Protein AF-0000000076552493 (afdb_homodimer)

InterPro domains:
  IPR011051 RmlC-like cupin domain superfamily [SSF51182] (4-210)
  IPR014710 RmlC-like jelly roll fold [G3DSA:2.60.120.10] (5-211)
  IPR021120 KduI/IolB isomerase [PF04962] (14-220)
  IPR024203 5-deoxy-glucuronate isomerase, IolB [PTHR39193] (45-222)

Sequence (462 aa):
MREVSYGRIRLGGAQKEVSFANEGQETGLICVQGEGVVLAGGERFVMTPQDALYVPKGTLITVQTDGEVDLVECSAPVDGEYPLQFVSVEDVRADEKLHFVAGSAGAHREINILLGSNIQAGRLVAGVTRSLPGNWTSWPPHEHAAMLEEIYVYIDMPAPSFGLQLVYTGEISPAEVEVVREGDAVLLPEGYHPNVAIPGGTLNFVWIMAAHREVVDRKWGVVQVDRRYASMREVSYGRIRLGGAQKEVSFANEGQETGLICVQGEGVVLAGGERFVMTPQDALYVPKGTLITVQTDGEVDLVECSAPVDGEYPLQFVSVEDVRADEKLHFVAGSAGAHREINILLGSNIQAGRLVAGVTRSLPGNWTSWPPHEHAAMLEEIYVYIDMPAPSFGLQLVYTGEISPAEVEVVREGDAVLLPEGYHPNVAIPGGTLNFVWIMAAHREVVDRKWGVVQVDRRYAS

Organism: NCBI:txid570835

pLDDT: mean 95.67, std 5.18, range [62.19, 98.94]

Solvent-accessible surface area (backbone atoms only — not comparable to full-atom values): 23023 Å² total; per-residue (Å²): 116,93,50,43,52,72,47,76,49,73,37,28,86,92,45,36,64,52,72,53,68,34,71,55,18,34,34,39,41,34,25,70,36,56,38,31,36,39,37,42,86,89,39,81,42,83,36,38,58,59,17,32,36,39,39,32,52,62,33,58,37,34,41,35,34,95,49,36,25,32,28,44,33,38,36,28,71,47,86,77,90,47,62,75,44,80,36,48,43,65,60,31,66,70,30,71,90,26,28,45,75,44,58,56,81,47,21,36,26,40,39,36,44,59,40,46,89,88,53,69,61,45,26,65,34,32,31,39,38,38,31,43,59,23,13,26,34,58,51,60,37,32,27,42,49,93,32,27,35,38,34,38,37,28,38,87,22,64,82,87,34,39,28,41,39,37,36,26,52,96,50,63,78,70,56,49,50,43,82,41,39,54,72,38,70,49,83,36,69,58,38,30,48,28,32,35,14,36,64,85,19,38,40,26,29,38,40,42,31,21,17,72,44,66,50,78,33,53,64,81,87,69,61,50,60,45,71,91,51,60,123,115,93,49,42,50,73,48,76,49,75,38,28,88,91,44,36,65,52,73,51,68,33,71,55,19,33,34,38,40,34,24,72,37,55,39,32,35,38,36,42,84,91,40,81,43,82,36,39,57,59,18,33,36,39,40,31,51,63,33,56,38,33,41,35,33,95,51,36,25,31,29,45,33,36,36,30,72,48,86,77,88,47,62,75,44,81,35,48,43,65,62,31,67,72,30,70,90,26,27,45,75,44,57,55,80,48,20,36,27,40,38,36,43,59,40,45,88,89,52,70,62,43,25,65,33,31,29,40,39,37,32,44,58,24,13,26,34,58,50,59,36,30,28,41,49,92,32,27,34,37,35,40,38,27,37,87,23,64,82,87,35,39,28,42,41,38,39,26,54,97,48,63,79,70,55,48,48,42,82,40,37,54,72,39,70,48,82,36,69,60,39,30,47,30,32,33,15,36,64,86,20,39,41,25,29,38,40,40,31,21,18,73,43,65,49,77,32,51,62,80,85,69,61,49,60,45,70,90,51,62,124

Nearest PDB structures (foldseek):
  8hfb-assembly1_B  TM=6.288E-01  e=2.593E-08  Bacillus subtilis
  6o2d-assembly1_A  TM=8.682E-01  e=6.360E-04  Schizosaccharomyces pombe
  6o2d-assembly1_B  TM=8.790E-01  e=1.052E-03  Schizosaccharomyces pombe
  1o4t-assembly1_B  TM=8.590E-01  e=1.653E-03  Thermotoga maritima
  7x85-assembly2_C  TM=8.688E-01  e=1.739E-03  Gallus gallus

Radius of gyration: 27.22 Å; Cα contacts (8 Å, |Δi|>4): 1344; chains: 2; bounding box: 49×83×53 Å

Foldseek 3Di:
DVFKDKDKDKAFDPGFKDKDAQAQKKKKKAWQADWKWKDKPNDIDIHHHGKMKIHWHGIMIMIGDPHITMIMMMIGGDDDTFDIDIFDPVNQCVDCVQWDWDDDPQETKIWGWGPAPVGDDWWKTKTKIKDDAFGKYCPPFWKQLVWKWKKKFWADWDPPWWKKKWFDDDDSVVIDIDIGGHGDMDTPNDGGIMMTTHHPTMTMIMMMMTTPGIPPSRDPPDIGGDPVRPD/DVFKDKDKDKAFDPGFKDKDAQAQKKKKKAWQADWKWKDKPNDIDIHDHGKMKIHWHGIMIMIGDPHITMIMMMIGGDDDTFDIDIFDPVNQCVDCVQWDWDDDPQETKIWGWGPAPVGDDWWKTKTKIKDDAFGKYCPPFKKQLVWKWKKKFWADWDPPWWKKKWFDDDDSVVIDIDIGGHGDMDTPNDGTIMMTTHHPTMTMIMMMMTTPGIPPSRDPPDIGGDPVRPD

Secondary structure (DSSP, 8-state):
--S-EEEEEEEBTTB-EEEEE-TTEEEEEEEEEE-EEEEETTEEEEE-TT-EEEE-TT-EEEEE-SS-EEEEEEEEE-SS----EEE-HHHHHH-TTTEEEE-STT--EEEEEEESTTS--SSEEEEEEEEPTT-EESTTTEE-TTTEEEEEEEES--TT--EEEEEESSSSSSEEEEEE-TT-EEEESSSB--EEEPTT---EEEEEEEESSTTTT--SS--EE-GGG--/--S-EEEEEEEBTTB-EEEEE-TTEEEEEEEEEE-EEEEETTEEEEE-TT-EEEE-TT-EEEEE-SS-EEEEEEEEE-SS----EEE-HHHHHH-TTTEEEE-STT--EEEEEEESTTS--SSEEEEEEEEPTT-EESTTTEE-TTTEEEEEEEES--TT--EEEEEESSSSSSEEEEEE-TT-EEEESSSB--EEEPTT---EEEEEEEESSTTTT--SS--EE-GGG--

Structure (mmCIF, N/CA/C/O backbone):
data_AF-0000000076552493-model_v1
#
loop_
_entity.id
_entity.type
_entity.pdbx_description
1 polymer '5-deoxy-glucuronate isomerase'
#
loop_
_atom_site.group_PDB
_atom_site.id
_atom_site.type_symbol
_atom_site.label_atom_id
_atom_site.label_alt_id
_atom_site.label_comp_id
_atom_site.label_asym_id
_atom_site.label_entity_id
_atom_site.label_seq_id
_atom_site.pdbx_PDB_ins_code
_atom_site.Cartn_x
_atom_site.Cartn_y
_atom_site.Cartn_z
_atom_site.occupancy
_atom_site.B_iso_or_equiv
_atom_site.auth_seq_id
_atom_site.auth_comp_id
_atom_site.auth_asym_id
_atom_site.auth_atom_id
_atom_site.pdbx_PDB_model_num
ATOM 1 N N . MET A 1 1 ? 0.427 -24.859 6.262 1 84.75 1 MET A N 1
ATOM 2 C CA . MET A 1 1 ? -0.957 -24.922 5.801 1 84.75 1 MET A CA 1
ATOM 3 C C . MET A 1 1 ? -1.515 -26.344 5.953 1 84.75 1 MET A C 1
ATOM 5 O O . MET A 1 1 ? -0.756 -27.297 6.117 1 84.75 1 MET A O 1
ATOM 9 N N . ARG A 1 2 ? -2.869 -26.484 5.945 1 82.25 2 ARG A N 1
ATOM 10 C CA . ARG A 1 2 ? -3.494 -27.781 6.18 1 82.25 2 ARG A CA 1
ATOM 11 C C . ARG A 1 2 ? -3.461 -28.641 4.922 1 82.25 2 ARG A C 1
ATOM 13 O O . ARG A 1 2 ? -3.117 -29.828 4.98 1 82.25 2 ARG A O 1
ATOM 20 N N . GLU A 1 3 ? -3.764 -28.031 3.775 1 90.75 3 GLU A N 1
ATOM 21 C CA . GLU A 1 3 ? -4 -28.844 2.592 1 90.75 3 GLU A CA 1
ATOM 22 C C . GLU A 1 3 ? -2.973 -28.547 1.501 1 90.75 3 GLU A C 1
ATOM 24 O O . GLU A 1 3 ? -2.887 -29.281 0.508 1 90.75 3 GLU A O 1
ATOM 29 N N . VAL A 1 4 ? -2.193 -27.516 1.69 1 94.88 4 VAL A N 1
ATOM 30 C CA . VAL A 1 4 ? -1.349 -27.125 0.564 1 94.88 4 VAL A CA 1
ATOM 31 C C . VAL A 1 4 ? 0.072 -26.859 1.054 1 94.88 4 VAL A C 1
ATOM 33 O O . VAL A 1 4 ? 0.266 -26.312 2.146 1 94.88 4 VAL A O 1
ATOM 36 N N . SER A 1 5 ? 0.987 -27.266 0.35 1 96 5 SER A N 1
ATOM 37 C CA . SER A 1 5 ? 2.391 -26.922 0.542 1 96 5 SER A CA 1
ATOM 38 C C . SER A 1 5 ? 3.016 -26.406 -0.753 1 96 5 SER A C 1
ATOM 40 O O . SER A 1 5 ? 2.482 -26.641 -1.84 1 96 5 SER A O 1
ATOM 42 N N . TYR A 1 6 ? 4.035 -25.672 -0.651 1 96.56 6 TYR A N 1
ATOM 43 C CA . TYR A 1 6 ? 4.758 -25.234 -1.838 1 96.56 6 TYR A CA 1
ATOM 44 C C . TYR A 1 6 ? 6.262 -25.422 -1.658 1 96.56 6 TYR A C 1
ATOM 46 O O . TYR A 1 6 ? 6.742 -25.562 -0.534 1 96.56 6 TYR A O 1
ATOM 54 N N . GLY A 1 7 ? 6.914 -25.484 -2.709 1 96.69 7 GLY A N 1
ATOM 55 C CA . GLY A 1 7 ? 8.367 -25.5 -2.795 1 96.69 7 GLY A CA 1
ATOM 56 C C . GLY A 1 7 ? 8.898 -24.781 -4.02 1 96.69 7 GLY A C 1
ATOM 57 O O . GLY A 1 7 ? 8.133 -24.406 -4.906 1 96.69 7 GLY A O 1
ATOM 58 N N . ARG A 1 8 ? 10.172 -24.516 -3.992 1 97.94 8 ARG A N 1
ATOM 59 C CA . ARG A 1 8 ? 10.867 -23.922 -5.133 1 97.94 8 ARG A CA 1
ATOM 60 C C . ARG A 1 8 ? 11.969 -24.859 -5.637 1 97.94 8 ARG A C 1
ATOM 62 O O . ARG A 1 8 ? 12.789 -25.344 -4.855 1 97.94 8 ARG A O 1
ATOM 69 N N . ILE A 1 9 ? 11.914 -25.172 -6.871 1 98.12 9 ILE A N 1
ATOM 70 C CA . ILE A 1 9 ? 12.977 -25.938 -7.512 1 98.12 9 ILE A CA 1
ATOM 71 C C . ILE A 1 9 ? 13.805 -25.031 -8.406 1 98.12 9 ILE A C 1
ATOM 73 O O . ILE A 1 9 ? 13.375 -24.656 -9.5 1 98.12 9 ILE A O 1
ATOM 77 N N . ARG A 1 10 ? 14.93 -24.656 -7.945 1 97.62 10 ARG A N 1
ATOM 78 C CA . ARG A 1 10 ? 15.867 -23.812 -8.688 1 97.62 10 ARG A CA 1
ATOM 79 C C . ARG A 1 10 ? 17.125 -24.594 -9.055 1 97.62 10 ARG A C 1
ATOM 81 O O . ARG A 1 10 ? 17.906 -24.969 -8.18 1 97.62 10 ARG A O 1
ATOM 88 N N . LEU A 1 11 ? 17.266 -24.859 -10.289 1 97.88 11 LEU A N 1
ATOM 89 C CA . LEU A 1 11 ? 18.422 -25.594 -10.789 1 97.88 11 LEU A CA 1
ATOM 90 C C . LEU A 1 11 ? 19.266 -24.719 -11.695 1 97.88 11 LEU A C 1
ATOM 92 O O . LEU A 1 11 ? 18.766 -23.797 -12.328 1 97.88 11 LEU A O 1
ATOM 96 N N . GLY A 1 12 ? 20.484 -25.016 -11.766 1 94.31 12 GLY A N 1
ATOM 97 C CA . GLY A 1 12 ? 21.469 -24.328 -12.586 1 94.31 12 GLY A CA 1
ATOM 98 C C . GLY A 1 12 ? 22.891 -24.547 -12.109 1 94.31 12 GLY A C 1
ATOM 99 O O . GLY A 1 12 ? 23.109 -25.203 -11.086 1 94.31 12 GLY A O 1
ATOM 100 N N . GLY A 1 13 ? 23.828 -24.016 -12.805 1 91.69 13 GLY A N 1
ATOM 101 C CA . GLY A 1 13 ? 25.234 -24.203 -12.43 1 91.69 13 GLY A CA 1
ATOM 102 C C . GLY A 1 13 ? 25.625 -25.656 -12.289 1 91.69 13 GLY A C 1
ATOM 103 O O . GLY A 1 13 ? 25.438 -26.453 -13.211 1 91.69 13 GLY A O 1
ATOM 104 N N . ALA A 1 14 ? 25.953 -26 -11 1 92.56 14 ALA A N 1
ATOM 105 C CA . ALA A 1 14 ? 26.469 -27.344 -10.773 1 92.56 14 ALA A CA 1
ATOM 106 C C . ALA A 1 14 ? 25.328 -28.344 -10.555 1 92.56 14 ALA A C 1
ATOM 108 O O . ALA A 1 14 ? 25.516 -29.562 -10.727 1 92.56 14 ALA A O 1
ATOM 109 N N . GLN A 1 15 ? 24.203 -27.891 -10.164 1 95.31 15 GLN A N 1
ATOM 110 C CA . GLN A 1 15 ? 23.062 -28.766 -9.953 1 95.31 15 GLN A CA 1
ATOM 111 C C . GLN A 1 15 ? 22.047 -28.625 -11.094 1 95.31 15 GLN A C 1
ATOM 113 O O . GLN A 1 15 ? 21.297 -27.656 -11.148 1 95.31 15 GLN A O 1
ATOM 118 N N . LYS A 1 16 ? 21.969 -29.672 -11.875 1 96.75 16 LYS A N 1
ATOM 119 C CA . LYS A 1 16 ? 21.203 -29.562 -13.109 1 96.75 16 LYS A CA 1
ATOM 120 C C . LYS A 1 16 ? 20.016 -30.516 -13.094 1 96.75 16 LYS A C 1
ATOM 122 O O . LYS A 1 16 ? 19.234 -30.562 -14.055 1 96.75 16 LYS A O 1
ATOM 127 N N . GLU A 1 17 ? 19.969 -31.266 -12.008 1 97.94 17 GLU A N 1
ATOM 128 C CA . GLU A 1 17 ? 18.891 -32.25 -11.969 1 97.94 17 GLU A CA 1
ATOM 129 C C . GLU A 1 17 ? 18.453 -32.531 -10.539 1 97.94 17 GLU A C 1
ATOM 131 O O . GLU A 1 17 ? 19.25 -32.5 -9.609 1 97.94 17 GLU A O 1
ATOM 136 N N . VAL A 1 18 ? 17.188 -32.812 -10.367 1 98.38 18 VAL A N 1
ATOM 137 C CA . VAL A 1 18 ? 16.656 -33.312 -9.102 1 98.38 18 VAL A CA 1
ATOM 138 C C . VAL A 1 18 ? 15.508 -34.281 -9.367 1 98.38 18 VAL A C 1
ATOM 140 O O . VAL A 1 18 ? 14.773 -34.125 -10.344 1 98.38 18 VAL A O 1
ATOM 143 N N . SER A 1 19 ? 15.398 -35.312 -8.555 1 98.31 19 SER A N 1
ATOM 144 C CA . SER A 1 19 ? 14.297 -36.25 -8.641 1 98.31 19 SER A CA 1
ATOM 145 C C . SER A 1 19 ? 13.617 -36.438 -7.289 1 98.31 19 SER A C 1
ATOM 147 O O . SER A 1 19 ? 14.273 -36.438 -6.246 1 98.31 19 SER A O 1
ATOM 149 N N . PHE A 1 20 ? 12.32 -36.594 -7.312 1 98 20 PHE A N 1
ATOM 150 C CA . PHE A 1 20 ? 11.555 -36.844 -6.098 1 98 20 PHE A CA 1
ATOM 151 C C . PHE A 1 20 ? 10.219 -37.5 -6.43 1 98 20 PHE A C 1
ATOM 153 O O . PHE A 1 20 ? 9.734 -37.375 -7.559 1 98 20 PHE A O 1
ATOM 160 N N . ALA A 1 21 ? 9.602 -38.188 -5.523 1 97 21 ALA A N 1
ATOM 161 C CA . ALA A 1 21 ? 8.281 -38.812 -5.676 1 97 21 ALA A CA 1
ATOM 162 C C . ALA A 1 21 ? 7.227 -38.031 -4.895 1 97 21 ALA A C 1
ATOM 164 O O . ALA A 1 21 ? 7.547 -37.344 -3.92 1 97 21 ALA A O 1
ATOM 165 N N . ASN A 1 22 ? 6.012 -38.062 -5.344 1 96.81 22 ASN A N 1
ATOM 166 C CA . ASN A 1 22 ? 4.938 -37.312 -4.68 1 96.81 22 ASN A CA 1
ATOM 167 C C . ASN A 1 22 ? 3.881 -38.281 -4.117 1 96.81 22 ASN A C 1
ATOM 169 O O . ASN A 1 22 ? 2.689 -38.094 -4.383 1 96.81 22 ASN A O 1
ATOM 173 N N . GLU A 1 23 ? 4.352 -39.156 -3.309 1 95.12 23 GLU A N 1
ATOM 174 C CA . GLU A 1 23 ? 3.438 -40.156 -2.771 1 95.12 23 GLU A CA 1
ATOM 175 C C . GLU A 1 23 ? 2.283 -39.5 -2.016 1 95.12 23 GLU A C 1
ATOM 177 O O . GLU A 1 23 ? 2.504 -38.719 -1.085 1 95.12 23 GLU A O 1
ATOM 182 N N . GLY A 1 24 ? 1.115 -39.875 -2.439 1 97 24 GLY A N 1
ATOM 183 C CA . GLY A 1 24 ? -0.106 -39.406 -1.784 1 97 24 GLY A CA 1
ATOM 184 C C . GLY A 1 24 ? -0.439 -37.969 -2.064 1 97 24 GLY A C 1
ATOM 185 O O . GLY A 1 24 ? -1.394 -37.438 -1.505 1 97 24 GLY A O 1
ATOM 186 N N . GLN A 1 25 ? 0.372 -37.375 -2.938 1 97.81 25 GLN A N 1
ATOM 187 C CA . GLN A 1 25 ? 0.212 -35.938 -3.199 1 97.81 25 GLN A CA 1
ATOM 188 C C . GLN A 1 25 ? 0.001 -35.688 -4.688 1 97.81 25 GLN A C 1
ATOM 190 O O . GLN A 1 25 ? 0.708 -36.25 -5.527 1 97.81 25 GLN A O 1
ATOM 195 N N . GLU A 1 26 ? -1.058 -34.906 -4.98 1 98.69 26 GLU A N 1
ATOM 196 C CA . GLU A 1 26 ? -1.031 -34.281 -6.305 1 98.69 26 GLU A CA 1
ATOM 197 C C . GLU A 1 26 ? -0.058 -33.094 -6.355 1 98.69 26 GLU A C 1
ATOM 199 O O . GLU A 1 26 ? 0.117 -32.406 -5.363 1 98.69 26 GLU A O 1
ATOM 204 N N . THR A 1 27 ? 0.585 -32.938 -7.531 1 98.81 27 THR A N 1
ATOM 205 C CA . THR A 1 27 ? 1.642 -31.922 -7.617 1 98.81 27 THR A CA 1
ATOM 206 C C . THR A 1 27 ? 1.481 -31.078 -8.875 1 98.81 27 THR A C 1
ATOM 208 O O . THR A 1 27 ? 1.195 -31.594 -9.953 1 98.81 27 THR A O 1
ATOM 211 N N . GLY A 1 28 ? 1.509 -29.781 -8.688 1 98.75 28 GLY A N 1
ATOM 212 C CA . GLY A 1 28 ? 1.659 -28.844 -9.789 1 98.75 28 GLY A CA 1
ATOM 213 C C . GLY A 1 28 ? 3.055 -28.25 -9.891 1 98.75 28 GLY A C 1
ATOM 214 O O . GLY A 1 28 ? 3.67 -27.922 -8.875 1 98.75 28 GLY A O 1
ATOM 215 N N . LEU A 1 29 ? 3.623 -28.203 -11.078 1 98.94 29 LEU A N 1
ATOM 216 C CA . LEU A 1 29 ? 4.875 -27.5 -11.367 1 98.94 29 LEU A CA 1
ATOM 217 C C . LEU A 1 29 ? 4.645 -26.328 -12.305 1 98.94 29 LEU A C 1
ATOM 219 O O . LEU A 1 29 ? 4.094 -26.484 -13.391 1 98.94 29 LEU A O 1
ATOM 223 N N . ILE A 1 30 ? 5.027 -25.203 -11.867 1 98.88 30 ILE A N 1
ATOM 224 C CA . ILE A 1 30 ? 4.855 -23.984 -12.656 1 98.88 30 ILE A CA 1
ATOM 225 C C . ILE A 1 30 ? 6.219 -23.344 -12.93 1 98.88 30 ILE A C 1
ATOM 227 O O . ILE A 1 30 ? 6.945 -23 -11.992 1 98.88 30 ILE A O 1
ATOM 231 N N . CYS A 1 31 ? 6.562 -23.156 -14.172 1 98.88 31 CYS A N 1
ATOM 232 C CA . CYS A 1 31 ? 7.836 -22.531 -14.516 1 98.88 31 CYS A CA 1
ATOM 233 C C . CYS A 1 31 ? 7.742 -21.016 -14.422 1 98.88 31 CYS A C 1
ATOM 235 O O . CYS A 1 31 ? 6.898 -20.391 -15.078 1 98.88 31 CYS A O 1
ATOM 237 N N . VAL A 1 32 ? 8.617 -20.438 -13.625 1 98.31 32 VAL A N 1
ATOM 238 C CA . VAL A 1 32 ? 8.516 -18.984 -13.461 1 98.31 32 VAL A CA 1
ATOM 239 C C . VAL A 1 32 ? 9.703 -18.312 -14.141 1 98.31 32 VAL A C 1
ATOM 241 O O . VAL A 1 32 ? 9.648 -17.125 -14.453 1 98.31 32 VAL A O 1
ATOM 244 N N . GLN A 1 33 ? 10.75 -19.016 -14.289 1 97.81 33 GLN A N 1
ATOM 245 C CA . GLN A 1 33 ? 11.922 -18.484 -14.961 1 97.81 33 GLN A CA 1
ATOM 246 C C . GLN A 1 33 ? 12.742 -19.594 -15.625 1 97.81 33 GLN A C 1
ATOM 248 O O . GLN A 1 33 ? 12.766 -20.719 -15.141 1 97.81 33 GLN A O 1
ATOM 253 N N . GLY A 1 34 ? 13.406 -19.25 -16.703 1 98 34 GLY A N 1
ATOM 254 C CA . GLY A 1 34 ? 14.305 -20.188 -17.375 1 98 34 GLY A CA 1
ATOM 255 C C . GLY A 1 34 ? 13.578 -21.25 -18.156 1 98 34 GLY A C 1
ATOM 256 O O . GLY A 1 34 ? 12.461 -21.047 -18.625 1 98 34 GLY A O 1
ATOM 257 N N . GLU A 1 35 ? 14.32 -22.312 -18.422 1 98.19 35 GLU A N 1
ATOM 258 C CA . GLU A 1 35 ? 13.797 -23.438 -19.188 1 98.19 35 GLU A CA 1
ATOM 259 C C . GLU A 1 35 ? 14.273 -24.781 -18.609 1 98.19 35 GLU A C 1
ATOM 261 O O . GLU A 1 35 ? 15.438 -24.906 -18.25 1 98.19 35 GLU A O 1
ATOM 266 N N . GLY A 1 36 ? 13.352 -25.672 -18.484 1 98 36 GLY A N 1
ATOM 267 C CA . GLY A 1 36 ? 13.688 -27 -17.984 1 98 36 GLY A CA 1
ATOM 268 C C . GLY A 1 36 ? 12.844 -28.094 -18.594 1 98 36 GLY A C 1
ATOM 269 O O . GLY A 1 36 ? 11.922 -27.828 -19.359 1 98 36 GLY A O 1
ATOM 270 N N . VAL A 1 37 ? 13.297 -29.328 -18.234 1 98.56 37 VAL A N 1
ATOM 271 C CA . VAL A 1 37 ? 12.57 -30.516 -18.656 1 98.56 37 VAL A CA 1
ATOM 272 C C . VAL A 1 37 ? 12.062 -31.281 -17.438 1 98.56 37 VAL A C 1
ATOM 274 O O . VAL A 1 37 ? 12.805 -31.484 -16.469 1 98.56 37 VAL A O 1
ATOM 277 N N . VAL A 1 38 ? 10.828 -31.625 -17.5 1 98.88 38 VAL A N 1
ATOM 278 C CA . VAL A 1 38 ? 10.273 -32.469 -16.453 1 98.88 38 VAL A CA 1
ATOM 279 C C . VAL A 1 38 ? 9.969 -33.844 -17.016 1 98.88 38 VAL A C 1
ATOM 281 O O . VAL A 1 38 ? 9.312 -33.969 -18.062 1 98.88 38 VAL A O 1
ATOM 284 N N . LEU A 1 39 ? 10.484 -34.844 -16.406 1 98.75 39 LEU A N 1
ATOM 285 C CA . LEU A 1 39 ? 10.133 -36.25 -16.703 1 98.75 39 LEU A CA 1
ATOM 286 C C . LEU A 1 39 ? 9.148 -36.781 -15.672 1 98.75 39 LEU A C 1
ATOM 288 O O . LEU A 1 39 ? 9.43 -36.75 -14.469 1 98.75 39 LEU A O 1
ATOM 292 N N . ALA A 1 40 ? 8.055 -37.219 -16.094 1 98.62 40 ALA A N 1
ATOM 293 C CA . ALA A 1 40 ? 7.012 -37.781 -15.234 1 98.62 40 ALA A CA 1
ATOM 294 C C . ALA A 1 40 ? 6.105 -38.75 -16 1 98.62 40 ALA A C 1
ATOM 296 O O . ALA A 1 40 ? 5.73 -38.469 -17.141 1 98.62 40 ALA A O 1
ATOM 297 N N . GLY A 1 41 ? 5.762 -39.844 -15.352 1 96.75 41 GLY A N 1
ATOM 298 C CA . GLY A 1 41 ? 4.871 -40.812 -15.977 1 96.75 41 GLY A CA 1
ATOM 299 C C . GLY A 1 41 ? 5.395 -41.344 -17.297 1 96.75 41 GLY A C 1
ATOM 300 O O . GLY A 1 41 ? 4.621 -41.562 -18.234 1 96.75 41 GLY A O 1
ATOM 301 N N . GLY A 1 42 ? 6.645 -41.344 -17.406 1 96.56 42 GLY A N 1
ATOM 302 C CA . GLY A 1 42 ? 7.262 -41.844 -18.625 1 96.56 42 GLY A CA 1
ATOM 303 C C . GLY A 1 42 ? 7.254 -40.844 -19.75 1 96.56 42 GLY A C 1
ATOM 304 O O . GLY A 1 42 ? 7.625 -41.156 -20.891 1 96.56 42 GLY A O 1
ATOM 305 N N . GLU A 1 43 ? 6.832 -39.656 -19.516 1 98.12 43 GLU A N 1
ATOM 306 C CA . GLU A 1 43 ? 6.75 -38.594 -20.516 1 98.12 43 GLU A CA 1
ATOM 307 C C . GLU A 1 43 ? 7.723 -37.469 -20.219 1 98.12 43 GLU A C 1
ATOM 309 O O . GLU A 1 43 ? 8.219 -37.344 -19.094 1 98.12 43 GLU A O 1
ATOM 314 N N . ARG A 1 44 ? 7.965 -36.781 -21.297 1 98.44 44 ARG A N 1
ATOM 315 C CA . ARG A 1 44 ? 8.891 -35.656 -21.25 1 98.44 44 ARG A CA 1
ATOM 316 C C . ARG A 1 44 ? 8.18 -34.344 -21.562 1 98.44 44 ARG A C 1
ATOM 318 O O . ARG A 1 44 ? 7.5 -34.219 -22.594 1 98.44 44 ARG A O 1
ATOM 325 N N . PHE A 1 45 ? 8.352 -33.312 -20.734 1 98.75 45 PHE A N 1
ATOM 326 C CA . PHE A 1 45 ? 7.711 -32 -20.938 1 98.75 45 PHE A CA 1
ATOM 327 C C . PHE A 1 45 ? 8.734 -30.891 -20.875 1 98.75 45 PHE A C 1
ATOM 329 O O . PHE A 1 45 ? 9.406 -30.703 -19.859 1 98.75 45 PHE A O 1
ATOM 336 N N . VAL A 1 46 ? 8.898 -30.125 -21.938 1 98.69 46 VAL A N 1
ATOM 337 C CA . VAL A 1 46 ? 9.695 -28.906 -21.922 1 98.69 46 VAL A CA 1
ATOM 338 C C . VAL A 1 46 ? 8.891 -27.766 -21.281 1 98.69 46 VAL A C 1
ATOM 340 O O . VAL A 1 46 ? 7.781 -27.469 -21.734 1 98.69 46 VAL A O 1
ATOM 343 N N . MET A 1 47 ? 9.484 -27.203 -20.25 1 98.5 47 MET A N 1
ATOM 344 C CA . MET A 1 47 ? 8.797 -26.156 -19.5 1 98.5 47 MET A CA 1
ATOM 345 C C . MET A 1 47 ? 9.445 -24.797 -19.766 1 98.5 47 MET A C 1
ATOM 347 O O . MET A 1 47 ? 10.648 -24.625 -19.562 1 98.5 47 MET A O 1
ATOM 351 N N . THR A 1 48 ? 8.703 -23.875 -20.188 1 98.31 48 THR A N 1
ATOM 352 C CA . THR A 1 48 ? 9.109 -22.484 -20.281 1 98.31 48 THR A CA 1
ATOM 353 C C . THR A 1 48 ? 8.211 -21.609 -19.406 1 98.31 48 THR A C 1
ATOM 355 O O . THR A 1 48 ? 7.184 -22.062 -18.906 1 98.31 48 THR A O 1
ATOM 358 N N . PRO A 1 49 ? 8.594 -20.359 -19.172 1 98.06 49 PRO A N 1
ATOM 359 C CA . PRO A 1 49 ? 7.867 -19.547 -18.203 1 98.06 49 PRO A CA 1
ATOM 360 C C . PRO A 1 49 ? 6.363 -19.5 -18.484 1 98.06 49 PRO A C 1
ATOM 362 O O . PRO A 1 49 ? 5.949 -19.25 -19.609 1 98.06 49 PRO A O 1
ATOM 365 N N . GLN A 1 50 ? 5.621 -19.812 -17.438 1 97.12 50 GLN A N 1
ATOM 366 C CA . GLN A 1 50 ? 4.168 -19.797 -17.328 1 97.12 50 GLN A CA 1
ATOM 367 C C . GLN A 1 50 ? 3.568 -21.109 -17.844 1 97.12 50 GLN A C 1
ATOM 369 O O . GLN A 1 50 ? 2.348 -21.281 -17.859 1 97.12 50 GLN A O 1
ATOM 374 N N . ASP A 1 51 ? 4.414 -22.031 -18.297 1 98.81 51 ASP A N 1
ATOM 375 C CA . ASP A 1 51 ? 3.912 -23.391 -18.453 1 98.81 51 ASP A CA 1
ATOM 376 C C . ASP A 1 51 ? 3.633 -24.031 -17.094 1 98.81 51 ASP A C 1
ATOM 378 O O . ASP A 1 51 ? 4.285 -23.703 -16.094 1 98.81 51 ASP A O 1
ATOM 382 N N . ALA A 1 52 ? 2.693 -24.938 -17.094 1 98.94 52 ALA A N 1
ATOM 383 C CA . ALA A 1 52 ? 2.395 -25.703 -15.883 1 98.94 52 ALA A CA 1
ATOM 384 C C . ALA A 1 52 ? 2.217 -27.188 -16.188 1 98.94 52 ALA A C 1
ATOM 386 O O . ALA A 1 52 ? 1.84 -27.547 -17.312 1 98.94 52 ALA A O 1
ATOM 387 N N . LEU A 1 53 ? 2.572 -27.969 -15.25 1 98.94 53 LEU A N 1
ATOM 388 C CA . LEU A 1 53 ? 2.381 -29.422 -15.336 1 98.94 53 LEU A CA 1
ATO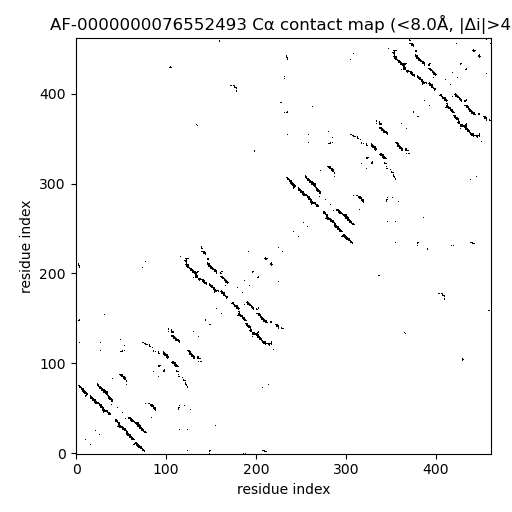M 389 C C . LEU A 1 53 ? 1.696 -29.953 -14.078 1 98.94 53 LEU A C 1
ATOM 391 O O . LEU A 1 53 ? 2.143 -29.672 -12.961 1 98.94 53 LEU A O 1
ATOM 395 N N . TYR A 1 54 ? 0.581 -30.609 -14.273 1 98.88 54 TYR A N 1
ATOM 396 C CA . TYR A 1 54 ? -0.062 -31.359 -13.195 1 98.88 54 TYR A CA 1
ATOM 397 C C . TYR A 1 54 ? 0.411 -32.812 -13.172 1 98.88 54 TYR A C 1
ATOM 399 O O . TYR A 1 54 ? 0.322 -33.5 -14.18 1 98.88 54 TYR A O 1
ATOM 407 N N . VAL A 1 55 ? 0.869 -33.25 -12.062 1 98.88 55 VAL A N 1
ATOM 408 C CA . VAL A 1 55 ? 1.401 -34.594 -11.914 1 98.88 55 VAL A CA 1
ATOM 409 C C . VAL A 1 55 ? 0.583 -35.375 -10.883 1 98.88 55 VAL A C 1
ATOM 411 O O . VAL A 1 55 ? 0.458 -34.938 -9.734 1 98.88 55 VAL A O 1
ATOM 414 N N . PRO A 1 56 ? 0.045 -36.5 -11.211 1 98.12 56 PRO A N 1
ATOM 415 C CA . PRO A 1 56 ? -0.761 -37.281 -10.273 1 98.12 56 PRO A CA 1
ATOM 416 C C . PRO A 1 56 ? 0.063 -37.844 -9.117 1 98.12 56 PRO A C 1
ATOM 418 O O . PRO A 1 56 ? 1.286 -37.969 -9.234 1 98.12 56 PRO A O 1
ATOM 421 N N . LYS A 1 57 ? -0.652 -38.25 -8.07 1 98.12 57 LYS A N 1
ATOM 422 C CA . LYS A 1 57 ? 0.03 -38.812 -6.906 1 98.12 57 LYS A CA 1
ATOM 423 C C . LYS A 1 57 ? 0.786 -40.062 -7.281 1 98.12 57 LYS A C 1
ATOM 425 O O . LYS A 1 57 ? 0.371 -40.812 -8.18 1 98.12 57 LYS A O 1
ATOM 430 N N . GLY A 1 58 ? 1.902 -40.281 -6.602 1 97.31 58 GLY A N 1
ATOM 431 C CA . GLY A 1 58 ? 2.643 -41.5 -6.742 1 97.31 58 GLY A CA 1
ATOM 432 C C . GLY A 1 58 ? 3.51 -41.562 -7.988 1 97.31 58 GLY A C 1
ATOM 433 O O . GLY A 1 58 ? 3.852 -42.625 -8.477 1 97.31 58 GLY A O 1
ATOM 434 N N . THR A 1 59 ? 3.793 -40.469 -8.539 1 98 59 THR A N 1
ATOM 435 C CA . THR A 1 59 ? 4.609 -40.375 -9.742 1 98 59 THR A CA 1
ATOM 436 C C . THR A 1 59 ? 6.023 -39.906 -9.406 1 98 59 THR A C 1
ATOM 438 O O . THR A 1 59 ? 6.215 -39 -8.594 1 98 59 THR A O 1
ATOM 441 N N . LEU A 1 60 ? 6.996 -40.594 -9.953 1 98.44 60 LEU A N 1
ATOM 442 C CA . LEU A 1 60 ? 8.359 -40.094 -9.891 1 98.44 60 LEU A CA 1
ATOM 443 C C . LEU A 1 60 ? 8.547 -38.906 -10.828 1 98.44 60 LEU A C 1
ATOM 445 O O . LEU A 1 60 ? 8.188 -38.969 -12.008 1 98.44 60 LEU A O 1
ATOM 449 N N . ILE A 1 61 ? 9.047 -37.781 -10.297 1 98.75 61 ILE A N 1
ATOM 450 C CA . ILE A 1 61 ? 9.25 -36.562 -11.047 1 98.75 61 ILE A CA 1
ATOM 451 C C . ILE A 1 61 ? 10.742 -36.25 -11.133 1 98.75 61 ILE A C 1
ATOM 453 O O . ILE A 1 61 ? 11.445 -36.219 -10.117 1 98.75 61 ILE A O 1
ATOM 457 N N . THR A 1 62 ? 11.219 -36.031 -12.281 1 98.81 62 THR A N 1
ATOM 458 C CA . THR A 1 62 ? 12.586 -35.594 -12.477 1 98.81 62 THR A CA 1
ATOM 459 C C . THR A 1 62 ? 12.609 -34.25 -13.234 1 98.81 62 THR A C 1
ATOM 461 O O . THR A 1 62 ? 11.984 -34.125 -14.289 1 98.81 62 THR A O 1
ATOM 464 N N . VAL A 1 63 ? 13.273 -33.281 -12.68 1 98.81 63 VAL A N 1
ATOM 465 C CA . VAL A 1 63 ? 13.461 -31.984 -13.336 1 98.81 63 VAL A CA 1
ATOM 466 C C . VAL A 1 63 ? 14.922 -31.844 -13.766 1 98.81 63 VAL A C 1
ATOM 468 O O . VAL A 1 63 ? 15.836 -32.125 -12.992 1 98.81 63 VAL A O 1
ATOM 471 N N . GLN A 1 64 ? 15.094 -31.422 -14.969 1 98.5 64 GLN A N 1
ATOM 472 C CA . GLN A 1 64 ? 16.422 -31.219 -15.531 1 98.5 64 GLN A CA 1
ATOM 473 C C . GLN A 1 64 ? 16.5 -29.891 -16.281 1 98.5 64 GLN A C 1
ATOM 475 O O . GLN A 1 64 ? 15.492 -29.359 -16.734 1 98.5 64 GLN A O 1
ATOM 480 N N . THR A 1 65 ? 17.688 -29.328 -16.312 1 98.31 65 THR A N 1
ATOM 481 C CA . THR A 1 65 ? 17.922 -28.172 -17.156 1 98.31 65 THR A CA 1
ATOM 482 C C . THR A 1 65 ? 19.359 -28.141 -17.672 1 98.31 65 THR A C 1
ATOM 484 O O . THR A 1 65 ? 20.266 -28.594 -17 1 98.31 65 THR A O 1
ATOM 487 N N . ASP A 1 66 ? 19.609 -27.656 -18.875 1 96.06 66 ASP A N 1
ATOM 488 C CA . ASP A 1 66 ? 20.953 -27.391 -19.406 1 96.06 66 ASP A CA 1
ATOM 489 C C . ASP A 1 66 ? 21.391 -25.969 -19.047 1 96.06 66 ASP A C 1
ATOM 491 O O . ASP A 1 66 ? 22.562 -25.625 -19.203 1 96.06 66 ASP A O 1
ATOM 495 N N . GLY A 1 67 ? 20.531 -25.172 -18.672 1 97.25 67 GLY A N 1
ATOM 496 C CA . GLY A 1 67 ? 20.75 -23.812 -18.234 1 97.25 67 GLY A CA 1
ATOM 497 C C . GLY A 1 67 ? 20.312 -23.562 -16.812 1 97.25 67 GLY A C 1
ATOM 498 O O . GLY A 1 67 ? 20.844 -24.141 -15.867 1 97.25 67 GLY A O 1
ATOM 499 N N . GLU A 1 68 ? 19.25 -22.719 -16.719 1 98.12 68 GLU A N 1
ATOM 500 C CA . GLU A 1 68 ? 18.641 -22.453 -15.43 1 98.12 68 GLU A CA 1
ATOM 501 C C . GLU A 1 68 ? 17.125 -22.609 -15.492 1 98.12 68 GLU A C 1
ATOM 503 O O . GLU A 1 68 ? 16.516 -22.375 -16.531 1 98.12 68 GLU A O 1
ATOM 508 N N . VAL A 1 69 ? 16.609 -23.062 -14.43 1 98.25 69 VAL A N 1
ATOM 509 C CA . VAL A 1 69 ? 15.148 -23.141 -14.352 1 98.25 69 VAL A CA 1
ATOM 510 C C . VAL A 1 69 ? 14.688 -22.875 -12.93 1 98.25 69 VAL A C 1
ATOM 512 O O . VAL A 1 69 ? 15.391 -23.188 -11.969 1 98.25 69 VAL A O 1
ATOM 515 N N . ASP A 1 70 ? 13.633 -22.203 -12.789 1 98.5 70 ASP A N 1
ATOM 516 C CA . ASP A 1 70 ? 12.953 -21.938 -11.523 1 98.5 70 ASP A CA 1
ATOM 517 C C . ASP A 1 70 ? 11.484 -22.375 -11.586 1 98.5 70 ASP A C 1
ATOM 519 O O . ASP A 1 70 ? 10.688 -21.781 -12.32 1 98.5 70 ASP A O 1
ATOM 523 N N . LEU A 1 71 ? 11.188 -23.406 -10.891 1 98.75 71 LEU A N 1
ATOM 524 C CA . LEU A 1 71 ? 9.82 -23.906 -10.844 1 98.75 71 LEU A CA 1
ATOM 525 C C . LEU A 1 71 ? 9.219 -23.719 -9.461 1 98.75 71 LEU A C 1
ATOM 527 O O . LEU A 1 71 ? 9.859 -24.016 -8.453 1 98.75 71 LEU A O 1
ATOM 531 N N . VAL A 1 72 ? 8.023 -23.203 -9.398 1 98.75 72 VAL A N 1
ATOM 532 C CA . VAL A 1 72 ? 7.211 -23.281 -8.188 1 98.75 72 VAL A CA 1
ATOM 533 C C . VAL A 1 72 ? 6.504 -24.641 -8.141 1 98.75 72 VAL A C 1
ATOM 535 O O . VAL A 1 72 ? 5.816 -25.031 -9.086 1 98.75 72 VAL A O 1
ATOM 538 N N . GLU A 1 73 ? 6.762 -25.312 -7.094 1 98.69 73 GLU A N 1
ATOM 539 C CA . GLU A 1 73 ? 6.086 -26.594 -6.848 1 98.69 73 GLU A CA 1
ATOM 540 C C . GLU A 1 73 ? 4.938 -26.422 -5.855 1 98.69 73 GLU A C 1
ATOM 542 O O . GLU A 1 73 ? 5.113 -25.828 -4.789 1 98.69 73 GLU A O 1
ATOM 547 N N . CYS A 1 74 ? 3.752 -26.891 -6.199 1 98.38 74 CYS A N 1
ATOM 548 C CA . CYS A 1 74 ? 2.625 -26.906 -5.273 1 98.38 74 CYS A CA 1
ATOM 549 C C . CYS A 1 74 ? 2.066 -28.312 -5.113 1 98.38 74 CYS A C 1
ATOM 551 O O . CYS A 1 74 ? 2.01 -29.078 -6.078 1 98.38 74 CYS A O 1
ATOM 553 N N . SER A 1 75 ? 1.733 -28.594 -3.904 1 98 75 SER A N 1
ATOM 554 C CA . SER A 1 75 ? 1.313 -29.969 -3.615 1 98 75 SER A CA 1
ATOM 555 C C . SER A 1 75 ? 0.15 -29.984 -2.629 1 98 75 SER A C 1
ATOM 557 O O . SER A 1 75 ? 0.05 -29.125 -1.757 1 98 75 SER A O 1
ATOM 559 N N . ALA A 1 76 ? -0.712 -30.984 -2.793 1 98.38 76 ALA A N 1
ATOM 560 C CA . ALA A 1 76 ? -1.844 -31.203 -1.9 1 98.38 76 ALA A CA 1
ATOM 561 C C . ALA A 1 76 ? -2.146 -32.688 -1.772 1 98.38 76 ALA A C 1
ATOM 563 O O . ALA A 1 76 ? -2.02 -33.438 -2.742 1 98.38 76 ALA A O 1
ATOM 564 N N . PRO A 1 77 ? -2.566 -33.125 -0.616 1 98 77 PRO A N 1
ATOM 565 C CA . PRO A 1 77 ? -2.963 -34.531 -0.481 1 98 77 PRO A CA 1
ATOM 566 C C . PRO A 1 77 ? -4.25 -34.875 -1.234 1 98 77 PRO A C 1
ATOM 568 O O . PRO A 1 77 ? -5.18 -34.062 -1.258 1 98 77 PRO A O 1
ATOM 571 N N . VAL A 1 78 ? -4.215 -36.031 -1.855 1 97.88 78 VAL A N 1
ATOM 572 C CA . VAL A 1 78 ? -5.426 -36.406 -2.578 1 97.88 78 VAL A CA 1
ATOM 573 C C . VAL A 1 78 ? -5.676 -37.906 -2.418 1 97.88 78 VAL A C 1
ATOM 575 O O . VAL A 1 78 ? -4.738 -38.688 -2.217 1 97.88 78 VAL A O 1
ATOM 578 N N . ASP A 1 79 ? -6.934 -38.281 -2.533 1 97.44 79 ASP A N 1
ATOM 579 C CA . ASP A 1 79 ? -7.34 -39.656 -2.553 1 97.44 79 ASP A CA 1
ATOM 580 C C . ASP A 1 79 ? -7.559 -40.156 -3.984 1 97.44 79 ASP A C 1
ATOM 582 O O . ASP A 1 79 ? -7.195 -41.281 -4.324 1 97.44 79 ASP A O 1
ATOM 586 N N . GLY A 1 80 ? -8.102 -39.312 -4.785 1 97.56 80 GLY A N 1
ATOM 587 C CA . GLY A 1 80 ? -8.5 -39.688 -6.137 1 97.56 80 GLY A CA 1
ATOM 588 C C . GLY A 1 80 ? -7.32 -39.844 -7.078 1 97.56 80 GLY A C 1
ATOM 589 O O . GLY A 1 80 ? -6.184 -39.531 -6.719 1 97.56 80 GLY A O 1
ATOM 590 N N . GLU A 1 81 ? -7.699 -40.5 -8.227 1 97.56 81 GLU A N 1
ATOM 591 C CA . GLU A 1 81 ? -6.742 -40.625 -9.32 1 97.56 81 GLU A CA 1
ATOM 592 C C . GLU A 1 81 ? -7.016 -39.594 -10.414 1 97.56 81 GLU A C 1
ATOM 594 O O . GLU A 1 81 ? -8.156 -39.438 -10.859 1 97.56 81 GLU A O 1
ATOM 599 N N . TYR A 1 82 ? -6.008 -38.906 -10.805 1 98.31 82 TYR A N 1
ATOM 600 C CA . TYR A 1 82 ? -6.094 -37.906 -11.844 1 98.31 82 TYR A CA 1
ATOM 601 C C . TYR A 1 82 ? -5.008 -38.094 -12.898 1 98.31 82 TYR A C 1
ATOM 603 O O . TYR A 1 82 ? -3.984 -38.719 -12.633 1 98.31 82 TYR A O 1
ATOM 611 N N . PRO A 1 83 ? -5.211 -37.625 -14.016 1 98.38 83 PRO A N 1
ATOM 612 C CA . PRO A 1 83 ? -4.227 -37.875 -15.07 1 98.38 83 PRO A CA 1
ATOM 613 C C . PRO A 1 83 ? -3.111 -36.812 -15.094 1 98.38 83 PRO A C 1
ATOM 615 O O . PRO A 1 83 ? -3.291 -35.719 -14.594 1 98.38 83 PRO A O 1
ATOM 618 N N . LEU A 1 84 ? -1.93 -37.219 -15.656 1 98.75 84 LEU A N 1
ATOM 619 C CA . LEU A 1 84 ? -0.854 -36.312 -15.992 1 98.75 84 LEU A CA 1
ATOM 620 C C . LEU A 1 84 ? -1.311 -35.312 -17.047 1 98.75 84 LEU A C 1
ATOM 622 O O . LEU A 1 84 ? -1.857 -35.688 -18.078 1 98.75 84 LEU A O 1
ATOM 626 N N . GLN A 1 85 ? -1.174 -33.969 -16.828 1 98.75 85 GLN A N 1
ATOM 627 C CA . GLN A 1 85 ? -1.717 -32.969 -17.734 1 98.75 85 GLN A CA 1
ATOM 628 C C . GLN A 1 85 ? -0.758 -31.781 -17.906 1 98.75 85 GLN A C 1
ATOM 630 O O . GLN A 1 85 ? -0.383 -31.141 -16.922 1 98.75 85 GLN A O 1
ATOM 635 N N . PHE A 1 86 ? -0.368 -31.5 -19.125 1 98.81 86 PHE A N 1
ATOM 636 C CA . PHE A 1 86 ? 0.469 -30.344 -19.453 1 98.81 86 PHE A CA 1
ATOM 637 C C . PHE A 1 86 ? -0.385 -29.156 -19.859 1 98.81 86 PHE A C 1
ATOM 639 O O . PHE A 1 86 ? -1.338 -29.312 -20.641 1 98.81 86 PHE A O 1
ATOM 646 N N . VAL A 1 87 ? -0.144 -28.031 -19.312 1 98.69 87 VAL A N 1
ATOM 647 C CA . VAL A 1 87 ? -0.814 -26.766 -19.641 1 98.69 87 VAL A CA 1
ATOM 648 C C . VAL A 1 87 ? 0.202 -25.766 -20.188 1 98.69 87 VAL A C 1
ATOM 650 O O . VAL A 1 87 ? 0.989 -25.203 -19.422 1 98.69 87 VAL A O 1
ATOM 653 N N . SER A 1 88 ? 0.128 -25.469 -21.453 1 98.56 88 SER A N 1
ATOM 654 C CA . SER A 1 88 ? 1.084 -24.531 -22.047 1 98.56 88 SER A CA 1
ATOM 655 C C . SER A 1 88 ? 0.626 -23.094 -21.875 1 98.56 88 SER A C 1
ATOM 657 O O . SER A 1 88 ? -0.574 -22.812 -21.891 1 98.56 88 SER A O 1
ATOM 659 N N . VAL A 1 89 ? 1.579 -22.234 -21.828 1 97.81 89 VAL A N 1
ATOM 660 C CA . VAL A 1 89 ? 1.285 -20.812 -21.719 1 97.81 89 VAL A CA 1
ATOM 661 C C . VAL A 1 89 ? 0.487 -20.359 -22.938 1 97.81 89 VAL A C 1
ATOM 663 O O . VAL A 1 89 ? -0.392 -19.5 -22.844 1 97.81 89 VAL A O 1
ATOM 666 N N . GLU A 1 90 ? 0.736 -20.922 -24.031 1 97.94 90 GLU A N 1
ATOM 667 C CA . GLU A 1 90 ? 0.032 -20.578 -25.266 1 97.94 90 GLU A CA 1
ATOM 668 C C . GLU A 1 90 ? -1.446 -20.953 -25.172 1 97.94 90 GLU A C 1
ATOM 670 O O . GLU A 1 90 ? -2.311 -20.172 -25.578 1 97.94 90 GLU A O 1
ATOM 675 N N . ASP A 1 91 ? -1.674 -22.141 -24.688 1 97.94 91 ASP A N 1
ATOM 676 C CA . ASP A 1 91 ? -3.057 -22.578 -24.547 1 97.94 91 ASP A CA 1
ATOM 677 C C . ASP A 1 91 ? -3.82 -21.688 -23.578 1 97.94 91 ASP A C 1
ATOM 679 O O . ASP A 1 91 ? -4.984 -21.359 -23.812 1 97.94 91 ASP A O 1
ATOM 683 N N . VAL A 1 92 ? -3.186 -21.312 -22.516 1 98.19 92 VAL A N 1
ATOM 684 C CA . VAL A 1 92 ? -3.816 -20.453 -21.516 1 98.19 92 VAL A CA 1
ATOM 685 C C . VAL A 1 92 ? -4.129 -19.094 -22.125 1 98.19 92 VAL A C 1
ATOM 687 O O . VAL A 1 92 ? -5.25 -18.594 -22.016 1 98.19 92 VAL A O 1
ATOM 690 N N . ARG A 1 93 ? -3.199 -18.5 -22.859 1 97.75 93 ARG A N 1
ATOM 691 C CA . ARG A 1 93 ? -3.357 -17.172 -23.438 1 97.75 93 ARG A CA 1
ATOM 692 C C . ARG A 1 93 ? -4.449 -17.156 -24.5 1 97.75 93 ARG A C 1
ATOM 694 O O . ARG A 1 93 ? -5.066 -16.125 -24.75 1 97.75 93 ARG A O 1
ATOM 701 N N . ALA A 1 94 ? -4.66 -18.328 -25.047 1 98.06 94 ALA A N 1
ATOM 702 C CA . ALA A 1 94 ? -5.625 -18.422 -26.141 1 98.06 94 ALA A CA 1
ATOM 703 C C . ALA A 1 94 ? -7.047 -18.562 -25.594 1 98.06 94 ALA A C 1
ATOM 705 O O . ALA A 1 94 ? -8.016 -18.469 -26.359 1 98.06 94 ALA A O 1
ATOM 706 N N . ASP A 1 95 ? -7.195 -18.828 -24.359 1 97.88 95 ASP A N 1
ATOM 707 C CA . ASP A 1 95 ? -8.5 -19.047 -23.75 1 97.88 95 ASP A CA 1
ATOM 708 C C . ASP A 1 95 ? -8.891 -17.875 -22.844 1 97.88 95 ASP A C 1
ATOM 710 O O . ASP A 1 95 ? -8.312 -17.703 -21.766 1 97.88 95 ASP A O 1
ATOM 714 N N . GLU A 1 96 ? -9.938 -17.172 -23.156 1 96.75 96 GLU A N 1
ATOM 715 C CA . GLU A 1 96 ? -10.352 -15.969 -22.438 1 96.75 96 GLU A CA 1
ATOM 716 C C . GLU A 1 96 ? -10.852 -16.312 -21.031 1 96.75 96 GLU A C 1
ATOM 718 O O . GLU A 1 96 ? -10.953 -15.43 -20.188 1 96.75 96 GLU A O 1
ATOM 723 N N . LYS A 1 97 ? -11.133 -17.562 -20.828 1 95.44 97 LYS A N 1
ATOM 724 C CA . LYS A 1 97 ? -11.562 -17.969 -19.5 1 95.44 97 LYS A CA 1
ATOM 725 C C . LYS A 1 97 ? -10.367 -18.188 -18.562 1 95.44 97 LYS A C 1
ATOM 727 O O . LYS A 1 97 ? -10.531 -18.25 -17.344 1 95.44 97 LYS A O 1
ATOM 732 N N . LEU A 1 98 ? -9.219 -18.344 -19.141 1 97.06 98 LEU A N 1
ATOM 733 C CA . LEU A 1 98 ? -8.023 -18.656 -18.375 1 97.06 98 LEU A CA 1
ATOM 734 C C . LEU A 1 98 ? -7.082 -17.453 -18.312 1 97.06 98 LEU A C 1
ATOM 736 O O . LEU A 1 98 ? -6.219 -17.391 -17.438 1 97.06 98 LEU A O 1
ATOM 740 N N . HIS A 1 99 ? -7.227 -16.609 -19.328 1 98 99 HIS A N 1
ATOM 741 C CA . HIS A 1 99 ? -6.41 -15.398 -19.406 1 98 99 HIS A CA 1
ATOM 742 C C . HIS A 1 99 ? -7.277 -14.164 -19.609 1 98 99 HIS A C 1
ATOM 744 O O . HIS A 1 99 ? -7.957 -14.031 -20.625 1 98 99 HIS A O 1
ATOM 750 N N . PHE A 1 100 ? -7.195 -13.242 -18.641 1 97.31 100 PHE A N 1
ATOM 751 C CA . PHE A 1 100 ? -7.984 -12.016 -18.75 1 97.31 100 PHE A CA 1
ATOM 752 C C . PHE A 1 100 ? -7.422 -10.93 -17.844 1 97.31 100 PHE A C 1
ATOM 754 O O . PHE A 1 100 ? -6.562 -11.195 -17.016 1 97.31 100 PHE A O 1
ATOM 761 N N . VAL A 1 101 ? -7.832 -9.719 -18.125 1 96.75 101 VAL A N 1
ATOM 762 C CA . VAL A 1 101 ? -7.516 -8.578 -17.281 1 96.75 101 VAL A CA 1
ATOM 763 C C . VAL A 1 101 ? -8.711 -8.242 -16.391 1 96.75 101 VAL A C 1
ATOM 765 O O . VAL A 1 101 ? -9.852 -8.219 -16.844 1 96.75 101 VAL A O 1
ATOM 768 N N . ALA A 1 102 ? -8.406 -8.102 -15.117 1 94.12 102 ALA A N 1
ATOM 769 C CA . ALA A 1 102 ? -9.453 -7.75 -14.172 1 94.12 102 ALA A CA 1
ATOM 770 C C . ALA A 1 102 ? -9.117 -6.461 -13.43 1 94.12 102 ALA A C 1
ATOM 772 O O . ALA A 1 102 ? -7.969 -6.012 -13.445 1 94.12 102 ALA A O 1
ATOM 773 N N . GLY A 1 103 ? -10.188 -5.832 -12.828 1 92.56 103 GLY A N 1
ATOM 774 C CA . GLY A 1 103 ? -9.984 -4.727 -11.898 1 92.56 103 GLY A CA 1
ATOM 775 C C . GLY A 1 103 ? -10.352 -3.379 -12.492 1 92.56 103 GLY A C 1
ATOM 776 O O . GLY A 1 103 ? -10.328 -3.205 -13.719 1 92.56 103 GLY A O 1
ATOM 777 N N . SER A 1 104 ? -10.641 -2.459 -11.656 1 89.38 104 SER A N 1
ATOM 778 C CA . SER A 1 104 ? -10.891 -1.065 -12.008 1 89.38 104 SER A CA 1
ATOM 779 C C . SER A 1 104 ? -9.602 -0.259 -12.031 1 89.38 104 SER A C 1
ATOM 781 O O . SER A 1 104 ? -8.516 -0.814 -11.859 1 89.38 104 SER A O 1
ATOM 783 N N . ALA A 1 105 ? -9.75 0.994 -12.289 1 87.94 105 ALA A N 1
ATOM 784 C CA . ALA A 1 105 ? -8.594 1.882 -12.312 1 87.94 105 ALA A CA 1
ATOM 785 C C . ALA A 1 105 ? -7.785 1.769 -11.023 1 87.94 105 ALA A C 1
ATOM 787 O O . ALA A 1 105 ? -8.344 1.799 -9.93 1 87.94 105 ALA A O 1
ATOM 788 N N . GLY A 1 106 ? -6.527 1.551 -11.133 1 92 106 GLY A N 1
ATOM 789 C CA . GLY A 1 106 ? -5.617 1.416 -10.008 1 92 106 GLY A CA 1
ATOM 790 C C . GLY A 1 106 ? -5.484 -0.013 -9.516 1 92 106 GLY A C 1
ATOM 791 O O . GLY A 1 106 ? -4.691 -0.293 -8.617 1 92 106 GLY A O 1
ATOM 792 N N . ALA A 1 107 ? -6.305 -0.864 -10.164 1 96 107 ALA A N 1
ATOM 793 C CA . ALA A 1 107 ? -6.258 -2.244 -9.695 1 96 107 ALA A CA 1
ATOM 794 C C . ALA A 1 107 ? -6.305 -3.227 -10.859 1 96 107 ALA A C 1
ATOM 796 O O . ALA A 1 107 ? -6.711 -4.379 -10.695 1 96 107 ALA A O 1
ATOM 797 N N . HIS A 1 108 ? -6.031 -2.701 -12.094 1 95.81 108 HIS A N 1
ATOM 798 C CA . HIS A 1 108 ? -5.953 -3.609 -13.234 1 95.81 108 HIS A CA 1
ATOM 799 C C . HIS A 1 108 ? -4.84 -4.633 -13.047 1 95.81 108 HIS A C 1
ATOM 801 O O . HIS A 1 108 ? -3.742 -4.289 -12.594 1 95.81 108 HIS A O 1
ATOM 807 N N . ARG A 1 109 ? -5.172 -5.824 -13.383 1 97.56 109 ARG A N 1
ATOM 808 C CA . ARG A 1 109 ? -4.203 -6.914 -13.281 1 97.56 109 ARG A CA 1
ATOM 809 C C . ARG A 1 109 ? -4.496 -8 -14.312 1 97.56 109 ARG A C 1
ATOM 811 O O . ARG A 1 109 ? -5.652 -8.25 -14.648 1 97.56 109 ARG A O 1
ATOM 818 N N . GLU A 1 110 ? -3.449 -8.562 -14.758 1 98 110 GLU A N 1
ATOM 819 C CA . GLU A 1 110 ? -3.533 -9.711 -15.648 1 98 110 GLU A CA 1
ATOM 820 C C . GLU A 1 110 ? -3.602 -11.023 -14.867 1 98 110 GLU A C 1
ATOM 822 O O . GLU A 1 110 ? -2.77 -11.273 -13.992 1 98 110 GLU A O 1
ATOM 827 N N . ILE A 1 111 ? -4.574 -11.836 -15.18 1 97.56 111 ILE A N 1
ATOM 828 C CA . ILE A 1 111 ? -4.758 -13.109 -14.492 1 97.56 111 ILE A CA 1
ATOM 829 C C . ILE A 1 111 ? -4.602 -14.258 -15.492 1 97.56 111 ILE A C 1
ATOM 831 O O . ILE A 1 111 ? -5.203 -14.242 -16.562 1 97.56 111 ILE A O 1
ATOM 835 N N . ASN A 1 112 ? -3.762 -15.164 -15.203 1 98.12 112 ASN A N 1
ATOM 836 C CA . ASN A 1 112 ? -3.57 -16.406 -15.93 1 98.12 112 ASN A CA 1
ATOM 837 C C . ASN A 1 112 ? -3.865 -17.625 -15.055 1 98.12 112 ASN A C 1
ATOM 839 O O . ASN A 1 112 ? -3.098 -17.938 -14.141 1 98.12 112 ASN A O 1
ATOM 843 N N . ILE A 1 113 ? -4.934 -18.297 -15.312 1 97.56 113 ILE A N 1
ATOM 844 C CA . ILE A 1 113 ? -5.266 -19.516 -14.586 1 97.56 113 ILE A CA 1
ATOM 845 C C . ILE A 1 113 ? -4.594 -20.703 -15.25 1 97.56 113 ILE A C 1
ATOM 847 O O . ILE A 1 113 ? -4.918 -21.062 -16.391 1 97.56 113 ILE A O 1
ATOM 851 N N . LEU A 1 114 ? -3.691 -21.312 -14.555 1 98.31 114 LEU A N 1
ATOM 852 C CA . LEU A 1 114 ? -2.891 -22.375 -15.133 1 98.31 114 LEU A CA 1
ATOM 853 C C . LEU A 1 114 ? -3.48 -23.75 -14.797 1 98.31 114 LEU A C 1
ATOM 855 O O . LEU A 1 114 ? -3.689 -24.578 -15.688 1 98.31 114 LEU A O 1
ATOM 859 N N . LEU A 1 115 ? -3.689 -24 -13.5 1 97.56 115 LEU A N 1
ATOM 860 C CA . LEU A 1 115 ? -4.352 -25.203 -13.031 1 97.56 115 LEU A CA 1
ATOM 861 C C . LEU A 1 115 ? -5.75 -24.891 -12.508 1 97.56 115 LEU A C 1
ATOM 863 O O . LEU A 1 115 ? -5.957 -24.781 -11.297 1 97.56 115 LEU A O 1
ATOM 867 N N . GLY A 1 116 ? -6.648 -24.734 -13.422 1 96.12 116 GLY A N 1
ATOM 868 C CA . GLY A 1 116 ? -8.023 -24.406 -13.094 1 96.12 116 GLY A CA 1
ATOM 869 C C . GLY A 1 116 ? -9.031 -25.406 -13.625 1 96.12 116 GLY A C 1
ATOM 870 O O . GLY A 1 116 ? -8.898 -26.609 -13.383 1 96.12 116 GLY A O 1
ATOM 871 N N . SER A 1 117 ? -10.031 -24.891 -14.281 1 94.31 117 SER A N 1
ATOM 872 C CA . SER A 1 117 ? -11.07 -25.75 -14.836 1 94.31 117 SER A CA 1
ATOM 873 C C . SER A 1 117 ? -10.562 -26.531 -16.047 1 94.31 117 SER A C 1
ATOM 875 O O . SER A 1 117 ? -11.203 -27.484 -16.5 1 94.31 117 SER A O 1
ATOM 877 N N . ASN A 1 118 ? -9.453 -26.156 -16.562 1 96.62 118 ASN A N 1
ATOM 878 C CA . ASN A 1 118 ? -8.891 -26.75 -17.766 1 96.62 118 ASN A CA 1
ATOM 879 C C . ASN A 1 118 ? -8.227 -28.094 -17.484 1 96.62 118 ASN A C 1
ATOM 881 O O . ASN A 1 118 ? -7.789 -28.781 -18.391 1 96.62 118 ASN A O 1
ATOM 885 N N . ILE A 1 119 ? -8.125 -28.5 -16.203 1 97.38 119 ILE A N 1
ATOM 886 C CA . ILE A 1 119 ? -7.531 -29.797 -15.867 1 97.38 119 ILE A CA 1
ATOM 887 C C . ILE A 1 119 ? -8.406 -30.531 -14.852 1 97.38 119 ILE A C 1
ATOM 889 O O . ILE A 1 119 ? -9.242 -29.906 -14.18 1 97.38 119 ILE A O 1
ATOM 893 N N . GLN A 1 120 ? -8.18 -31.797 -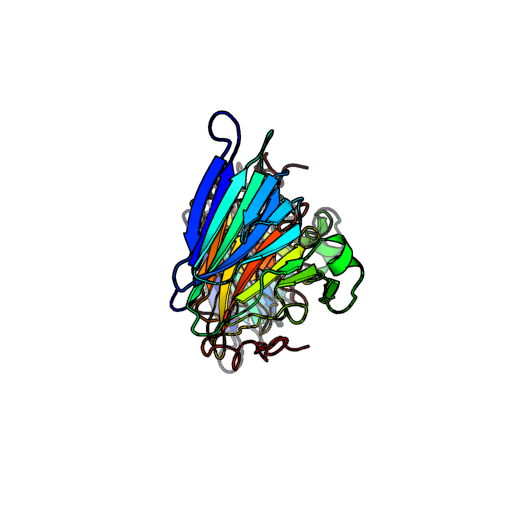14.789 1 97.81 120 GLN A N 1
ATOM 894 C CA . GLN A 1 120 ? -8.734 -32.625 -13.727 1 97.81 120 GLN A CA 1
ATOM 895 C C . GLN A 1 120 ? -7.77 -32.75 -12.555 1 97.81 120 GLN A C 1
ATOM 897 O O . GLN A 1 120 ? -6.652 -33.25 -12.711 1 97.81 120 GLN A O 1
ATOM 902 N N . ALA A 1 121 ? -8.211 -32.25 -11.375 1 97.88 121 ALA A N 1
ATOM 903 C CA . ALA A 1 121 ? -7.379 -32.281 -10.18 1 97.88 121 ALA A CA 1
ATOM 904 C C . ALA A 1 121 ? -8.227 -32.438 -8.922 1 97.88 121 ALA A C 1
ATOM 906 O O . ALA A 1 121 ? -9.453 -32.312 -8.969 1 97.88 121 ALA A O 1
ATOM 907 N N . GLY A 1 122 ? -7.605 -32.781 -7.895 1 97.88 122 GLY A N 1
ATOM 908 C CA . GLY A 1 122 ? -8.32 -33 -6.648 1 97.88 122 GLY A CA 1
ATOM 909 C C . GLY A 1 122 ? -8.539 -31.734 -5.859 1 97.88 122 GLY A C 1
ATOM 910 O O . GLY A 1 122 ? -9.68 -31.375 -5.539 1 97.88 122 GLY A O 1
ATOM 911 N N . ARG A 1 123 ? -7.457 -31.016 -5.543 1 97.88 123 ARG A N 1
ATOM 912 C CA . ARG A 1 123 ? -7.574 -29.859 -4.652 1 97.88 123 ARG A CA 1
ATOM 913 C C . ARG A 1 123 ? -6.922 -28.625 -5.266 1 97.88 123 ARG A C 1
ATOM 915 O O . ARG A 1 123 ? -7.379 -27.5 -5.047 1 97.88 123 ARG A O 1
ATOM 922 N N . LEU A 1 124 ? -5.965 -28.797 -6.098 1 97.81 124 LEU A N 1
ATOM 923 C CA . LEU A 1 124 ? -5.07 -27.719 -6.48 1 97.81 124 LEU A CA 1
ATOM 924 C C . LEU A 1 124 ? -5.738 -26.797 -7.496 1 97.81 124 LEU A C 1
ATOM 926 O O . LEU A 1 124 ? -6.383 -27.266 -8.438 1 97.81 124 LEU A O 1
ATOM 930 N N . VAL A 1 125 ? -5.645 -25.562 -7.277 1 97.06 125 VAL A N 1
ATOM 931 C CA . VAL A 1 125 ? -5.891 -24.469 -8.219 1 97.06 125 VAL A CA 1
ATOM 932 C C . VAL A 1 125 ? -4.734 -23.484 -8.18 1 97.06 125 VAL A C 1
ATOM 934 O O . VAL A 1 125 ? -4.305 -23.062 -7.102 1 97.06 125 VAL A O 1
ATOM 937 N N . ALA A 1 126 ? -4.215 -23.141 -9.375 1 97.56 126 ALA A N 1
ATOM 938 C CA . ALA A 1 126 ? -3.051 -22.25 -9.344 1 97.56 126 ALA A CA 1
ATOM 939 C C . ALA A 1 126 ? -2.979 -21.391 -10.609 1 97.56 126 ALA A C 1
ATOM 941 O O . ALA A 1 126 ? -3.514 -21.766 -11.656 1 97.56 126 ALA A O 1
ATOM 942 N N . GLY A 1 127 ? -2.357 -20.297 -10.453 1 97.75 127 GLY A N 1
ATOM 943 C CA . GLY A 1 127 ? -2.174 -19.375 -11.562 1 97.75 127 GLY A CA 1
ATOM 944 C C . GLY A 1 127 ? -1.19 -18.266 -11.25 1 97.75 127 GLY A C 1
ATOM 945 O O . GLY A 1 127 ? -0.432 -18.344 -10.289 1 97.75 127 GLY A O 1
ATOM 946 N N . VAL A 1 128 ? -1.127 -17.344 -12.18 1 98.56 128 VAL A N 1
ATOM 947 C CA . VAL A 1 128 ? -0.227 -16.203 -12.047 1 98.56 128 VAL A CA 1
ATOM 948 C C . VAL A 1 128 ? -1.009 -14.898 -12.227 1 98.56 128 VAL A C 1
ATOM 950 O O . VAL A 1 128 ? -1.812 -14.781 -13.156 1 98.56 128 VAL A O 1
ATOM 953 N N . THR A 1 129 ? -0.78 -14.008 -11.336 1 98.5 129 THR A N 1
ATOM 954 C CA . THR A 1 129 ? -1.303 -12.648 -11.453 1 98.5 129 THR A CA 1
ATOM 955 C C . THR A 1 129 ? -0.166 -11.648 -11.609 1 98.5 129 THR A C 1
ATOM 957 O O . THR A 1 129 ? 0.853 -11.742 -10.922 1 98.5 129 THR A O 1
ATOM 960 N N . ARG A 1 130 ? -0.35 -10.719 -12.508 1 98.25 130 ARG A N 1
ATOM 961 C CA . ARG A 1 130 ? 0.609 -9.641 -12.734 1 98.25 130 ARG A CA 1
ATOM 962 C C . ARG A 1 130 ? -0.076 -8.281 -12.695 1 98.25 130 ARG A C 1
ATOM 964 O O . ARG A 1 130 ? -1.084 -8.062 -13.375 1 98.25 130 ARG A O 1
ATOM 971 N N . SER A 1 131 ? 0.528 -7.395 -11.961 1 98 131 SER A N 1
ATOM 972 C CA . SER A 1 131 ? -0.052 -6.059 -11.891 1 98 131 SER A CA 1
ATOM 973 C C . SER A 1 131 ? 0.542 -5.141 -12.953 1 98 131 SER A C 1
ATOM 975 O O . SER A 1 131 ? 1.584 -5.445 -13.531 1 98 131 SER A O 1
ATOM 977 N N . LEU A 1 132 ? -0.182 -4.02 -13.281 1 96.31 132 LEU A N 1
ATOM 978 C CA . LEU A 1 132 ? 0.508 -2.865 -13.852 1 96.31 132 LEU A CA 1
ATOM 979 C C . LEU A 1 132 ? 1.36 -2.168 -12.797 1 96.31 132 LEU A C 1
ATOM 981 O O . LEU A 1 132 ? 1.184 -2.398 -11.594 1 96.31 132 LEU A O 1
ATOM 985 N N . PRO A 1 133 ? 2.289 -1.355 -13.234 1 95.88 133 PRO A N 1
ATOM 986 C CA . PRO A 1 133 ? 3.098 -0.63 -12.258 1 95.88 133 PRO A CA 1
ATOM 987 C C . PRO A 1 133 ? 2.252 0.208 -11.297 1 95.88 133 PRO A C 1
ATOM 989 O O . PRO A 1 133 ? 1.356 0.935 -11.734 1 95.88 133 PRO A O 1
ATOM 992 N N . GLY A 1 134 ? 2.512 0.068 -9.961 1 96.12 134 GLY A N 1
ATOM 993 C CA . GLY A 1 134 ? 1.864 0.892 -8.953 1 96.12 134 GLY A CA 1
ATOM 994 C C . GLY A 1 134 ? 0.469 0.414 -8.602 1 96.12 134 GLY A C 1
ATOM 995 O O . GLY A 1 134 ? -0.182 0.98 -7.719 1 96.12 134 GLY A O 1
ATOM 996 N N . ASN A 1 135 ? -0.023 -0.635 -9.219 1 97.12 135 ASN A N 1
ATOM 997 C CA . ASN A 1 135 ? -1.419 -1.034 -9.078 1 97.12 135 ASN A CA 1
ATOM 998 C C . ASN A 1 135 ? -1.619 -1.941 -7.863 1 97.12 135 ASN A C 1
ATOM 1000 O O . ASN A 1 135 ? -0.724 -2.707 -7.5 1 97.12 135 ASN A O 1
ATOM 1004 N N . TRP A 1 136 ? -2.771 -1.794 -7.324 1 98 136 TRP A N 1
ATOM 1005 C CA . TRP A 1 136 ? -3.273 -2.812 -6.406 1 98 136 TRP A CA 1
ATOM 1006 C C . TRP A 1 136 ? -3.637 -4.09 -7.156 1 98 136 TRP A C 1
ATOM 1008 O O . TRP A 1 136 ? -3.996 -4.043 -8.336 1 98 136 TRP A O 1
ATOM 1018 N N . THR A 1 137 ? -3.482 -5.207 -6.488 1 97.62 137 THR A N 1
ATOM 1019 C CA . THR A 1 137 ? -4.07 -6.461 -6.938 1 97.62 137 THR A CA 1
ATOM 1020 C C . THR A 1 137 ? -4.867 -7.121 -5.816 1 97.62 137 THR A C 1
ATOM 1022 O O . THR A 1 137 ? -4.863 -6.641 -4.68 1 97.62 137 THR A O 1
ATOM 1025 N N . SER A 1 138 ? -5.617 -8.195 -6.203 1 96.38 138 SER A N 1
ATOM 1026 C CA . SER A 1 138 ? -6.512 -8.859 -5.258 1 96.38 138 SER A CA 1
ATOM 1027 C C . SER A 1 138 ? -7.504 -7.875 -4.652 1 96.38 138 SER A C 1
ATOM 1029 O O . SER A 1 138 ? -7.789 -7.93 -3.453 1 96.38 138 SER A O 1
ATOM 1031 N N . TRP A 1 139 ? -7.879 -6.934 -5.477 1 96.31 139 TRP A N 1
ATOM 1032 C CA . TRP A 1 139 ? -8.859 -5.898 -5.168 1 96.31 139 TRP A CA 1
ATOM 1033 C C . TRP A 1 139 ? -10.094 -6.039 -6.055 1 96.31 139 TRP A C 1
ATOM 1035 O O . TRP A 1 139 ? -9.969 -6.234 -7.27 1 96.31 139 TRP A O 1
ATOM 1045 N N . PRO A 1 140 ? -11.391 -5.863 -5.621 1 95.62 140 PRO A N 1
ATOM 1046 C CA . PRO A 1 140 ? -11.672 -5.617 -4.207 1 95.62 140 PRO A CA 1
ATOM 1047 C C . PRO A 1 140 ? -11.156 -6.734 -3.299 1 95.62 140 PRO A C 1
ATOM 1049 O O . PRO A 1 140 ? -11.008 -7.875 -3.742 1 95.62 140 PRO A O 1
ATOM 1052 N N . PRO A 1 141 ? -10.938 -6.281 -1.991 1 95.88 141 PRO A N 1
ATOM 1053 C CA . PRO A 1 141 ? -10.445 -7.324 -1.088 1 95.88 141 PRO A CA 1
ATOM 1054 C C . PRO A 1 141 ? -11.367 -8.539 -1.036 1 95.88 141 PRO A C 1
ATOM 1056 O O . PRO A 1 141 ? -12.586 -8.391 -0.924 1 95.88 141 PRO A O 1
ATOM 1059 N N . HIS A 1 142 ? -10.773 -9.688 -1.13 1 94.94 142 HIS A N 1
ATOM 1060 C CA . HIS A 1 142 ? -11.555 -10.914 -1.104 1 94.94 142 HIS A CA 1
ATOM 1061 C C . HIS A 1 142 ? -10.797 -12.039 -0.406 1 94.94 142 HIS A C 1
ATOM 1063 O O . HIS A 1 142 ? -9.602 -11.914 -0.141 1 94.94 142 HIS A O 1
ATOM 1069 N N . GLU A 1 143 ? -11.57 -13.039 -0.021 1 92.44 143 GLU A N 1
ATOM 1070 C CA . GLU A 1 143 ? -11 -14.234 0.596 1 92.44 143 GLU A CA 1
ATOM 1071 C C . GLU A 1 143 ? -11.727 -15.5 0.135 1 92.44 143 GLU A C 1
ATOM 1073 O O . GLU A 1 143 ? -12.789 -15.414 -0.481 1 92.44 143 GLU A O 1
ATOM 1078 N N . HIS A 1 144 ? -11.07 -16.625 0.363 1 90.12 144 HIS A N 1
ATOM 1079 C CA . HIS A 1 144 ? -11.57 -17.922 -0.079 1 90.12 144 HIS A CA 1
ATOM 1080 C C . HIS A 1 144 ? -11.57 -18.922 1.062 1 90.12 144 HIS A C 1
ATOM 1082 O O . HIS A 1 144 ? -11.609 -20.141 0.824 1 90.12 144 HIS A O 1
ATOM 1088 N N . ALA A 1 145 ? -11.555 -18.562 2.27 1 88.12 145 ALA A N 1
ATOM 1089 C CA . ALA A 1 145 ? -11.195 -19.438 3.375 1 88.12 145 ALA A CA 1
ATOM 1090 C C . ALA A 1 145 ? -12.281 -20.484 3.623 1 88.12 145 ALA A C 1
ATOM 1092 O O . ALA A 1 145 ? -12.031 -21.516 4.238 1 88.12 145 ALA A O 1
ATOM 1093 N N . ALA A 1 146 ? -13.461 -20.234 3.146 1 88.62 146 ALA A N 1
ATOM 1094 C CA . ALA A 1 146 ? -14.555 -21.188 3.346 1 88.62 146 ALA A CA 1
ATOM 1095 C C . ALA A 1 146 ? -14.297 -22.484 2.584 1 88.62 146 ALA A C 1
ATOM 1097 O O . ALA A 1 146 ? -14.695 -23.562 3.031 1 88.62 146 ALA A O 1
ATOM 1098 N N . MET A 1 147 ? -13.539 -22.344 1.501 1 92.38 147 MET A N 1
ATOM 1099 C CA . MET A 1 147 ? -13.422 -23.516 0.637 1 92.38 147 MET A CA 1
ATOM 1100 C C . MET A 1 147 ? -11.961 -23.812 0.312 1 92.38 147 MET A C 1
ATOM 1102 O O . MET A 1 147 ? -11.625 -24.938 -0.06 1 92.38 147 MET A O 1
ATOM 1106 N N . LEU A 1 148 ? -11.18 -22.797 0.441 1 93.31 148 LEU A N 1
ATOM 1107 C CA . LEU A 1 148 ? -9.812 -22.922 -0.057 1 93.31 148 LEU A CA 1
ATOM 1108 C C . LEU A 1 148 ? -8.828 -22.266 0.905 1 93.31 148 LEU A C 1
ATOM 1110 O O . LEU A 1 148 ? -9.195 -21.375 1.667 1 93.31 148 LEU A O 1
ATOM 1114 N N . GLU A 1 149 ? -7.652 -22.781 0.887 1 93.94 149 GLU A N 1
ATOM 1115 C CA . GLU A 1 149 ? -6.496 -22.062 1.423 1 93.94 149 GLU A CA 1
ATOM 1116 C C . GLU A 1 149 ? -5.551 -21.625 0.308 1 93.94 149 GLU A C 1
ATOM 1118 O O . GLU A 1 149 ? -5.566 -22.203 -0.784 1 93.94 149 GLU A O 1
ATOM 1123 N N . GLU A 1 150 ? -4.738 -20.609 0.643 1 95.62 150 GLU A N 1
ATOM 1124 C CA . GLU A 1 150 ? -4.004 -20 -0.465 1 95.62 150 GLU A CA 1
ATOM 1125 C C . GLU A 1 150 ? -2.6 -19.594 -0.036 1 95.62 150 GLU A C 1
ATOM 1127 O O . GLU A 1 150 ? -2.373 -19.25 1.127 1 95.62 150 GLU A O 1
ATOM 1132 N N . ILE A 1 151 ? -1.677 -19.734 -0.924 1 97.5 151 ILE A N 1
ATOM 1133 C CA . ILE A 1 151 ? -0.319 -19.219 -0.783 1 97.5 151 ILE A CA 1
ATOM 1134 C C . ILE A 1 151 ? 0.014 -18.312 -1.964 1 97.5 151 ILE A C 1
ATOM 1136 O O . ILE A 1 151 ? -0.303 -18.641 -3.111 1 97.5 151 ILE A O 1
ATOM 1140 N N . TYR A 1 152 ? 0.554 -17.125 -1.671 1 98.38 152 TYR A N 1
ATOM 1141 C CA . TYR A 1 152 ? 1.176 -16.312 -2.703 1 98.38 152 TYR A CA 1
ATOM 1142 C C . TYR A 1 152 ? 2.686 -16.5 -2.725 1 98.38 152 TYR A C 1
ATOM 1144 O O . TYR A 1 152 ? 3.336 -16.484 -1.677 1 98.38 152 TYR A O 1
ATOM 1152 N N . VAL A 1 153 ? 3.246 -16.719 -3.873 1 98.62 153 VAL A N 1
ATOM 1153 C CA . VAL A 1 153 ? 4.688 -16.672 -4.09 1 98.62 153 VAL A CA 1
ATOM 1154 C C . VAL A 1 153 ? 5.027 -15.539 -5.059 1 98.62 153 VAL A C 1
ATOM 1156 O O . VAL A 1 153 ? 4.734 -15.633 -6.25 1 98.62 153 VAL A O 1
ATOM 1159 N N . TYR A 1 154 ? 5.73 -14.539 -4.586 1 98.69 154 TYR A N 1
ATOM 1160 C CA . TYR A 1 154 ? 5.992 -13.375 -5.422 1 98.69 154 TYR A CA 1
ATOM 1161 C C . TYR A 1 154 ? 7.156 -13.641 -6.371 1 98.69 154 TYR A C 1
ATOM 1163 O O . TYR A 1 154 ? 8.188 -14.188 -5.969 1 98.69 154 TYR A O 1
ATOM 1171 N N . ILE A 1 155 ? 6.934 -13.25 -7.605 1 98.44 155 ILE A N 1
ATOM 1172 C CA . ILE A 1 155 ? 7.891 -13.547 -8.672 1 98.44 155 ILE A CA 1
ATOM 1173 C C . ILE A 1 155 ? 8.031 -12.328 -9.586 1 98.44 155 ILE A C 1
ATOM 1175 O O . ILE A 1 155 ? 7.184 -11.438 -9.57 1 98.44 155 ILE A O 1
ATOM 1179 N N . ASP A 1 156 ? 9.109 -12.289 -10.305 1 97.56 156 ASP A N 1
ATOM 1180 C CA . ASP A 1 156 ? 9.32 -11.297 -11.352 1 97.56 156 ASP A CA 1
ATOM 1181 C C . ASP A 1 156 ? 9.18 -9.875 -10.812 1 97.56 156 ASP A C 1
ATOM 1183 O O . ASP A 1 156 ? 8.461 -9.055 -11.383 1 97.56 156 ASP A O 1
ATOM 1187 N N . MET A 1 157 ? 9.82 -9.617 -9.719 1 97.62 157 MET A N 1
ATOM 1188 C CA . MET A 1 157 ? 9.891 -8.312 -9.062 1 97.62 157 MET A CA 1
ATOM 1189 C C . MET A 1 157 ? 11.336 -7.922 -8.781 1 97.62 157 MET A C 1
ATOM 1191 O O . MET A 1 157 ? 11.758 -7.871 -7.625 1 97.62 157 MET A O 1
ATOM 1195 N N . PRO A 1 158 ? 12.039 -7.664 -9.781 1 95.38 158 PRO A N 1
ATOM 1196 C CA . PRO A 1 158 ? 13.461 -7.375 -9.57 1 95.38 158 PRO A CA 1
ATOM 1197 C C . PRO A 1 158 ? 13.688 -6.18 -8.648 1 95.38 158 PRO A C 1
ATOM 1199 O O . PRO A 1 158 ? 12.945 -5.199 -8.703 1 95.38 158 PRO A O 1
ATOM 1202 N N . ALA A 1 159 ? 14.758 -6.285 -7.867 1 93.81 159 ALA A N 1
ATOM 1203 C CA . ALA A 1 159 ? 15.156 -5.152 -7.031 1 93.81 159 ALA A CA 1
ATOM 1204 C C . ALA A 1 159 ? 15.367 -3.898 -7.879 1 93.81 159 ALA A C 1
ATOM 1206 O O . ALA A 1 159 ? 15.852 -3.979 -9.008 1 93.81 159 ALA A O 1
ATOM 1207 N N . PRO A 1 160 ? 15.023 -2.756 -7.32 1 94.62 160 PRO A N 1
ATOM 1208 C CA . PRO A 1 160 ? 14.633 -2.553 -5.926 1 94.62 160 PRO A CA 1
ATOM 1209 C C . PRO A 1 160 ? 13.117 -2.594 -5.723 1 94.62 160 PRO A C 1
ATOM 1211 O O . PRO A 1 160 ? 12.602 -2.035 -4.75 1 94.62 160 PRO A O 1
ATOM 1214 N N . SER A 1 161 ? 12.414 -3.252 -6.684 1 95.62 161 SER A N 1
ATOM 1215 C CA . SER A 1 161 ? 10.961 -3.297 -6.594 1 95.62 161 SER A CA 1
ATOM 1216 C C . SER A 1 161 ? 10.508 -4.059 -5.352 1 95.62 161 SER A C 1
ATOM 1218 O O . SER A 1 161 ? 11.188 -4.984 -4.902 1 95.62 161 SER A O 1
ATOM 1220 N N . PHE A 1 162 ? 9.398 -3.588 -4.781 1 97.19 162 PHE A N 1
ATOM 1221 C CA . PHE A 1 162 ? 8.711 -4.277 -3.693 1 97.19 162 PHE A CA 1
ATOM 1222 C C . PHE A 1 162 ? 7.215 -4 -3.736 1 97.19 162 PHE A C 1
ATOM 1224 O O . PHE A 1 162 ? 6.73 -3.328 -4.648 1 97.19 162 PHE A O 1
ATOM 1231 N N . GLY A 1 163 ? 6.488 -4.625 -2.879 1 97.81 163 GLY A N 1
ATOM 1232 C CA . GLY A 1 163 ? 5.07 -4.371 -2.668 1 97.81 163 GLY A CA 1
ATOM 1233 C C . GLY A 1 163 ? 4.668 -4.43 -1.206 1 97.81 163 GLY A C 1
ATOM 1234 O O . GLY A 1 163 ? 5.5 -4.688 -0.335 1 97.81 163 GLY A O 1
ATOM 1235 N N . LEU A 1 164 ? 3.457 -4.059 -0.99 1 98.44 164 LEU A N 1
ATOM 1236 C CA . LEU A 1 164 ? 2.871 -4.23 0.335 1 98.44 164 LEU A CA 1
ATOM 1237 C C . LEU A 1 164 ? 1.724 -5.234 0.298 1 98.44 164 LEU A C 1
ATOM 1239 O O . LEU A 1 164 ? 0.841 -5.145 -0.558 1 98.44 164 LEU A O 1
ATOM 1243 N N . GLN A 1 165 ? 1.746 -6.188 1.187 1 98.44 165 GLN A N 1
ATOM 1244 C CA . GLN A 1 165 ? 0.69 -7.188 1.329 1 98.44 165 GLN A CA 1
ATOM 1245 C C . GLN A 1 165 ? -0.114 -6.957 2.605 1 98.44 165 GLN A C 1
ATOM 1247 O O . GLN A 1 165 ? 0.442 -6.973 3.707 1 98.44 165 GLN A O 1
ATOM 1252 N N . LEU A 1 166 ? -1.388 -6.734 2.471 1 98.12 166 LEU A N 1
ATOM 1253 C CA . LEU A 1 166 ? -2.309 -6.574 3.592 1 98.12 166 LEU A CA 1
ATOM 1254 C C . LEU A 1 166 ? -3.162 -7.824 3.775 1 98.12 166 LEU A C 1
ATOM 1256 O O . LEU A 1 166 ? -3.672 -8.383 2.801 1 98.12 166 LEU A O 1
ATOM 1260 N N . VAL A 1 167 ? -3.266 -8.32 5.004 1 97.38 167 VAL A N 1
ATOM 1261 C CA . VAL A 1 167 ? -4.18 -9.406 5.355 1 97.38 167 VAL A CA 1
ATOM 1262 C C . VAL A 1 167 ? -4.996 -9.016 6.582 1 97.38 167 VAL A C 1
ATOM 1264 O O . VAL A 1 167 ? -4.438 -8.586 7.594 1 97.38 167 VAL A O 1
ATOM 1267 N N . TYR A 1 168 ? -6.281 -9.109 6.488 1 96.44 168 TYR A N 1
ATOM 1268 C CA . TYR A 1 168 ? -7.129 -8.82 7.637 1 96.44 168 TYR A CA 1
ATOM 1269 C C . TYR A 1 168 ? -8.391 -9.68 7.613 1 96.44 168 TYR A C 1
ATOM 1271 O O . TYR A 1 168 ? -8.773 -10.203 6.562 1 96.44 168 TYR A O 1
ATOM 1279 N N . THR A 1 169 ? -8.93 -9.859 8.789 1 91.44 169 THR A N 1
ATOM 1280 C CA . THR A 1 169 ? -10.188 -10.578 8.945 1 91.44 169 THR A CA 1
ATOM 1281 C C . THR A 1 169 ? -11.266 -9.672 9.523 1 91.44 169 THR A C 1
ATOM 1283 O O . THR A 1 169 ? -11.008 -8.922 10.469 1 91.44 169 THR A O 1
ATOM 1286 N N . GLY A 1 170 ? -12.414 -9.719 9 1 87.06 170 GLY A N 1
ATOM 1287 C CA . GLY A 1 170 ? -13.461 -8.852 9.516 1 87.06 170 GLY A CA 1
ATOM 1288 C C . GLY A 1 170 ? -13.117 -7.375 9.391 1 87.06 170 GLY A C 1
ATOM 1289 O O . GLY A 1 170 ? -13.047 -6.844 8.281 1 87.06 170 GLY A O 1
ATOM 1290 N N . GLU A 1 171 ? -12.719 -6.895 10.625 1 86.81 171 GLU A N 1
ATOM 1291 C CA . GLU A 1 171 ? -12.281 -5.504 10.625 1 86.81 171 GLU A CA 1
ATOM 1292 C C . GLU A 1 171 ? -10.82 -5.387 10.195 1 86.81 171 GLU A C 1
ATOM 1294 O O . GLU A 1 171 ? -10.023 -6.301 10.43 1 86.81 171 GLU A O 1
ATOM 1299 N N . ILE A 1 172 ? -10.438 -4.391 9.508 1 85.56 172 ILE A N 1
ATOM 1300 C CA . ILE A 1 172 ? -9.078 -4.195 9.008 1 85.56 172 ILE A CA 1
ATOM 1301 C C . ILE A 1 172 ? -8.117 -3.99 10.18 1 85.56 172 ILE A C 1
ATOM 1303 O O . ILE A 1 172 ? -6.93 -4.297 10.078 1 85.56 172 ILE A O 1
ATOM 1307 N N . SER A 1 173 ? -8.57 -3.525 11.312 1 70.75 173 SER A N 1
ATOM 1308 C CA . SER A 1 173 ? -7.762 -3.465 12.523 1 70.75 173 SER A CA 1
ATOM 1309 C C . SER A 1 173 ? -8.266 -4.449 13.578 1 70.75 173 SER A C 1
ATOM 1311 O O . SER A 1 173 ? -9.398 -4.332 14.055 1 70.75 173 SER A O 1
ATOM 1313 N N . PRO A 1 174 ? -7.516 -5.461 13.883 1 75.62 174 PRO A N 1
ATOM 1314 C CA . PRO A 1 174 ? -6.098 -5.625 13.547 1 75.62 174 PRO A CA 1
ATOM 1315 C C . PRO A 1 174 ? -5.879 -6.176 12.141 1 75.62 174 PRO A C 1
ATOM 1317 O O . PRO A 1 174 ? -6.77 -6.828 11.586 1 75.62 174 PRO A O 1
ATOM 1320 N N . ALA A 1 175 ? -4.801 -5.77 11.508 1 86.25 175 ALA A N 1
ATOM 1321 C CA . ALA A 1 175 ? -4.363 -6.277 10.211 1 86.25 175 ALA A CA 1
ATOM 1322 C C . ALA A 1 175 ? -2.867 -6.574 10.211 1 86.25 175 ALA A C 1
ATOM 1324 O O . ALA A 1 175 ? -2.141 -6.129 11.102 1 86.25 175 ALA A O 1
ATOM 1325 N N . GLU A 1 176 ? -2.531 -7.426 9.359 1 92.75 176 GLU A N 1
ATOM 1326 C CA . GLU A 1 176 ? -1.118 -7.633 9.062 1 92.75 176 GLU A CA 1
ATOM 1327 C C . GLU A 1 176 ? -0.739 -7.016 7.715 1 92.75 176 GLU A C 1
ATOM 1329 O O . GLU A 1 176 ? -1.394 -7.277 6.703 1 92.75 176 GLU A O 1
ATOM 1334 N N . VAL A 1 177 ? 0.171 -6.152 7.746 1 95.75 177 VAL A N 1
ATOM 1335 C CA . VAL A 1 177 ? 0.715 -5.57 6.523 1 95.75 177 VAL A CA 1
ATOM 1336 C C . VAL A 1 177 ? 2.23 -5.762 6.488 1 95.75 177 VAL A C 1
ATOM 1338 O O . VAL A 1 177 ? 2.922 -5.469 7.465 1 95.75 177 VAL A O 1
ATOM 1341 N N . GLU A 1 178 ? 2.73 -6.273 5.359 1 96 178 GLU A N 1
ATOM 1342 C CA . GLU A 1 178 ? 4.16 -6.555 5.25 1 96 178 GLU A CA 1
ATOM 1343 C C . GLU A 1 178 ? 4.703 -6.145 3.885 1 96 178 GLU A C 1
ATOM 1345 O O . GLU A 1 178 ? 3.967 -6.141 2.896 1 96 178 GLU A O 1
ATOM 1350 N N . VAL A 1 179 ? 5.992 -5.809 3.869 1 97.44 179 VAL A N 1
ATOM 1351 C CA . VAL A 1 179 ? 6.699 -5.629 2.605 1 97.44 179 VAL A CA 1
ATOM 1352 C C . VAL A 1 179 ? 6.965 -6.988 1.961 1 97.44 179 VAL A C 1
ATOM 1354 O O . VAL A 1 179 ? 7.379 -7.934 2.637 1 97.44 179 VAL A O 1
ATOM 1357 N N . VAL A 1 180 ? 6.68 -7.094 0.689 1 97.69 180 VAL A N 1
ATOM 1358 C CA . VAL A 1 180 ? 6.965 -8.336 -0.029 1 97.69 180 VAL A CA 1
ATOM 1359 C C . VAL A 1 180 ? 7.871 -8.039 -1.222 1 97.69 180 VAL A C 1
ATOM 1361 O O . VAL A 1 180 ? 7.734 -7.004 -1.875 1 97.69 180 VAL A O 1
ATOM 1364 N N . ARG A 1 181 ? 8.75 -8.961 -1.516 1 97 181 ARG A N 1
ATOM 1365 C CA . ARG A 1 181 ? 9.719 -8.859 -2.602 1 97 181 ARG A CA 1
ATOM 1366 C C . ARG A 1 181 ? 9.797 -10.164 -3.393 1 97 181 ARG A C 1
ATOM 1368 O O . ARG A 1 181 ? 9.148 -11.148 -3.037 1 97 181 ARG A O 1
ATOM 1375 N N . GLU A 1 182 ? 10.594 -10.07 -4.449 1 97.06 182 GLU A N 1
ATOM 1376 C CA . GLU A 1 182 ? 10.875 -11.266 -5.246 1 97.06 182 GLU A CA 1
ATOM 1377 C C . GLU A 1 182 ? 11.25 -12.445 -4.355 1 97.06 182 GLU A C 1
ATOM 1379 O O . GLU A 1 182 ? 12.164 -12.344 -3.533 1 97.06 182 GLU A O 1
ATOM 1384 N N . GLY A 1 183 ? 10.531 -13.508 -4.508 1 96.56 183 GLY A N 1
ATOM 1385 C CA . GLY A 1 183 ? 10.891 -14.734 -3.826 1 96.56 183 GLY A CA 1
ATOM 1386 C C . GLY A 1 183 ? 10.172 -14.922 -2.502 1 96.56 183 GLY A C 1
ATOM 1387 O O . GLY A 1 183 ? 10.164 -16.016 -1.942 1 96.56 183 GLY A O 1
ATOM 1388 N N . ASP A 1 184 ? 9.578 -13.852 -1.957 1 97.12 184 ASP A N 1
ATOM 1389 C CA . ASP A 1 184 ? 8.82 -13.977 -0.714 1 97.12 184 ASP A CA 1
ATOM 1390 C C . ASP A 1 184 ? 7.57 -14.828 -0.915 1 97.12 184 ASP A C 1
ATOM 1392 O O . ASP A 1 184 ? 7.059 -14.938 -2.033 1 97.12 184 ASP A O 1
ATOM 1396 N N . ALA A 1 185 ? 7.121 -15.477 0.114 1 97.88 185 ALA A N 1
ATOM 1397 C CA . ALA A 1 185 ? 5.859 -16.203 0.125 1 97.88 185 ALA A CA 1
ATOM 1398 C C . ALA A 1 185 ? 4.961 -15.734 1.264 1 97.88 185 ALA A C 1
ATOM 1400 O O . ALA A 1 185 ? 5.438 -15.469 2.369 1 97.88 185 ALA A O 1
ATOM 1401 N N . VAL A 1 186 ? 3.703 -15.547 1.017 1 97.38 186 VAL A N 1
ATOM 1402 C CA . VAL A 1 186 ? 2.703 -15.203 2.021 1 97.38 186 VAL A CA 1
ATOM 1403 C C . VAL A 1 186 ? 1.688 -16.328 2.154 1 97.38 186 VAL A C 1
ATOM 1405 O O . VAL A 1 186 ? 1.093 -16.766 1.161 1 97.38 186 VAL A O 1
ATOM 1408 N N . LEU A 1 187 ? 1.532 -16.844 3.348 1 96.25 187 LEU A N 1
ATOM 1409 C CA . LEU A 1 187 ? 0.553 -17.875 3.637 1 96.25 187 LEU A CA 1
ATOM 1410 C C . LEU A 1 187 ? -0.79 -17.266 4.027 1 96.25 187 LEU A C 1
ATOM 1412 O O . LEU A 1 187 ? -0.85 -16.391 4.895 1 96.25 187 LEU A O 1
ATOM 1416 N N . LEU A 1 188 ? -1.857 -17.703 3.391 1 94 188 LEU A N 1
ATOM 1417 C CA . LEU A 1 188 ? -3.188 -17.125 3.547 1 94 188 LEU A CA 1
ATOM 1418 C C . LEU A 1 188 ? -4.203 -18.188 3.932 1 94 188 LEU A C 1
ATOM 1420 O O . LEU A 1 188 ? -5.074 -18.547 3.133 1 94 188 LEU A O 1
ATOM 1424 N N . PRO A 1 189 ? -4.152 -18.609 5.176 1 91.19 189 PRO A N 1
ATOM 1425 C CA . PRO A 1 189 ? -5.176 -19.562 5.602 1 91.19 189 PRO A CA 1
ATOM 1426 C C . PRO A 1 189 ? -6.574 -18.953 5.648 1 91.19 189 PRO A C 1
ATOM 1428 O O . PRO A 1 189 ? -7.566 -19.672 5.496 1 91.19 189 PRO A O 1
ATOM 1431 N N . GLU A 1 190 ? -6.562 -17.656 5.996 1 91.38 190 GLU A N 1
ATOM 1432 C CA . GLU A 1 190 ? -7.812 -16.906 5.977 1 91.38 190 GLU A CA 1
ATOM 1433 C C . GLU A 1 190 ? -7.559 -15.406 5.832 1 91.38 190 GLU A C 1
ATOM 1435 O O . GLU A 1 190 ? -6.414 -14.953 5.926 1 91.38 190 GLU A O 1
ATOM 1440 N N . GLY A 1 191 ? -8.758 -14.688 5.473 1 94.62 191 GLY A N 1
ATOM 1441 C CA . GLY A 1 191 ? -8.711 -13.234 5.492 1 94.62 191 GLY A CA 1
ATOM 1442 C C . GLY A 1 191 ? -8.695 -12.625 4.102 1 94.62 191 GLY A C 1
ATOM 1443 O O . GLY A 1 191 ? -8.266 -13.266 3.141 1 94.62 191 GLY A O 1
ATOM 1444 N N . TYR A 1 192 ? -9.109 -11.375 4.086 1 96.88 192 TYR A N 1
ATOM 1445 C CA . TYR A 1 192 ? -8.969 -10.555 2.885 1 96.88 192 TYR A CA 1
ATOM 1446 C C . TYR A 1 192 ? -7.512 -10.195 2.639 1 96.88 192 TYR A C 1
ATOM 1448 O O . TYR A 1 192 ? -6.758 -9.938 3.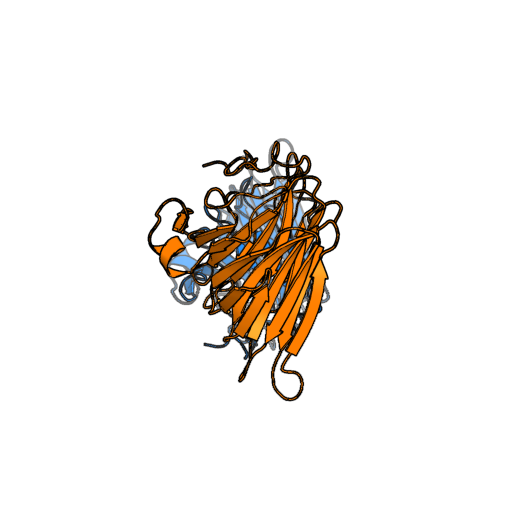582 1 96.88 192 TYR A O 1
ATOM 1456 N N . HIS A 1 193 ? -7.055 -10.188 1.396 1 97.06 193 HIS A N 1
ATOM 1457 C CA . HIS A 1 193 ? -5.609 -10.117 1.219 1 97.06 193 HIS A CA 1
ATOM 1458 C C . HIS A 1 193 ? -5.246 -9.289 -0.008 1 97.06 193 HIS A C 1
ATOM 1460 O O . HIS A 1 193 ? -4.574 -9.781 -0.917 1 97.06 193 HIS A O 1
ATOM 1466 N N . PRO A 1 194 ? -5.633 -8.047 -0.017 1 97.44 194 PRO A N 1
ATOM 1467 C CA . PRO A 1 194 ? -5.172 -7.168 -1.095 1 97.44 194 PRO A CA 1
ATOM 1468 C C . PRO A 1 194 ? -3.688 -6.828 -0.98 1 97.44 194 PRO A C 1
ATOM 1470 O O . PRO A 1 194 ? -3.096 -6.98 0.092 1 97.44 194 PRO A O 1
ATOM 1473 N N . ASN A 1 195 ? -3.088 -6.445 -2.123 1 98.5 195 ASN A N 1
ATOM 1474 C CA . ASN A 1 195 ? -1.689 -6.027 -2.131 1 98.5 195 ASN A CA 1
ATOM 1475 C C . ASN A 1 195 ? -1.435 -4.949 -3.18 1 98.5 195 ASN A C 1
ATOM 1477 O O . ASN A 1 195 ? -2.295 -4.676 -4.02 1 98.5 195 ASN A O 1
ATOM 1481 N N . VAL A 1 196 ? -0.289 -4.305 -3.123 1 98.62 196 VAL A N 1
ATOM 1482 C CA . VAL A 1 196 ? -0.084 -3.16 -4.004 1 98.62 196 VAL A CA 1
ATOM 1483 C C . VAL A 1 196 ? 1.388 -3.07 -4.402 1 98.62 196 VAL A C 1
ATOM 1485 O O . VAL A 1 196 ? 2.275 -3.293 -3.574 1 98.62 196 VAL A O 1
ATOM 1488 N N . ALA A 1 197 ? 1.595 -2.752 -5.672 1 98.31 197 ALA A N 1
ATOM 1489 C CA . ALA A 1 197 ? 2.928 -2.521 -6.223 1 98.31 197 ALA A CA 1
ATOM 1490 C C . ALA A 1 197 ? 3.363 -1.073 -6.02 1 98.31 197 ALA A C 1
ATOM 1492 O O . ALA A 1 197 ? 2.525 -0.175 -5.918 1 98.31 197 ALA A O 1
ATOM 1493 N N . ILE A 1 198 ? 4.648 -0.873 -5.996 1 97.38 198 ILE A N 1
ATOM 1494 C CA . ILE A 1 198 ? 5.168 0.489 -5.906 1 97.38 198 ILE A CA 1
ATOM 1495 C C . ILE A 1 198 ? 5.066 1.169 -7.27 1 97.38 198 ILE A C 1
ATOM 1497 O O . ILE A 1 198 ? 4.984 0.498 -8.297 1 97.38 198 ILE A O 1
ATOM 1501 N N . PRO A 1 199 ? 5.094 2.557 -7.258 1 96.44 199 PRO A N 1
ATOM 1502 C CA . PRO A 1 199 ? 5.168 3.244 -8.547 1 96.44 199 PRO A CA 1
ATOM 1503 C C . PRO A 1 199 ? 6.367 2.803 -9.383 1 96.44 199 PRO A C 1
ATOM 1505 O O . PRO A 1 199 ? 7.473 2.666 -8.859 1 96.44 199 PRO A O 1
ATOM 1508 N N . GLY A 1 200 ? 6.141 2.537 -10.648 1 94.81 200 GLY A N 1
ATOM 1509 C CA . GLY A 1 200 ? 7.219 2.152 -11.547 1 94.81 200 GLY A CA 1
ATOM 1510 C C . GLY A 1 200 ? 7.551 0.674 -11.484 1 94.81 200 GLY A C 1
ATOM 1511 O O . GLY A 1 200 ? 8.297 0.163 -12.32 1 94.81 200 GLY A O 1
ATOM 1512 N N . GLY A 1 201 ? 7.047 0.002 -10.438 1 96.06 201 GLY A N 1
ATOM 1513 C CA . GLY A 1 201 ? 7.27 -1.428 -10.297 1 96.06 201 GLY A CA 1
ATOM 1514 C C . GLY A 1 201 ? 5.996 -2.244 -10.391 1 96.06 201 GLY A C 1
ATOM 1515 O O . GLY A 1 201 ? 4.902 -1.729 -10.148 1 96.06 201 GLY A O 1
ATOM 1516 N N . THR A 1 202 ? 6.18 -3.523 -10.773 1 97.69 202 THR A N 1
ATOM 1517 C CA . THR A 1 202 ? 5.047 -4.441 -10.805 1 97.69 202 THR A CA 1
ATOM 1518 C C . THR A 1 202 ? 5.062 -5.363 -9.594 1 97.69 202 THR A C 1
ATOM 1520 O O . THR A 1 202 ? 6.086 -5.492 -8.914 1 97.69 202 THR A O 1
ATOM 1523 N N . LEU A 1 203 ? 3.918 -5.82 -9.266 1 98.62 203 LEU A N 1
ATOM 1524 C CA . LEU A 1 203 ? 3.74 -6.859 -8.258 1 98.62 203 LEU A CA 1
ATOM 1525 C C . LEU A 1 203 ? 3.111 -8.109 -8.867 1 98.62 203 LEU A C 1
ATOM 1527 O O . LEU A 1 203 ? 1.961 -8.078 -9.305 1 98.62 203 LEU A O 1
ATOM 1531 N N . ASN A 1 204 ? 3.869 -9.195 -8.891 1 98.75 204 ASN A N 1
ATOM 1532 C CA . ASN A 1 204 ? 3.504 -10.445 -9.562 1 98.75 204 ASN A CA 1
ATOM 1533 C C . ASN A 1 204 ? 3.639 -11.641 -8.625 1 98.75 204 ASN A C 1
ATOM 1535 O O . ASN A 1 204 ? 4.578 -11.711 -7.832 1 98.75 204 ASN A O 1
ATOM 1539 N N . PHE A 1 205 ? 2.67 -12.555 -8.773 1 98.81 205 PHE A N 1
ATOM 1540 C CA . PHE A 1 205 ? 2.77 -13.695 -7.875 1 98.81 205 PHE A CA 1
ATOM 1541 C C . PHE A 1 205 ? 2.1 -14.922 -8.484 1 98.81 205 PHE A C 1
ATOM 1543 O O . PHE A 1 205 ? 1.149 -14.797 -9.258 1 98.81 205 PHE A O 1
ATOM 1550 N N . VAL A 1 206 ? 2.666 -16.047 -8.125 1 98.69 206 VAL A N 1
ATOM 1551 C CA . VAL A 1 206 ? 1.948 -17.312 -8.266 1 98.69 206 VAL A CA 1
ATOM 1552 C C . VAL A 1 206 ? 0.998 -17.5 -7.082 1 98.69 206 VAL A C 1
ATOM 1554 O O . VAL A 1 206 ? 1.421 -17.469 -5.926 1 98.69 206 VAL A O 1
ATOM 1557 N N . TRP A 1 207 ? -0.261 -17.641 -7.355 1 97.5 207 TRP A N 1
ATOM 1558 C CA . TRP A 1 207 ? -1.2 -18.016 -6.301 1 97.5 207 TRP A CA 1
ATOM 1559 C C . TRP A 1 207 ? -1.547 -19.5 -6.383 1 97.5 207 TRP A C 1
ATOM 1561 O O . TRP A 1 207 ? -1.798 -20.016 -7.473 1 97.5 207 TRP A O 1
ATOM 1571 N N . ILE A 1 208 ? -1.405 -20.125 -5.25 1 97.56 208 ILE A N 1
ATOM 1572 C CA . ILE A 1 208 ? -1.645 -21.562 -5.09 1 97.56 208 ILE A CA 1
ATOM 1573 C C . ILE A 1 208 ? -2.783 -21.781 -4.102 1 97.56 208 ILE A C 1
ATOM 1575 O O . ILE A 1 208 ? -2.676 -21.422 -2.926 1 97.56 208 ILE A O 1
ATOM 1579 N N . MET A 1 209 ? -3.807 -22.406 -4.621 1 96.62 209 MET A N 1
ATOM 1580 C CA . MET A 1 209 ? -4.922 -22.719 -3.73 1 96.62 209 MET A CA 1
ATOM 1581 C C . MET A 1 209 ? -5.172 -24.219 -3.666 1 96.62 209 MET A C 1
ATOM 1583 O O . MET A 1 209 ? -4.859 -24.938 -4.613 1 96.62 209 MET A O 1
ATOM 1587 N N . ALA A 1 210 ? -5.641 -24.562 -2.568 1 96.69 210 ALA A N 1
ATOM 1588 C CA . ALA A 1 210 ? -6.074 -25.953 -2.393 1 96.69 210 ALA A CA 1
ATOM 1589 C C . ALA A 1 210 ? -7.453 -26.016 -1.742 1 96.69 210 ALA A C 1
ATOM 1591 O O . ALA A 1 210 ? -7.691 -25.375 -0.718 1 96.69 210 ALA A O 1
ATOM 1592 N N . ALA A 1 211 ? -8.266 -26.812 -2.34 1 96.56 211 ALA A N 1
ATOM 1593 C CA . ALA A 1 211 ? -9.609 -27.016 -1.813 1 96.56 211 ALA A CA 1
ATOM 1594 C C . ALA A 1 211 ? -9.57 -27.781 -0.491 1 96.56 211 ALA A C 1
ATOM 1596 O O . ALA A 1 211 ? -8.781 -28.719 -0.328 1 96.56 211 ALA A O 1
ATOM 1597 N N . HIS A 1 212 ? -10.477 -27.344 0.46 1 95.19 212 HIS A N 1
ATOM 1598 C CA . HIS A 1 212 ? -10.578 -28.094 1.71 1 95.19 212 HIS A CA 1
ATOM 1599 C C . HIS A 1 212 ? -11.086 -29.516 1.469 1 95.19 212 HIS A C 1
ATOM 1601 O O . HIS A 1 212 ? -10.523 -30.469 1.994 1 95.19 212 HIS A O 1
ATOM 1607 N N . ARG A 1 213 ? -12.242 -29.609 0.758 1 96 213 ARG A N 1
ATOM 1608 C CA . ARG A 1 213 ? -12.766 -30.922 0.359 1 96 213 ARG A CA 1
ATOM 1609 C C . ARG A 1 213 ? -12.438 -31.219 -1.1 1 96 213 ARG A C 1
ATOM 1611 O O . ARG A 1 213 ? -12.758 -30.438 -1.989 1 96 213 ARG A O 1
ATOM 1618 N N . GLU A 1 214 ? -11.773 -32.281 -1.301 1 96.94 214 GLU A N 1
ATOM 1619 C CA . GLU A 1 214 ? -11.336 -32.719 -2.627 1 96.94 214 GLU A CA 1
ATOM 1620 C C . GLU A 1 214 ? -12.484 -32.656 -3.629 1 96.94 214 GLU A C 1
ATOM 1622 O O . GLU A 1 214 ? -13.578 -33.156 -3.357 1 96.94 214 GLU A O 1
ATOM 1627 N N . VAL A 1 215 ? -12.25 -32.094 -4.734 1 95.31 215 VAL A N 1
ATOM 1628 C CA . VAL A 1 215 ? -13.133 -31.922 -5.883 1 95.31 215 VAL A CA 1
ATOM 1629 C C . VAL A 1 215 ? -14.312 -31.031 -5.496 1 95.31 215 VAL A C 1
ATOM 1631 O O . VAL A 1 215 ? -14.625 -30.078 -6.199 1 95.31 215 VAL A O 1
ATOM 1634 N N . VAL A 1 216 ? -14.93 -31.203 -4.34 1 94.56 216 VAL A N 1
ATOM 1635 C CA . VAL A 1 216 ? -16.156 -30.516 -3.922 1 94.56 216 VAL A CA 1
ATOM 1636 C C . VAL A 1 216 ? -15.898 -29.016 -3.785 1 94.56 216 VAL A C 1
ATOM 1638 O O . VAL A 1 216 ? -16.703 -28.203 -4.246 1 94.56 216 VAL A O 1
ATOM 1641 N N . ASP A 1 217 ? -14.812 -28.703 -3.158 1 94.88 217 ASP A N 1
ATOM 1642 C CA . ASP A 1 217 ? -14.531 -27.312 -2.867 1 94.88 217 ASP A CA 1
ATOM 1643 C C . ASP A 1 217 ? -13.609 -26.703 -3.926 1 94.88 217 ASP A C 1
ATOM 1645 O O . ASP A 1 217 ? -13.258 -25.531 -3.848 1 94.88 217 ASP A O 1
ATOM 1649 N N . ARG A 1 218 ? -13.188 -27.516 -4.883 1 94.62 218 ARG A N 1
ATOM 1650 C CA . ARG A 1 218 ? -12.352 -26.984 -5.949 1 94.62 218 ARG A CA 1
ATOM 1651 C C . ARG A 1 218 ? -13.188 -26.219 -6.973 1 94.62 218 ARG A C 1
ATOM 1653 O O . ARG A 1 218 ? -13.367 -26.688 -8.102 1 94.62 218 ARG A O 1
ATOM 1660 N N . LYS A 1 219 ? -13.711 -25.109 -6.52 1 83.44 219 LYS A N 1
ATOM 1661 C CA . LYS A 1 219 ? -14.578 -24.281 -7.344 1 83.44 219 LYS A CA 1
ATOM 1662 C C . LYS A 1 219 ? -13.914 -22.938 -7.66 1 83.44 219 LYS A C 1
ATOM 1664 O O . LYS A 1 219 ? -13.117 -22.438 -6.871 1 83.44 219 LYS A O 1
ATOM 1669 N N . TRP A 1 220 ? -14.281 -22.562 -8.836 1 73.19 220 TRP A N 1
ATOM 1670 C CA . TRP A 1 220 ? -13.711 -21.312 -9.344 1 73.19 220 TRP A CA 1
ATOM 1671 C C . TRP A 1 220 ? -14.688 -20.156 -9.18 1 73.19 220 TRP A C 1
ATOM 1673 O O . TRP A 1 220 ? -15.898 -20.328 -9.305 1 73.19 220 TRP A O 1
ATOM 1683 N N . GLY A 1 221 ? -14.195 -19.078 -8.883 1 68.81 221 GLY A N 1
ATOM 1684 C CA . GLY A 1 221 ? -14.984 -17.859 -8.867 1 68.81 221 GLY A CA 1
ATOM 1685 C C . GLY A 1 221 ? -15.758 -17.672 -7.57 1 68.81 221 GLY A C 1
ATOM 1686 O O . GLY A 1 221 ? -16.469 -16.672 -7.414 1 68.81 221 GLY A O 1
ATOM 1687 N N . VAL A 1 222 ? -15.578 -18.594 -6.691 1 73.88 222 VAL A N 1
ATOM 1688 C CA . VAL A 1 222 ? -16.312 -18.438 -5.441 1 73.88 222 VAL A CA 1
ATOM 1689 C C . VAL A 1 222 ? -15.461 -17.672 -4.43 1 73.88 222 VAL A C 1
ATOM 1691 O O . VAL A 1 222 ? -14.633 -18.266 -3.734 1 73.88 222 VAL A O 1
ATOM 1694 N N . VAL A 1 223 ? -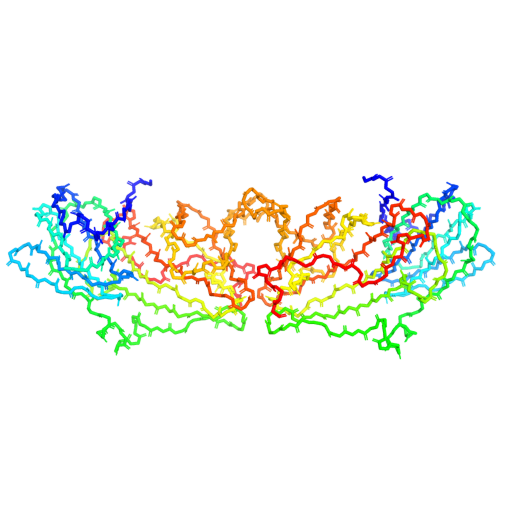15.531 -16.391 -4.586 1 83 223 VAL A N 1
ATOM 1695 C CA . VAL A 1 223 ? -14.805 -15.539 -3.646 1 83 223 VAL A CA 1
ATOM 1696 C C . VAL A 1 223 ? -15.797 -14.797 -2.754 1 83 223 VAL A C 1
ATOM 1698 O O . VAL A 1 223 ? -16.938 -14.539 -3.158 1 83 223 VAL A O 1
ATOM 1701 N N . GLN A 1 224 ? -15.383 -14.625 -1.548 1 90.12 224 GLN A N 1
ATOM 1702 C CA . GLN A 1 224 ? -16.078 -13.688 -0.668 1 90.12 224 GLN A CA 1
ATOM 1703 C C . GLN A 1 224 ? -15.406 -12.32 -0.69 1 90.12 224 GLN A C 1
ATOM 1705 O O . GLN A 1 224 ? -14.297 -12.156 -0.182 1 90.12 224 GLN A O 1
ATOM 1710 N N . VAL A 1 225 ? -16.125 -11.367 -1.255 1 94.12 225 VAL A N 1
ATOM 1711 C CA . VAL A 1 225 ? -15.602 -10.008 -1.378 1 94.12 225 VAL A CA 1
ATOM 1712 C C . VAL A 1 225 ? -15.984 -9.195 -0.141 1 94.12 225 VAL A C 1
ATOM 1714 O O . VAL A 1 225 ? -17.109 -9.297 0.354 1 94.12 225 VAL A O 1
ATOM 1717 N N . ASP A 1 226 ? -15.086 -8.438 0.451 1 95.12 226 ASP A N 1
ATOM 1718 C CA . ASP A 1 226 ? -15.438 -7.48 1.495 1 95.12 226 ASP A CA 1
ATOM 1719 C C . ASP A 1 226 ? -16.516 -6.504 1.007 1 95.12 226 ASP A C 1
ATOM 1721 O O . ASP A 1 226 ? -16.25 -5.676 0.132 1 95.12 226 ASP A O 1
ATOM 1725 N N . ARG A 1 227 ? -17.625 -6.57 1.578 1 93 227 ARG A N 1
ATOM 1726 C CA . ARG A 1 227 ? -18.797 -5.844 1.107 1 93 227 ARG A CA 1
ATOM 1727 C C . ARG A 1 227 ? -18.531 -4.34 1.101 1 93 227 ARG A C 1
ATOM 1729 O O . ARG A 1 227 ? -19.109 -3.609 0.294 1 93 227 ARG A O 1
ATOM 1736 N N . ARG A 1 228 ? -17.672 -3.846 1.961 1 94.38 228 ARG A N 1
ATOM 1737 C CA . ARG A 1 228 ? -17.375 -2.42 2.066 1 94.38 228 ARG A CA 1
ATOM 1738 C C . ARG A 1 228 ? -16.734 -1.895 0.787 1 94.38 228 ARG A C 1
ATOM 1740 O O . ARG A 1 228 ? -16.766 -0.691 0.521 1 94.38 228 ARG A O 1
ATOM 1747 N N . TYR A 1 229 ? -16.234 -2.834 -0.059 1 94.19 229 TYR A N 1
ATOM 1748 C CA . TYR A 1 229 ? -15.492 -2.412 -1.243 1 94.19 229 TYR A CA 1
ATOM 1749 C C . TYR A 1 229 ? -16.047 -3.08 -2.498 1 94.19 229 TYR A C 1
ATOM 1751 O O . TYR A 1 229 ? -15.383 -3.104 -3.539 1 94.19 229 TYR A O 1
ATOM 1759 N N . ALA A 1 230 ? -17.188 -3.807 -2.451 1 87.25 230 ALA A N 1
ATOM 1760 C CA . ALA A 1 230 ? -17.797 -4.562 -3.539 1 87.25 230 ALA A CA 1
ATOM 1761 C C . ALA A 1 230 ? -18.328 -3.629 -4.625 1 87.25 230 ALA A C 1
ATOM 1763 O O . ALA A 1 230 ? -19.141 -2.74 -4.348 1 87.25 230 ALA A O 1
ATOM 1764 N N . SER A 1 231 ? -17.641 -2.502 -5.172 1 62.19 231 SER A N 1
ATOM 1765 C CA . SER A 1 231 ? -18.328 -1.649 -6.133 1 62.19 231 SER A CA 1
ATOM 1766 C C . SER A 1 231 ? -18.859 -2.461 -7.309 1 62.19 231 SER A C 1
ATOM 1768 O O . SER A 1 231 ? -18.328 -3.52 -7.633 1 62.19 231 SER A O 1
ATOM 1770 N N . MET B 1 1 ? 7.508 13.539 20.266 1 85.44 1 MET B N 1
ATOM 1771 C CA . MET B 1 1 ? 8.609 14.031 19.453 1 85.44 1 MET B CA 1
ATOM 1772 C C . MET B 1 1 ? 9.453 15.031 20.219 1 85.44 1 MET B C 1
ATOM 1774 O O . MET B 1 1 ? 9.047 15.516 21.281 1 85.44 1 MET B O 1
ATOM 1778 N N . ARG B 1 2 ? 10.703 15.344 19.734 1 82.69 2 ARG B N 1
ATOM 1779 C CA . ARG B 1 2 ? 11.617 16.219 20.453 1 82.69 2 ARG B CA 1
ATOM 1780 C C . ARG B 1 2 ? 11.203 17.688 20.297 1 82.69 2 ARG B C 1
ATOM 1782 O O . ARG B 1 2 ? 11.164 18.438 21.266 1 82.69 2 ARG B O 1
ATOM 1789 N N . GLU B 1 3 ? 10.844 18.062 19.062 1 91 3 GLU B N 1
ATOM 1790 C CA . GLU B 1 3 ? 10.672 19.484 18.797 1 91 3 GLU B CA 1
ATOM 1791 C C . GLU B 1 3 ? 9.227 19.812 18.422 1 91 3 GLU B C 1
ATOM 1793 O O . GLU B 1 3 ? 8.844 20.984 18.359 1 91 3 GLU B O 1
ATOM 1798 N N . VAL B 1 4 ? 8.438 18.797 18.188 1 94.88 4 VAL B N 1
ATOM 1799 C CA . VAL B 1 4 ? 7.117 19.125 17.656 1 94.88 4 VAL B CA 1
ATOM 1800 C C . VAL B 1 4 ? 6.051 18.328 18.406 1 94.88 4 VAL B C 1
ATOM 1802 O O . VAL B 1 4 ? 6.273 17.172 18.766 1 94.88 4 VAL B O 1
ATOM 1805 N N . SER B 1 5 ? 5.012 18.922 18.688 1 96 5 SER B N 1
ATOM 1806 C CA . SER B 1 5 ? 3.809 18.281 19.188 1 96 5 SER B CA 1
ATOM 1807 C C . SER B 1 5 ? 2.586 18.656 18.359 1 96 5 SER B C 1
ATOM 1809 O O . SER B 1 5 ? 2.604 19.656 17.641 1 96 5 SER B O 1
ATOM 1811 N N . TYR B 1 6 ? 1.609 17.859 18.375 1 96.56 6 TYR B N 1
ATOM 1812 C CA . TYR B 1 6 ? 0.361 18.188 17.688 1 96.56 6 TYR B CA 1
ATOM 1813 C C . TYR B 1 6 ? -0.838 17.922 18.594 1 96.56 6 TYR B C 1
ATOM 1815 O O . TYR B 1 6 ? -0.728 17.188 19.578 1 96.56 6 TYR B O 1
ATOM 1823 N N . GLY B 1 7 ? -1.855 18.547 18.312 1 96.62 7 GLY B N 1
ATOM 1824 C CA . GLY B 1 7 ? -3.16 18.344 18.922 1 96.62 7 GLY B CA 1
ATOM 1825 C C . GLY B 1 7 ? -4.309 18.547 17.953 1 96.62 7 GLY B C 1
ATOM 1826 O O . GLY B 1 7 ? -4.102 19.016 16.828 1 96.62 7 GLY B O 1
ATOM 1827 N N . ARG B 1 8 ? -5.461 18.109 18.359 1 97.81 8 ARG B N 1
ATOM 1828 C CA . ARG B 1 8 ? -6.691 18.312 17.594 1 97.81 8 ARG B CA 1
ATOM 1829 C C . ARG B 1 8 ? -7.707 19.109 18.422 1 97.81 8 ARG B C 1
ATOM 1831 O O . ARG B 1 8 ? -7.98 18.781 19.562 1 97.81 8 ARG B O 1
ATOM 1838 N N . ILE B 1 9 ? -8.148 20.188 17.875 1 98.06 9 ILE B N 1
ATOM 1839 C CA . ILE B 1 9 ? -9.219 20.969 18.484 1 98.06 9 ILE B CA 1
ATOM 1840 C C . ILE B 1 9 ? -10.516 20.75 17.719 1 98.06 9 ILE B C 1
ATOM 1842 O O . ILE B 1 9 ? -10.703 21.297 16.625 1 98.06 9 ILE B O 1
ATOM 1846 N N . ARG B 1 10 ? -11.359 19.953 18.234 1 97.56 10 ARG B N 1
ATOM 1847 C CA . ARG B 1 10 ? -12.664 19.672 17.656 1 97.56 10 ARG B CA 1
ATOM 1848 C C . ARG B 1 10 ? -13.789 20.234 18.516 1 97.56 10 ARG B C 1
ATOM 1850 O O . ARG B 1 10 ? -14 19.766 19.641 1 97.56 10 ARG B O 1
ATOM 1857 N N . LEU B 1 11 ? -14.406 21.234 18.031 1 97.81 11 LEU B N 1
ATOM 1858 C CA . LEU B 1 11 ? -15.5 21.875 18.75 1 97.81 11 LEU B CA 1
ATOM 1859 C C . LEU B 1 11 ? -16.812 21.703 18.016 1 97.81 11 LEU B C 1
ATOM 1861 O O . LEU B 1 11 ? -16.828 21.547 16.797 1 97.81 11 LEU B O 1
ATOM 1865 N N . GLY B 1 12 ? -17.844 21.719 18.703 1 93.88 12 GLY B N 1
ATOM 1866 C CA . GLY B 1 12 ? -19.203 21.594 18.203 1 93.88 12 GLY B CA 1
ATOM 1867 C C . GLY B 1 12 ? -20.188 21.156 19.281 1 93.88 12 GLY B C 1
ATOM 1868 O O . GLY B 1 12 ? -19.797 20.906 20.422 1 93.88 12 GLY B O 1
ATOM 1869 N N . GLY B 1 13 ? -21.422 21.062 18.938 1 91.38 13 GLY B N 1
ATOM 1870 C CA . GLY B 1 13 ? -22.438 20.672 19.906 1 91.38 13 GLY B CA 1
ATOM 1871 C C . GLY B 1 13 ? -22.438 21.531 21.156 1 91.38 13 GLY B C 1
ATOM 1872 O O . GLY B 1 13 ? -22.531 22.766 21.062 1 91.38 13 GLY B O 1
ATOM 1873 N N . ALA B 1 14 ? -22.062 20.859 22.281 1 92.38 14 ALA B N 1
ATOM 1874 C CA . ALA B 1 14 ? -22.156 21.562 23.562 1 92.38 14 ALA B CA 1
ATOM 1875 C C . ALA B 1 14 ? -20.891 22.359 23.844 1 92.38 14 ALA B C 1
ATOM 1877 O O . ALA B 1 14 ? -20.906 23.297 24.641 1 92.38 14 ALA B O 1
ATOM 1878 N N . GLN B 1 15 ? -19.812 21.984 23.266 1 95.19 15 GLN B N 1
ATOM 1879 C CA . GLN B 1 15 ? -18.562 22.703 23.453 1 95.19 15 GLN B CA 1
ATOM 1880 C C . GLN B 1 15 ? -18.219 23.562 22.234 1 95.19 15 GLN B C 1
ATOM 1882 O O . GLN B 1 15 ? -17.766 23.031 21.219 1 95.19 15 GLN B O 1
ATOM 1887 N N . LYS B 1 16 ? -18.328 24.844 22.422 1 96.69 16 LYS B N 1
ATOM 1888 C CA . LYS B 1 16 ? -18.219 25.734 21.281 1 96.69 16 LYS B CA 1
ATOM 1889 C C . LYS B 1 16 ? -17 26.641 21.391 1 96.69 16 LYS B C 1
ATOM 1891 O O . LYS B 1 16 ? -16.734 27.453 20.5 1 96.69 16 LYS B O 1
ATOM 1896 N N . GLU B 1 17 ? -16.328 26.453 22.516 1 97.94 17 GLU B N 1
ATOM 1897 C CA . GLU B 1 17 ? -15.195 27.359 22.719 1 97.94 17 GLU B CA 1
ATOM 1898 C C . GLU B 1 17 ? -14.109 26.688 23.562 1 97.94 17 GLU B C 1
ATOM 1900 O O . GLU B 1 17 ? -14.406 25.875 24.438 1 97.94 17 GLU B O 1
ATOM 1905 N N . VAL B 1 18 ? -12.867 27 23.281 1 98.31 18 VAL B N 1
ATOM 1906 C CA . VAL B 1 18 ? -11.742 26.609 24.109 1 98.31 18 VAL B CA 1
ATOM 1907 C C . VAL B 1 18 ? -10.68 27.703 24.094 1 98.31 18 VAL B C 1
ATOM 1909 O O . VAL B 1 18 ? -10.5 28.391 23.094 1 98.31 18 VAL B O 1
ATOM 1912 N N . SER B 1 19 ? -10.031 27.906 25.219 1 98.31 19 SER B N 1
ATOM 1913 C CA . SER B 1 19 ? -8.93 28.875 25.312 1 98.31 19 SER B CA 1
ATOM 1914 C C . SER B 1 19 ? -7.695 28.219 25.922 1 98.31 19 SER B C 1
ATOM 1916 O O . SER B 1 19 ? -7.805 27.406 26.844 1 98.31 19 SER B O 1
ATOM 1918 N N . PHE B 1 20 ? -6.551 28.578 25.438 1 98 20 PHE B N 1
ATOM 1919 C CA . PHE B 1 20 ? -5.285 28.109 25.984 1 98 20 PHE B CA 1
ATOM 1920 C C . PHE B 1 20 ? -4.145 29.047 25.625 1 98 20 PHE B C 1
ATOM 1922 O O . PHE B 1 20 ? -4.246 29.812 24.656 1 98 20 PHE B O 1
ATOM 1929 N N . ALA B 1 21 ? -3.074 29.078 26.359 1 97.12 21 ALA B N 1
ATOM 1930 C CA . ALA B 1 21 ? -1.876 29.859 26.078 1 97.12 21 ALA B CA 1
ATOM 1931 C C . ALA B 1 21 ? -0.749 28.984 25.547 1 97.12 21 ALA B C 1
ATOM 1933 O O . ALA B 1 21 ? -0.713 27.781 25.828 1 97.12 21 ALA B O 1
ATOM 1934 N N . ASN B 1 22 ? 0.105 29.531 24.75 1 96.94 22 ASN B N 1
ATOM 1935 C CA . ASN B 1 22 ? 1.203 28.766 24.172 1 96.94 22 ASN B CA 1
ATOM 1936 C C . ASN B 1 22 ? 2.559 29.266 24.672 1 96.94 22 ASN B C 1
ATOM 1938 O O . ASN B 1 22 ? 3.449 29.547 23.859 1 96.94 22 ASN B O 1
ATOM 1942 N N . GLU B 1 23 ? 2.666 29.266 25.953 1 95.31 23 GLU B N 1
ATOM 1943 C CA . GLU B 1 23 ? 3.895 29.797 26.531 1 95.31 23 GLU B CA 1
ATOM 1944 C C . GLU B 1 23 ? 5.121 29.047 26.031 1 95.31 23 GLU B C 1
ATOM 1946 O O . GLU B 1 23 ? 5.199 27.828 26.156 1 95.31 23 GLU B O 1
ATOM 1951 N N . GLY B 1 24 ? 6.027 29.797 25.484 1 97.06 24 GLY B N 1
ATOM 1952 C CA . GLY B 1 24 ? 7.305 29.281 25.031 1 97.06 24 GLY B CA 1
ATOM 1953 C C . GLY B 1 24 ? 7.195 28.484 23.75 1 97.06 24 GLY B C 1
ATOM 1954 O O . GLY B 1 24 ? 8.18 27.891 23.281 1 97.06 24 GLY B O 1
ATOM 1955 N N . GLN B 1 25 ? 5.977 28.484 23.188 1 97.81 25 GLN B N 1
ATOM 1956 C CA . GLN B 1 25 ? 5.723 27.672 22.016 1 97.81 25 GLN B CA 1
ATOM 1957 C C . GLN B 1 25 ? 5.191 28.516 20.859 1 97.81 25 GLN B C 1
ATOM 1959 O O . GLN B 1 25 ? 4.301 29.344 21.047 1 97.81 25 GLN B O 1
ATOM 1964 N N . GLU B 1 26 ? 5.848 28.344 19.688 1 98.69 26 GLU B N 1
ATOM 1965 C CA . GLU B 1 26 ? 5.113 28.781 18.516 1 98.69 26 GLU B CA 1
ATOM 1966 C C . GLU B 1 26 ? 4.02 27.797 18.141 1 98.69 26 GLU B C 1
ATOM 1968 O O . GLU B 1 26 ? 4.176 26.578 18.328 1 98.69 26 GLU B O 1
ATOM 1973 N 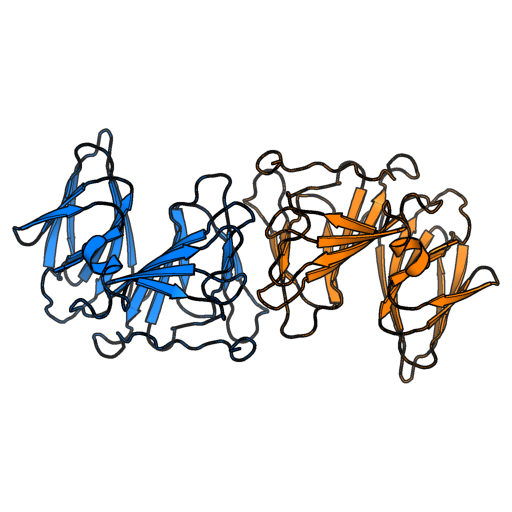N . THR B 1 27 ? 2.883 28.328 17.609 1 98.81 27 THR B N 1
ATOM 1974 C CA . THR B 1 27 ? 1.735 27.469 17.344 1 98.81 27 THR B CA 1
ATOM 1975 C C . THR B 1 27 ? 1.154 27.719 15.961 1 98.81 27 THR B C 1
ATOM 1977 O O . THR B 1 27 ? 1.019 28.875 15.547 1 98.81 27 THR B O 1
ATOM 1980 N N . GLY B 1 28 ? 0.981 26.656 15.219 1 98.81 28 GLY B N 1
ATOM 1981 C CA . GLY B 1 28 ? 0.181 26.703 14.008 1 98.81 28 GLY B CA 1
ATOM 1982 C C . GLY B 1 28 ? -1.192 26.078 14.18 1 98.81 28 GLY B C 1
ATOM 1983 O O . GLY B 1 28 ? -1.335 25.047 14.836 1 98.81 28 GLY B O 1
ATOM 1984 N N . LEU B 1 29 ? -2.234 26.734 13.695 1 98.94 29 LEU B N 1
ATOM 1985 C CA . LEU B 1 29 ? -3.588 26.188 13.625 1 98.94 29 LEU B CA 1
ATOM 1986 C C . LEU B 1 29 ? -4.027 26.016 12.18 1 98.94 29 LEU B C 1
ATOM 1988 O O . LEU B 1 29 ? -4 26.969 11.391 1 98.94 29 LEU B O 1
ATOM 1992 N N . ILE B 1 30 ? -4.375 24.828 11.852 1 98.88 30 ILE B N 1
ATOM 1993 C CA . ILE B 1 30 ? -4.809 24.516 10.492 1 98.88 30 ILE B CA 1
ATOM 1994 C C . ILE B 1 30 ? -6.238 23.984 10.516 1 98.88 30 ILE B C 1
ATOM 1996 O O . ILE B 1 30 ? -6.516 22.969 11.164 1 98.88 30 ILE B O 1
ATOM 2000 N N . CYS B 1 31 ? -7.137 24.625 9.805 1 98.88 31 CYS B N 1
ATOM 2001 C CA . CYS B 1 31 ? -8.516 24.172 9.758 1 98.88 31 CYS B CA 1
ATOM 2002 C C . CYS B 1 31 ? -8.68 23.031 8.758 1 98.88 31 CYS B C 1
ATOM 2004 O O . CYS B 1 31 ? -8.359 23.188 7.574 1 98.88 31 CYS B O 1
ATOM 2006 N N . VAL B 1 32 ? -9.188 21.906 9.227 1 98.31 32 VAL B N 1
ATOM 2007 C CA . VAL B 1 32 ? -9.305 20.781 8.305 1 98.31 32 VAL B CA 1
ATOM 2008 C C . VAL B 1 32 ? -10.773 20.531 7.988 1 98.31 32 VAL B C 1
ATOM 2010 O O . VAL B 1 32 ? -11.094 19.891 6.977 1 98.31 32 VAL B O 1
ATOM 2013 N N . GLN B 1 33 ? -11.625 20.938 8.844 1 97.75 33 GLN B N 1
ATOM 2014 C CA . GLN B 1 33 ? -13.055 20.781 8.602 1 97.75 33 GLN B CA 1
ATOM 2015 C C . GLN B 1 33 ? -13.852 21.859 9.32 1 97.75 33 GLN B C 1
ATOM 2017 O O . GLN B 1 33 ? -13.445 22.344 10.383 1 97.75 33 GLN B O 1
ATOM 2022 N N . GLY B 1 34 ? -14.969 22.219 8.758 1 98 34 GLY B N 1
ATOM 2023 C CA . GLY B 1 34 ? -15.883 23.156 9.398 1 98 34 GLY B CA 1
ATOM 2024 C C . GLY B 1 34 ? -15.398 24.594 9.328 1 98 34 GLY B C 1
ATOM 2025 O O . GLY B 1 34 ? -14.68 24.969 8.398 1 98 34 GLY B O 1
ATOM 2026 N N . GLU B 1 35 ? -15.969 25.391 10.211 1 98.19 35 GLU B N 1
ATOM 2027 C CA . GLU B 1 35 ? -15.648 26.812 10.281 1 98.19 35 GLU B CA 1
ATOM 2028 C C . GLU B 1 35 ? -15.547 27.281 11.734 1 98.19 35 GLU B C 1
ATOM 2030 O O . GLU B 1 35 ? -16.375 26.922 12.57 1 98.19 35 GLU B O 1
ATOM 2035 N N . GLY B 1 36 ? -14.523 28.047 11.992 1 98 36 GLY B N 1
ATOM 2036 C CA . GLY B 1 36 ? -14.336 28.594 13.328 1 98 36 GLY B CA 1
ATOM 2037 C C . GLY B 1 36 ? -13.664 29.953 13.328 1 98 36 GLY B C 1
ATOM 2038 O O . GLY B 1 36 ? -13.258 30.438 12.281 1 98 36 GLY B O 1
ATOM 2039 N N . VAL B 1 37 ? -13.68 30.5 14.562 1 98.56 37 VAL B N 1
ATOM 2040 C CA . VAL B 1 37 ? -13.008 31.781 14.773 1 98.56 37 VAL B CA 1
ATOM 2041 C C . VAL B 1 37 ? -11.875 31.609 15.781 1 98.56 37 VAL B C 1
ATOM 2043 O O . VAL B 1 37 ? -12.055 30.984 16.828 1 98.56 37 VAL B O 1
ATOM 2046 N N . VAL B 1 38 ? -10.758 32.125 15.422 1 98.88 38 VAL B N 1
ATOM 2047 C CA . VAL B 1 38 ? -9.641 32.125 16.359 1 98.88 38 VAL B CA 1
ATOM 2048 C C . VAL B 1 38 ? -9.375 33.562 16.812 1 98.88 38 VAL B C 1
ATOM 2050 O O . VAL B 1 38 ? -9.242 34.469 15.984 1 98.88 38 VAL B O 1
ATOM 2053 N N . LEU B 1 39 ? -9.367 33.781 18.062 1 98.75 39 LEU B N 1
ATOM 2054 C CA . LEU B 1 39 ? -8.93 35.031 18.672 1 98.75 39 LEU B CA 1
ATOM 2055 C C . LEU B 1 39 ? -7.504 34.906 19.203 1 98.75 39 LEU B C 1
ATOM 2057 O O . LEU B 1 39 ? -7.211 34.031 20.016 1 98.75 39 LEU B O 1
ATOM 2061 N N . ALA B 1 40 ? -6.652 35.719 18.75 1 98.62 40 ALA B N 1
ATOM 2062 C CA . ALA B 1 40 ? -5.25 35.75 19.156 1 98.62 40 ALA B CA 1
ATOM 2063 C C . ALA B 1 40 ? -4.625 37.125 18.938 1 98.62 40 ALA B C 1
ATOM 2065 O O . ALA B 1 40 ? -4.875 37.75 17.922 1 98.62 40 ALA B O 1
ATOM 2066 N N . GLY B 1 41 ? -3.816 37.531 19.922 1 96.75 41 GLY B N 1
ATOM 2067 C CA . GLY B 1 41 ? -3.137 38.812 19.797 1 96.75 41 GLY B CA 1
ATOM 2068 C C . GLY B 1 41 ? -4.09 40 19.609 1 96.75 41 GLY B C 1
ATOM 2069 O O . GLY B 1 41 ? -3.791 40.938 18.859 1 96.75 41 GLY B O 1
ATOM 2070 N N . GLY B 1 42 ? -5.227 39.844 20.125 1 96.56 42 GLY B N 1
ATOM 2071 C CA . GLY B 1 42 ? -6.219 40.906 20.016 1 96.56 42 GLY B CA 1
ATOM 2072 C C . GLY B 1 42 ? -6.914 40.938 18.656 1 96.56 42 GLY B C 1
ATOM 2073 O O . GLY B 1 42 ? -7.684 41.844 18.375 1 96.56 42 GLY B O 1
ATOM 2074 N N . GLU B 1 43 ? -6.668 40 17.812 1 98.12 43 GLU B N 1
ATOM 2075 C CA . GLU B 1 43 ? -7.25 39.938 16.469 1 98.12 43 GLU B CA 1
ATOM 2076 C C . GLU B 1 43 ? -8.172 38.719 16.328 1 98.12 43 GLU B C 1
ATOM 2078 O O . GLU B 1 43 ? -8.117 37.812 17.141 1 98.12 43 GLU B O 1
ATOM 2083 N N . ARG B 1 44 ? -9.008 38.906 15.336 1 98.44 44 ARG B N 1
ATOM 2084 C CA . ARG B 1 44 ? -10 37.875 15.031 1 98.44 44 ARG B CA 1
ATOM 2085 C C . ARG B 1 44 ? -9.766 37.281 13.648 1 98.44 44 ARG B C 1
ATOM 2087 O O . ARG B 1 44 ? -9.656 38.031 12.664 1 98.44 44 ARG B O 1
ATOM 2094 N N . PHE B 1 45 ? -9.734 35.969 13.531 1 98.75 45 PHE B N 1
ATOM 2095 C CA . PHE B 1 45 ? -9.516 35.281 12.25 1 98.75 45 PHE B CA 1
ATOM 2096 C C . PHE B 1 45 ? -10.594 34.25 11.992 1 98.75 45 PHE B C 1
ATOM 2098 O O . PHE B 1 45 ? -10.758 33.312 12.781 1 98.75 45 PHE B O 1
ATOM 2105 N N . VAL B 1 46 ? -11.359 34.375 10.93 1 98.69 46 VAL B N 1
ATOM 2106 C CA . VAL B 1 46 ? -12.273 33.344 10.492 1 98.69 46 VAL B CA 1
ATOM 2107 C C . VAL B 1 46 ? -11.5 32.25 9.75 1 98.69 46 VAL B C 1
ATOM 2109 O O . VAL B 1 46 ? -10.789 32.531 8.781 1 98.69 46 VAL B O 1
ATOM 2112 N N . MET B 1 47 ? -11.648 31.047 10.258 1 98.5 47 MET B N 1
ATOM 2113 C CA . MET B 1 47 ? -10.914 29.922 9.68 1 98.5 47 MET B CA 1
ATOM 2114 C C . MET B 1 47 ? -11.852 29 8.906 1 98.5 47 MET B C 1
ATOM 2116 O O . MET B 1 47 ? -12.844 28.516 9.453 1 98.5 47 MET B O 1
ATOM 2120 N N . THR B 1 48 ? -11.57 28.781 7.711 1 98.25 48 THR B N 1
ATOM 2121 C CA . THR B 1 48 ? -12.227 27.766 6.895 1 98.25 48 THR B CA 1
ATOM 2122 C C . THR B 1 48 ? -11.227 26.719 6.422 1 98.25 48 THR B C 1
ATOM 2124 O O . THR B 1 48 ? -10.016 26.891 6.57 1 98.25 48 THR B O 1
ATOM 2127 N N . PRO B 1 49 ? -11.688 25.594 5.91 1 98.06 49 PRO B N 1
ATOM 2128 C CA . PRO B 1 49 ? -10.773 24.484 5.602 1 98.06 49 PRO B CA 1
ATOM 2129 C C . PRO B 1 49 ? -9.594 24.922 4.738 1 98.06 49 PRO B C 1
ATOM 2131 O O . PRO B 1 49 ? -9.789 25.578 3.713 1 98.06 49 PRO B O 1
ATOM 2134 N N . GLN B 1 50 ? -8.422 24.594 5.227 1 97.06 50 GLN B N 1
ATOM 2135 C CA . GLN B 1 50 ? -7.109 24.797 4.617 1 97.06 50 GLN B CA 1
ATOM 2136 C C . GLN B 1 50 ? -6.566 26.188 4.922 1 97.06 50 GLN B C 1
ATOM 2138 O O . GLN B 1 50 ? -5.469 26.547 4.48 1 97.06 50 GLN B O 1
ATOM 2143 N N . ASP B 1 51 ? -7.324 26.984 5.656 1 98.81 51 ASP B N 1
ATOM 2144 C CA . ASP B 1 51 ? -6.699 28.156 6.25 1 98.81 51 ASP B CA 1
ATOM 2145 C C . ASP B 1 51 ? -5.727 27.766 7.355 1 98.81 51 ASP B C 1
ATOM 2147 O O . ASP B 1 51 ? -5.906 26.734 8.016 1 98.81 51 ASP B O 1
ATOM 2151 N N . ALA B 1 52 ? -4.738 28.609 7.539 1 98.94 52 ALA B N 1
ATOM 2152 C CA . ALA B 1 52 ? -3.791 28.391 8.625 1 98.94 52 ALA B CA 1
ATOM 2153 C C . ALA B 1 52 ? -3.496 29.703 9.359 1 98.94 52 ALA B C 1
ATOM 2155 O O . ALA B 1 52 ? -3.602 30.781 8.781 1 98.94 52 ALA B O 1
ATOM 2156 N N . LEU B 1 53 ? -3.242 29.562 10.609 1 98.94 53 LEU B N 1
ATOM 2157 C CA . LEU B 1 53 ? -2.842 30.688 11.445 1 98.94 53 LEU B CA 1
ATOM 2158 C C . LEU B 1 53 ? -1.581 30.359 12.234 1 98.94 53 LEU B C 1
ATOM 2160 O O . LEU B 1 53 ? -1.521 29.328 12.914 1 98.94 53 LEU B O 1
ATOM 2164 N N . TYR B 1 54 ? -0.567 31.172 12.055 1 98.88 54 TYR B N 1
ATOM 2165 C CA . TYR B 1 54 ? 0.619 31.109 12.906 1 98.88 54 TYR B CA 1
ATOM 2166 C C . TYR B 1 54 ? 0.489 32.031 14.102 1 98.88 54 TYR B C 1
ATOM 2168 O O . TYR B 1 54 ? 0.246 33.25 13.938 1 98.88 54 TYR B O 1
ATOM 2176 N N . VAL B 1 55 ? 0.67 31.531 15.273 1 98.88 55 VAL B N 1
ATOM 2177 C CA . VAL B 1 55 ? 0.525 32.312 16.5 1 98.88 55 VAL B CA 1
ATOM 2178 C C . VAL B 1 55 ? 1.85 32.312 17.266 1 98.88 55 VAL B C 1
ATOM 2180 O O . VAL B 1 55 ? 2.389 31.266 17.609 1 98.88 55 VAL B O 1
ATOM 2183 N N . PRO B 1 56 ? 2.379 33.438 17.562 1 98.19 56 PRO B N 1
ATOM 2184 C CA . PRO B 1 56 ? 3.652 33.531 18.281 1 98.19 56 PRO B CA 1
ATOM 2185 C C . PRO B 1 56 ? 3.559 33.031 19.719 1 98.19 56 PRO B C 1
ATOM 2187 O O . PRO B 1 56 ? 2.463 32.969 20.281 1 98.19 56 PRO B O 1
ATOM 2190 N N . LYS B 1 57 ? 4.73 32.719 20.266 1 98.12 57 LYS B N 1
ATOM 2191 C CA . LYS B 1 57 ? 4.766 32.219 21.641 1 98.12 57 LYS B CA 1
ATOM 2192 C C . LYS B 1 57 ? 4.176 33.25 22.609 1 98.12 57 LYS B C 1
ATOM 2194 O O . LYS B 1 57 ? 4.273 34.469 22.391 1 98.12 57 LYS B O 1
ATOM 2199 N N . GLY B 1 58 ? 3.547 32.719 23.656 1 97.31 58 GLY B N 1
ATOM 2200 C CA . GLY B 1 58 ? 3.068 33.562 24.734 1 97.31 58 GLY B CA 1
ATOM 2201 C C . GLY B 1 58 ? 1.758 34.25 24.406 1 97.31 58 GLY B C 1
ATOM 2202 O O . GLY B 1 58 ? 1.434 35.312 25 1 97.31 58 GLY B O 1
ATOM 2203 N N . THR B 1 59 ? 1.062 33.812 23.469 1 98.06 59 THR B N 1
ATOM 2204 C CA . THR B 1 59 ? -0.21 34.406 23.062 1 98.06 59 THR B CA 1
ATOM 2205 C C . THR B 1 59 ? -1.38 33.562 23.594 1 98.06 59 THR B C 1
ATOM 2207 O O . THR B 1 59 ? -1.348 32.344 23.547 1 98.06 59 THR B O 1
ATOM 2210 N N . LEU B 1 60 ? -2.344 34.25 24.172 1 98.44 60 LEU B N 1
ATOM 2211 C CA . LEU B 1 60 ? -3.602 33.562 24.484 1 98.44 60 LEU B CA 1
ATOM 2212 C C . LEU B 1 60 ? -4.402 33.312 23.203 1 98.44 60 LEU B C 1
ATOM 2214 O O . LEU B 1 60 ? -4.613 34.219 22.406 1 98.44 60 LEU B O 1
ATOM 2218 N N . ILE B 1 61 ? -4.816 32.062 22.984 1 98.75 61 ILE B N 1
ATOM 2219 C CA . ILE B 1 61 ? -5.562 31.641 21.812 1 98.75 61 ILE B CA 1
ATOM 2220 C C . ILE B 1 61 ? -6.961 31.188 22.219 1 98.75 61 ILE B C 1
ATOM 2222 O O . ILE B 1 61 ? -7.121 30.375 23.125 1 98.75 61 ILE B O 1
ATOM 2226 N N . THR B 1 62 ? -7.922 31.734 21.641 1 98.81 62 THR B N 1
ATOM 2227 C CA . THR B 1 62 ? -9.289 31.281 21.828 1 98.81 62 THR B CA 1
ATOM 2228 C C . THR B 1 62 ? -9.898 30.828 20.5 1 98.81 62 THR B C 1
ATOM 2230 O O . THR B 1 62 ? -9.852 31.547 19.516 1 98.81 62 THR B O 1
ATOM 2233 N N . VAL B 1 63 ? -10.414 29.609 20.469 1 98.81 63 VAL B N 1
ATOM 2234 C CA . VAL B 1 63 ? -11.117 29.094 19.297 1 98.81 63 VAL B CA 1
ATOM 2235 C C . VAL B 1 63 ? -12.609 28.984 19.594 1 98.81 63 VAL B C 1
ATOM 2237 O O . VAL B 1 63 ? -13.008 28.484 20.656 1 98.81 63 VAL B O 1
ATOM 2240 N N . GLN B 1 64 ? -13.383 29.484 18.688 1 98.5 64 GLN B N 1
ATOM 2241 C CA . GLN B 1 64 ? -14.836 29.453 18.812 1 98.5 64 GLN B CA 1
ATOM 2242 C C . GLN B 1 64 ? -15.5 28.984 17.516 1 98.5 64 GLN B C 1
ATOM 2244 O O . GLN B 1 64 ? -14.914 29.109 16.438 1 98.5 64 GLN B O 1
ATOM 2249 N N . THR B 1 65 ? -16.656 28.375 17.656 1 98.31 65 THR B N 1
ATOM 2250 C CA . THR B 1 65 ? -17.453 28.062 16.484 1 98.31 65 THR B CA 1
ATOM 2251 C C . THR B 1 65 ? -18.938 28.109 16.797 1 98.31 65 THR B C 1
ATOM 2253 O O . THR B 1 65 ? -19.344 27.812 17.922 1 98.31 65 THR B O 1
ATOM 2256 N N . ASP B 1 66 ? -19.781 28.531 15.891 1 96 66 ASP B N 1
ATOM 2257 C CA . ASP B 1 66 ? -21.234 28.422 16 1 96 66 ASP B CA 1
ATOM 2258 C C . ASP B 1 66 ? -21.734 27.094 15.453 1 96 66 ASP B C 1
ATOM 2260 O O . ASP B 1 66 ? -22.891 26.734 15.648 1 96 66 ASP B O 1
ATOM 2264 N N . GLY B 1 67 ? -20.969 26.438 14.766 1 97.25 67 GLY B N 1
ATOM 2265 C CA . GLY B 1 67 ? -21.219 25.125 14.203 1 97.25 67 GLY B CA 1
ATOM 2266 C C . GLY B 1 67 ? -20.234 24.062 14.672 1 97.25 67 GLY B C 1
ATOM 2267 O O . GLY B 1 67 ? -20.156 23.766 15.867 1 97.25 67 GLY B O 1
ATOM 2268 N N . GLU B 1 68 ? -19.422 23.625 13.703 1 98.06 68 GLU B N 1
ATOM 2269 C CA . GLU B 1 68 ? -18.359 22.672 14.008 1 98.06 68 GLU B CA 1
ATOM 2270 C C . GLU B 1 68 ? -17.031 23.125 13.398 1 98.06 68 GLU B C 1
ATOM 2272 O O . GLU B 1 68 ? -17.016 23.766 12.344 1 98.06 68 GLU B O 1
ATOM 2277 N N . VAL B 1 69 ? -16.031 22.828 14.102 1 98.19 69 VAL B N 1
ATOM 2278 C CA . VAL B 1 69 ? -14.711 23.125 13.547 1 98.19 69 VAL B CA 1
ATOM 2279 C C . VAL B 1 69 ? -13.719 22.047 14 1 98.19 69 VAL B C 1
ATOM 2281 O O . VAL B 1 69 ? -13.836 21.5 15.094 1 98.19 69 VAL B O 1
ATOM 2284 N N . ASP B 1 70 ? -12.867 21.688 13.164 1 98.44 70 ASP B N 1
ATOM 2285 C CA . ASP B 1 70 ? -11.75 20.766 13.422 1 98.44 70 ASP B CA 1
ATOM 2286 C C . ASP B 1 70 ? -10.422 21.406 13.023 1 98.44 70 ASP B C 1
ATOM 2288 O O . ASP B 1 70 ? -10.164 21.625 11.836 1 98.44 70 ASP B O 1
ATOM 2292 N N . LEU B 1 71 ? -9.656 21.734 13.984 1 98.75 71 LEU B N 1
ATOM 2293 C CA . LEU B 1 71 ? -8.344 22.344 13.742 1 98.75 71 LEU B CA 1
ATOM 2294 C C . LEU B 1 71 ? -7.23 21.391 14.164 1 98.75 71 LEU B C 1
ATOM 2296 O O . LEU B 1 71 ? -7.285 20.797 15.242 1 98.75 71 LEU B O 1
ATOM 2300 N N . VAL B 1 72 ? -6.262 21.188 13.312 1 98.75 72 VAL B N 1
ATOM 2301 C CA . VAL B 1 72 ? -4.996 20.594 13.727 1 98.75 72 VAL B CA 1
ATOM 2302 C C . VAL B 1 72 ? -4.098 21.672 14.344 1 98.75 72 VAL B C 1
ATOM 2304 O O . VAL B 1 72 ? -3.852 22.719 13.734 1 98.75 72 VAL B O 1
ATOM 2307 N N . GLU B 1 73 ? -3.727 21.406 15.539 1 98.69 73 GLU B N 1
ATOM 2308 C CA . GLU B 1 73 ? -2.789 22.281 16.234 1 98.69 73 GLU B CA 1
ATOM 2309 C C . GLU B 1 73 ? -1.372 21.719 16.203 1 98.69 73 GLU B C 1
ATOM 2311 O O . GLU B 1 73 ? -1.157 20.547 16.516 1 98.69 73 GLU B O 1
ATOM 2316 N N . CYS B 1 74 ? -0.403 22.5 15.766 1 98.44 74 CYS B N 1
ATOM 2317 C CA . CYS B 1 74 ? 1 22.109 15.82 1 98.44 74 CYS B CA 1
ATOM 2318 C C . CYS B 1 74 ? 1.821 23.125 16.609 1 98.44 74 CYS B C 1
ATOM 2320 O O . CYS B 1 74 ? 1.583 24.328 16.516 1 98.44 74 CYS B O 1
ATOM 2322 N N . SER B 1 75 ? 2.695 22.578 17.375 1 98.06 75 SER B N 1
ATOM 2323 C CA . SER B 1 75 ? 3.449 23.453 18.281 1 98.06 75 SER B CA 1
ATOM 2324 C C . SER B 1 75 ? 4.914 23.031 18.359 1 98.06 75 SER B C 1
ATOM 2326 O O . SER B 1 75 ? 5.23 21.844 18.25 1 98.06 75 SER B O 1
ATOM 2328 N N . ALA B 1 76 ? 5.777 24 18.516 1 98.44 76 ALA B N 1
ATOM 2329 C CA . ALA B 1 76 ? 7.211 23.781 18.688 1 98.44 76 ALA B CA 1
ATOM 2330 C C . ALA B 1 76 ? 7.812 24.828 19.625 1 98.44 76 ALA B C 1
ATOM 2332 O O . ALA B 1 76 ? 7.41 25.984 19.609 1 98.44 76 ALA B O 1
ATOM 2333 N N . PRO B 1 77 ? 8.781 24.453 20.422 1 98.06 77 PRO B N 1
ATOM 2334 C CA . PRO B 1 77 ? 9.453 25.438 21.25 1 98.06 77 PRO B CA 1
ATOM 2335 C C . PRO B 1 77 ? 10.305 26.422 20.453 1 98.06 77 PRO B C 1
ATOM 2337 O O . PRO B 1 77 ? 10.953 26.016 19.484 1 98.06 77 PRO B O 1
ATOM 2340 N N . VAL B 1 78 ? 10.211 27.672 20.875 1 97.94 78 VAL B N 1
ATOM 2341 C CA . VAL B 1 78 ? 11.016 28.656 20.156 1 97.94 78 VAL B CA 1
ATOM 2342 C C . VAL B 1 78 ? 11.594 29.672 21.141 1 97.94 78 VAL B C 1
ATOM 2344 O O . VAL B 1 78 ? 11.008 29.922 22.188 1 97.94 78 VAL B O 1
ATOM 2347 N N . ASP B 1 79 ? 12.703 30.25 20.75 1 97.44 79 ASP B N 1
ATOM 2348 C CA . ASP B 1 79 ? 13.312 31.344 21.484 1 97.44 79 ASP B CA 1
ATOM 2349 C C . ASP B 1 79 ? 12.953 32.688 20.875 1 97.44 79 ASP B C 1
ATOM 2351 O O . ASP B 1 79 ? 12.703 33.656 21.594 1 97.44 79 ASP B O 1
ATOM 2355 N N . GLY B 1 80 ? 12.906 32.719 19.578 1 97.62 80 GLY B N 1
ATOM 2356 C CA . GLY B 1 80 ? 12.719 33.969 18.859 1 97.62 80 GLY B CA 1
ATOM 2357 C C . GLY B 1 80 ? 11.297 34.5 18.938 1 97.62 80 GLY B C 1
ATOM 2358 O O . GLY B 1 80 ? 10.406 33.812 19.453 1 97.62 80 GLY B O 1
ATOM 2359 N N . GLU B 1 81 ? 11.234 35.812 18.547 1 97.56 81 GLU B N 1
ATOM 2360 C CA . GLU B 1 81 ? 9.938 36.469 18.406 1 97.56 81 GLU B CA 1
ATOM 2361 C C . GLU B 1 81 ? 9.484 36.531 16.953 1 97.56 81 GLU B C 1
ATOM 2363 O O . GLU B 1 81 ? 10.242 36.906 16.078 1 97.56 81 GLU B O 1
ATOM 2368 N N . TYR B 1 82 ? 8.305 36.094 16.719 1 98.31 82 TYR B N 1
ATOM 2369 C CA . TYR B 1 82 ? 7.719 36.062 15.375 1 98.31 82 TYR B CA 1
ATOM 2370 C C . TYR B 1 82 ? 6.332 36.688 15.375 1 98.31 82 TYR B C 1
ATOM 2372 O O . TYR B 1 82 ? 5.684 36.781 16.422 1 98.31 82 TYR B O 1
ATOM 2380 N N . PRO B 1 83 ? 5.918 37.156 14.305 1 98.38 83 PRO B N 1
ATOM 2381 C CA . PRO B 1 83 ? 4.629 37.844 14.289 1 98.38 83 PRO B CA 1
ATOM 2382 C C . PRO B 1 83 ? 3.449 36.906 14.078 1 98.38 83 PRO B C 1
ATOM 2384 O O . PRO B 1 83 ? 3.625 35.781 13.562 1 98.38 83 PRO B O 1
ATOM 2387 N N . LEU B 1 84 ? 2.242 37.344 14.555 1 98.75 84 LEU B N 1
ATOM 2388 C CA . LEU B 1 84 ? 0.979 36.688 14.219 1 98.75 84 LEU B CA 1
ATOM 2389 C C . LEU B 1 84 ? 0.715 36.781 12.719 1 98.75 84 LEU B C 1
ATOM 2391 O O . LEU B 1 84 ? 0.8 37.844 12.125 1 98.75 84 LEU B O 1
ATOM 2395 N N . GLN B 1 85 ? 0.451 35.625 12.008 1 98.75 85 GLN B N 1
ATOM 2396 C CA . GLN B 1 85 ? 0.329 35.625 10.555 1 98.75 85 GLN B CA 1
ATOM 2397 C C . GLN B 1 85 ? -0.8 34.719 10.102 1 98.75 85 GLN B C 1
ATOM 2399 O O . GLN B 1 85 ? -0.804 33.5 10.422 1 98.75 85 GLN B O 1
ATOM 2404 N N . PHE B 1 86 ? -1.753 35.25 9.359 1 98.81 86 PHE B N 1
ATOM 2405 C CA . PHE B 1 86 ? -2.844 34.469 8.781 1 98.81 86 PHE B CA 1
ATOM 2406 C C . PHE B 1 86 ? -2.51 34.062 7.348 1 98.81 86 PHE B C 1
ATOM 2408 O O . PHE B 1 86 ? -1.994 34.875 6.57 1 98.81 86 PHE B O 1
ATOM 2415 N N . VAL B 1 87 ? -2.676 32.812 7.035 1 98.69 87 VAL B N 1
ATOM 2416 C CA . VAL B 1 87 ? -2.477 32.281 5.699 1 98.69 87 VAL B CA 1
ATOM 2417 C C . VAL B 1 87 ? -3.797 31.734 5.164 1 98.69 87 VAL B C 1
ATOM 2419 O O . VAL B 1 87 ? -4.25 30.656 5.586 1 98.69 87 VAL B O 1
ATOM 2422 N N . SER B 1 88 ? -4.355 32.375 4.18 1 98.56 88 SER B N 1
ATOM 2423 C CA . SER B 1 88 ? -5.633 31.922 3.635 1 98.56 88 SER B CA 1
ATOM 2424 C C . SER B 1 88 ? -5.43 30.859 2.559 1 98.56 88 SER B C 1
ATOM 2426 O O . SER B 1 88 ? -4.441 30.906 1.82 1 98.56 88 SER B O 1
ATOM 2428 N N . VAL B 1 89 ? -6.402 30.031 2.449 1 97.81 89 VAL B N 1
ATOM 2429 C CA . VAL B 1 89 ? -6.371 29 1.419 1 97.81 89 VAL B CA 1
ATOM 2430 C C . VAL B 1 89 ? -6.305 29.641 0.038 1 97.81 89 VAL B C 1
ATOM 2432 O O . VAL B 1 89 ? -5.652 29.125 -0.869 1 97.81 89 VAL B O 1
ATOM 2435 N N . GLU B 1 90 ? -6.902 30.734 -0.109 1 98 90 GLU B N 1
ATOM 2436 C CA . GLU B 1 90 ? -6.906 31.438 -1.383 1 98 90 GLU B CA 1
ATOM 2437 C C . GLU B 1 90 ? -5.508 31.938 -1.746 1 98 90 GLU B C 1
ATOM 2439 O O . GLU B 1 90 ? -5.078 31.812 -2.895 1 98 90 GLU B O 1
ATOM 2444 N N . ASP B 1 91 ? -4.867 32.531 -0.771 1 97.88 91 ASP B N 1
ATOM 2445 C CA . ASP B 1 91 ? -3.51 33 -1.009 1 97.88 91 ASP B CA 1
ATOM 2446 C C . ASP B 1 91 ? -2.574 31.859 -1.374 1 97.88 91 ASP B C 1
ATOM 2448 O O . ASP B 1 91 ? -1.727 32 -2.258 1 97.88 91 ASP B O 1
ATOM 2452 N N . VAL B 1 92 ? -2.727 30.734 -0.712 1 98.19 92 VAL B N 1
ATOM 2453 C CA . VAL B 1 92 ? -1.892 29.578 -0.982 1 98.19 92 VAL B CA 1
ATOM 2454 C C . VAL B 1 92 ? -2.15 29.078 -2.4 1 98.19 92 VAL B C 1
ATOM 2456 O O . VAL B 1 92 ? -1.212 28.844 -3.168 1 98.19 92 VAL B O 1
ATOM 2459 N N . ARG B 1 93 ? -3.404 28.953 -2.807 1 97.69 93 ARG B N 1
ATOM 2460 C CA . ARG B 1 93 ? -3.775 28.422 -4.113 1 97.69 93 ARG B CA 1
ATOM 2461 C C . ARG B 1 93 ? -3.307 29.344 -5.238 1 97.69 93 ARG B C 1
ATOM 2463 O O . ARG B 1 93 ? -3.074 28.875 -6.359 1 97.69 93 ARG B O 1
ATOM 2470 N N . ALA B 1 94 ? -3.15 30.578 -4.871 1 98.06 94 ALA B N 1
ATOM 2471 C CA . ALA B 1 94 ? -2.783 31.562 -5.883 1 98.06 94 ALA B CA 1
ATOM 2472 C C . ALA B 1 94 ? -1.273 31.594 -6.105 1 98.06 94 ALA B C 1
ATOM 2474 O O . ALA B 1 94 ? -0.788 32.219 -7.051 1 98.06 94 ALA B O 1
ATOM 2475 N N . ASP B 1 95 ? -0.527 30.969 -5.254 1 97.88 95 ASP B N 1
ATOM 2476 C CA . ASP B 1 95 ? 0.931 30.969 -5.328 1 97.88 95 ASP B CA 1
ATOM 2477 C C . ASP B 1 95 ? 1.462 29.609 -5.75 1 97.88 95 ASP B C 1
ATOM 2479 O O . ASP B 1 95 ? 1.406 28.641 -4.973 1 97.88 95 ASP B O 1
ATOM 2483 N N . GLU B 1 96 ? 2.1 29.5 -6.887 1 96.69 96 GLU B N 1
ATOM 2484 C CA . GLU B 1 96 ? 2.562 28.234 -7.453 1 96.69 96 GLU B CA 1
ATOM 2485 C C . GLU B 1 96 ? 3.693 27.641 -6.621 1 96.69 96 GLU B C 1
ATOM 2487 O O . GLU B 1 96 ? 4.012 26.469 -6.75 1 96.69 96 GLU B O 1
ATOM 2492 N N . LYS B 1 97 ? 4.27 28.453 -5.793 1 95.31 97 LYS B N 1
ATOM 2493 C CA . LYS B 1 97 ? 5.324 27.953 -4.918 1 95.31 97 LYS B CA 1
ATOM 2494 C C . LYS B 1 97 ? 4.738 27.25 -3.693 1 95.31 97 LYS B C 1
ATOM 2496 O O . LYS B 1 97 ? 5.438 26.516 -2.996 1 95.31 97 LYS B O 1
ATOM 2501 N N . LEU B 1 98 ? 3.5 27.531 -3.418 1 97 98 LEU B N 1
ATOM 2502 C CA . LEU B 1 98 ? 2.863 27 -2.217 1 97 98 LEU B CA 1
ATOM 2503 C C . LEU B 1 98 ? 1.843 25.922 -2.568 1 97 98 LEU B C 1
ATOM 2505 O O . LEU B 1 98 ? 1.469 25.109 -1.716 1 97 98 LEU B O 1
ATOM 2509 N N . HIS B 1 99 ? 1.359 26.016 -3.795 1 98 99 HIS B N 1
ATOM 2510 C CA . HIS B 1 99 ? 0.384 25.047 -4.289 1 98 99 HIS B CA 1
ATOM 2511 C C . HIS B 1 99 ? 0.823 24.453 -5.625 1 98 99 HIS B C 1
ATOM 2513 O O . HIS B 1 99 ? 0.935 25.172 -6.621 1 98 99 HIS B O 1
ATOM 2519 N N . PHE B 1 100 ? 1.017 23.141 -5.641 1 97.25 100 PHE B N 1
ATOM 2520 C CA . PHE B 1 100 ? 1.427 22.484 -6.879 1 97.25 100 PHE B CA 1
ATOM 2521 C C . PHE B 1 100 ? 1.141 20.984 -6.824 1 97.25 100 PHE B C 1
ATOM 2523 O O . PHE B 1 100 ? 0.82 20.453 -5.762 1 97.25 100 PHE B O 1
ATOM 2530 N N . VAL B 1 101 ? 1.156 20.375 -7.98 1 96.75 101 VAL B N 1
ATOM 2531 C CA . VAL B 1 101 ? 1.048 18.938 -8.109 1 96.75 101 VAL B CA 1
ATOM 2532 C C . VAL B 1 101 ? 2.432 18.328 -8.328 1 96.75 101 VAL B C 1
ATOM 2534 O O . VAL B 1 101 ? 3.219 18.844 -9.133 1 96.75 101 VAL B O 1
ATOM 2537 N N . ALA B 1 102 ? 2.701 17.312 -7.543 1 94.06 102 ALA B N 1
ATOM 2538 C CA . ALA B 1 102 ? 3.982 16.625 -7.688 1 94.06 102 ALA B CA 1
ATOM 2539 C C . ALA B 1 102 ? 3.777 15.141 -7.957 1 94.06 102 ALA B C 1
ATOM 2541 O O . ALA B 1 102 ? 2.682 14.609 -7.758 1 94.06 102 ALA B O 1
ATOM 2542 N N . GLY B 1 103 ? 4.863 14.492 -8.508 1 92.44 103 GLY B N 1
ATOM 2543 C CA . GLY B 1 103 ? 4.895 13.039 -8.617 1 92.44 103 GLY B CA 1
ATOM 2544 C C . GLY B 1 103 ? 4.688 12.547 -10.039 1 92.44 103 GLY B C 1
ATOM 2545 O O . GLY B 1 103 ? 4.086 13.234 -10.859 1 92.44 103 GLY B O 1
ATOM 2546 N N . SER B 1 104 ? 5.145 11.383 -10.289 1 89.06 104 SER B N 1
ATOM 2547 C CA . SER B 1 104 ? 4.934 10.672 -11.547 1 89.06 104 SER B CA 1
ATOM 2548 C C . SER B 1 104 ? 3.645 9.859 -11.516 1 89.06 104 SER B C 1
ATOM 2550 O O . SER B 1 104 ? 2.887 9.922 -10.547 1 89.06 104 SER B O 1
ATOM 2552 N N . ALA B 1 105 ? 3.426 9.156 -12.578 1 87.62 105 ALA B N 1
ATOM 2553 C CA . ALA B 1 105 ? 2.234 8.312 -12.672 1 87.62 105 ALA B CA 1
ATOM 2554 C C . ALA B 1 105 ? 2.131 7.375 -11.477 1 87.62 105 ALA B C 1
ATOM 2556 O O . ALA B 1 105 ? 3.109 6.727 -11.102 1 87.62 105 ALA B O 1
ATOM 2557 N N . GLY B 1 106 ? 1.022 7.367 -10.82 1 91.69 106 GLY B N 1
ATOM 2558 C CA . GLY B 1 106 ? 0.755 6.535 -9.656 1 91.69 106 GLY B CA 1
ATOM 2559 C C . GLY B 1 106 ? 1.13 7.203 -8.352 1 91.69 106 GLY B C 1
ATOM 2560 O O . GLY B 1 106 ? 0.889 6.648 -7.273 1 91.69 106 GLY B O 1
ATOM 2561 N N . ALA B 1 107 ? 1.723 8.398 -8.523 1 95.94 107 ALA B N 1
ATOM 2562 C CA . ALA B 1 107 ? 2.152 9.062 -7.293 1 95.94 107 ALA B CA 1
ATOM 2563 C C . ALA B 1 107 ? 1.855 10.555 -7.344 1 95.94 107 ALA B C 1
ATOM 2565 O O . ALA B 1 107 ? 2.498 11.344 -6.645 1 95.94 107 ALA B O 1
ATOM 2566 N N . HIS B 1 108 ? 0.981 10.953 -8.312 1 95.69 108 HIS B N 1
ATOM 2567 C CA . HIS B 1 108 ? 0.573 12.352 -8.344 1 95.69 108 HIS B CA 1
ATOM 2568 C C . HIS B 1 108 ? -0.122 12.758 -7.051 1 95.69 108 HIS B C 1
ATOM 2570 O O . HIS B 1 108 ? -0.949 12.008 -6.523 1 95.69 108 HIS B O 1
ATOM 2576 N N . ARG B 1 109 ? 0.235 13.906 -6.602 1 97.5 109 ARG B N 1
ATOM 2577 C CA . ARG B 1 109 ? -0.358 14.43 -5.379 1 97.5 109 ARG B CA 1
ATOM 2578 C C . ARG B 1 109 ? -0.366 15.961 -5.387 1 97.5 109 ARG B C 1
ATOM 2580 O O . ARG B 1 109 ? 0.542 16.578 -5.934 1 97.5 109 ARG B O 1
ATOM 2587 N N . GLU B 1 110 ? -1.365 16.453 -4.801 1 98 110 GLU B N 1
ATOM 2588 C CA . GLU B 1 110 ? -1.484 17.906 -4.598 1 98 110 GLU B CA 1
ATOM 2589 C C . GLU B 1 110 ? -0.832 18.328 -3.287 1 98 110 GLU B C 1
ATOM 2591 O O . GLU B 1 110 ? -1.124 17.766 -2.229 1 98 110 GLU B O 1
ATOM 2596 N N . ILE B 1 111 ? 0.019 19.312 -3.359 1 97.5 111 ILE B N 1
ATOM 2597 C CA . ILE B 1 111 ? 0.725 19.797 -2.182 1 97.5 111 ILE B CA 1
ATOM 2598 C C . ILE B 1 111 ? 0.354 21.266 -1.928 1 97.5 111 ILE B C 1
ATOM 2600 O O . ILE B 1 111 ? 0.387 22.078 -2.844 1 97.5 111 ILE B O 1
ATOM 2604 N N . ASN B 1 112 ? -0.08 21.562 -0.779 1 98.06 112 ASN B N 1
ATOM 2605 C CA . ASN B 1 112 ? -0.346 22.906 -0.285 1 98.06 112 ASN B CA 1
ATOM 2606 C C . ASN B 1 112 ? 0.533 23.25 0.915 1 98.06 112 ASN B C 1
ATOM 2608 O O . ASN B 1 112 ? 0.331 22.719 2.01 1 98.06 112 ASN B O 1
ATOM 2612 N N . ILE B 1 113 ? 1.479 24.094 0.728 1 97.5 113 ILE B N 1
ATOM 2613 C CA . ILE B 1 113 ? 2.326 24.547 1.827 1 97.5 113 ILE B CA 1
ATOM 2614 C C . ILE B 1 113 ? 1.663 25.719 2.539 1 97.5 113 ILE B C 1
ATOM 2616 O O . ILE B 1 113 ? 1.499 26.797 1.954 1 97.5 113 ILE B O 1
ATOM 2620 N N . LEU B 1 114 ? 1.295 25.516 3.754 1 98.25 114 LEU B N 1
ATOM 2621 C CA . LEU B 1 114 ? 0.534 26.516 4.488 1 98.25 114 LEU B CA 1
ATOM 2622 C C . LEU B 1 114 ? 1.457 27.375 5.34 1 98.25 114 LEU B C 1
ATOM 2624 O O . LEU B 1 114 ? 1.391 28.609 5.281 1 98.25 114 LEU B O 1
ATOM 2628 N N . LEU B 1 115 ? 2.268 26.734 6.184 1 97.56 115 LEU B N 1
ATOM 2629 C CA . LEU B 1 115 ? 3.291 27.406 6.977 1 97.56 115 LEU B CA 1
ATOM 2630 C C . LEU B 1 115 ? 4.684 27.094 6.441 1 97.56 115 LEU B C 1
ATOM 2632 O O . LEU B 1 115 ? 5.383 26.234 6.98 1 97.56 115 LEU B O 1
ATOM 2636 N N . GLY B 1 116 ? 5.035 27.781 5.402 1 96.12 116 GLY B N 1
ATOM 2637 C CA . GLY B 1 116 ? 6.32 27.578 4.754 1 96.12 116 GLY B CA 1
ATOM 2638 C C . GLY B 1 116 ? 7.148 28.844 4.668 1 96.12 116 GLY B C 1
ATOM 2639 O O . GLY B 1 116 ? 7.367 29.516 5.676 1 96.12 116 GLY B O 1
ATOM 2640 N N . SER B 1 117 ? 7.633 29.109 3.48 1 94.25 117 SER B N 1
ATOM 2641 C CA . SER B 1 117 ? 8.453 30.297 3.27 1 94.25 117 SER B CA 1
ATOM 2642 C C . SER B 1 117 ? 7.613 31.562 3.301 1 94.25 117 SER B C 1
ATOM 2644 O O . SER B 1 117 ? 8.148 32.656 3.385 1 94.25 117 SER B O 1
ATOM 2646 N N . ASN B 1 118 ? 6.332 31.438 3.24 1 96.56 118 ASN B N 1
ATOM 2647 C CA . ASN B 1 118 ? 5.406 32.562 3.174 1 96.56 118 ASN B CA 1
ATOM 2648 C C . ASN B 1 118 ? 5.207 33.188 4.543 1 96.56 118 ASN B C 1
ATOM 2650 O O . ASN B 1 118 ? 4.547 34.25 4.656 1 96.56 118 ASN B O 1
ATOM 2654 N N . ILE B 1 119 ? 5.773 32.625 5.625 1 97.44 119 ILE B N 1
ATOM 2655 C CA . ILE B 1 119 ? 5.645 33.188 6.949 1 97.44 119 ILE B CA 1
ATOM 2656 C C . ILE B 1 119 ? 7.004 33.219 7.645 1 97.44 119 ILE B C 1
ATOM 2658 O O . ILE B 1 119 ? 7.914 32.469 7.254 1 97.44 119 ILE B O 1
ATOM 2662 N N . GLN B 1 120 ? 7.07 34.062 8.641 1 97.81 120 GLN B N 1
ATOM 2663 C CA . GLN B 1 120 ? 8.195 34.031 9.57 1 97.81 120 GLN B CA 1
ATOM 2664 C C . GLN B 1 120 ? 7.898 33.156 10.773 1 97.81 120 GLN B C 1
ATOM 2666 O O . GLN B 1 120 ? 6.949 33.406 11.523 1 97.81 120 GLN B O 1
ATOM 2671 N N . ALA B 1 121 ? 8.703 32.094 10.93 1 97.88 121 ALA B N 1
ATOM 2672 C CA . ALA B 1 121 ? 8.516 31.141 12.031 1 97.88 121 ALA B CA 1
ATOM 2673 C C . ALA B 1 121 ? 9.852 30.578 12.508 1 97.88 121 ALA B C 1
ATOM 2675 O O . ALA B 1 121 ? 10.875 30.75 11.844 1 97.88 121 ALA B O 1
ATOM 2676 N N . GLY B 1 122 ? 9.844 30.031 13.625 1 97.88 122 GLY B N 1
ATOM 2677 C CA . GLY B 1 122 ? 11.07 29.484 14.188 1 97.88 122 GLY B CA 1
ATOM 2678 C C . GLY B 1 122 ? 11.375 28.078 13.695 1 97.88 122 GLY B C 1
ATOM 2679 O O . GLY B 1 122 ? 12.445 27.828 13.133 1 97.88 122 GLY B O 1
ATOM 2680 N N . ARG B 1 123 ? 10.438 27.156 13.898 1 97.88 123 ARG B N 1
ATOM 2681 C CA . ARG B 1 123 ? 10.719 25.75 13.602 1 97.88 123 ARG B CA 1
ATOM 2682 C C . ARG B 1 123 ? 9.648 25.156 12.703 1 97.88 123 ARG B C 1
ATOM 2684 O O . ARG B 1 123 ? 9.938 24.281 11.875 1 97.88 123 ARG B O 1
ATOM 2691 N N . LEU B 1 124 ? 8.477 25.641 12.758 1 97.81 124 LEU B N 1
ATOM 2692 C CA . LEU B 1 124 ? 7.32 24.953 12.195 1 97.81 124 LEU B CA 1
ATOM 2693 C C . LEU B 1 124 ? 7.273 25.109 10.68 1 97.81 124 LEU B C 1
ATOM 2695 O O . LEU B 1 124 ? 7.504 26.188 10.156 1 97.81 124 LEU B O 1
ATOM 2699 N N . VAL B 1 125 ? 7.059 24.062 10.023 1 97.06 125 VAL B N 1
ATOM 2700 C CA . VAL B 1 125 ? 6.648 23.953 8.625 1 97.06 125 VAL B CA 1
ATOM 2701 C C . VAL B 1 125 ? 5.469 23 8.5 1 97.06 125 VAL B C 1
ATOM 2703 O O . VAL B 1 125 ? 5.5 21.891 9.055 1 97.06 125 VAL B O 1
ATOM 2706 N N . ALA B 1 126 ? 4.41 23.453 7.797 1 97.56 126 ALA B N 1
ATOM 2707 C CA . ALA B 1 126 ? 3.242 22.578 7.742 1 97.56 126 ALA B CA 1
ATOM 2708 C C . ALA B 1 126 ? 2.451 22.797 6.457 1 97.56 126 ALA B C 1
ATOM 2710 O O . ALA B 1 126 ? 2.52 23.859 5.855 1 97.56 126 ALA B O 1
ATOM 2711 N N . GLY B 1 127 ? 1.785 21.797 6.102 1 97.69 127 GLY B N 1
ATOM 2712 C CA . GLY B 1 127 ? 0.951 21.844 4.91 1 97.69 127 GLY B CA 1
ATOM 2713 C C . GLY B 1 127 ? 0.025 20.641 4.785 1 97.69 127 GLY B C 1
ATOM 2714 O O . GLY B 1 127 ? -0.187 19.906 5.754 1 97.69 127 GLY B O 1
ATOM 2715 N N . VAL B 1 128 ? -0.621 20.594 3.646 1 98.56 128 VAL B N 1
ATOM 2716 C CA . VAL B 1 128 ? -1.557 19.516 3.363 1 98.56 128 VAL B CA 1
ATOM 2717 C C . VAL B 1 128 ? -1.196 18.844 2.033 1 98.56 128 VAL B C 1
ATOM 2719 O O . VAL B 1 128 ? -0.931 19.531 1.045 1 98.56 128 VAL B O 1
ATOM 2722 N N . THR B 1 129 ? -1.161 17.562 2.066 1 98.5 129 THR B N 1
ATOM 2723 C CA . THR B 1 129 ? -1.01 16.781 0.852 1 98.5 129 THR B CA 1
ATOM 2724 C C . THR B 1 129 ? -2.258 15.938 0.594 1 98.5 129 THR B C 1
ATOM 2726 O O . THR B 1 129 ? -2.822 15.352 1.521 1 98.5 129 THR B O 1
ATOM 2729 N N . ARG B 1 130 ? -2.676 15.914 -0.65 1 98.19 130 ARG B N 1
ATOM 2730 C CA . ARG B 1 130 ? -3.816 15.109 -1.075 1 98.19 130 ARG B CA 1
ATOM 2731 C C . ARG B 1 130 ? -3.455 14.234 -2.271 1 98.19 130 ARG B C 1
ATOM 2733 O O . ARG B 1 130 ? -2.916 14.727 -3.266 1 98.19 130 ARG B O 1
ATOM 2740 N N . SER B 1 131 ? -3.824 12.992 -2.158 1 98 131 SER B N 1
ATOM 2741 C CA . SER B 1 131 ? -3.537 12.094 -3.27 1 98 131 SER B CA 1
ATOM 2742 C C . SER B 1 131 ? -4.703 12.031 -4.246 1 98 131 SER B C 1
ATOM 2744 O O . SER B 1 131 ? -5.82 12.445 -3.92 1 98 131 SER B O 1
ATOM 2746 N N . LEU B 1 132 ? -4.43 11.594 -5.516 1 96.31 132 LEU B N 1
ATOM 2747 C CA . LEU B 1 132 ? -5.504 11.016 -6.316 1 96.31 132 LEU B CA 1
ATOM 2748 C C . LEU B 1 132 ? -5.902 9.641 -5.781 1 96.31 132 LEU B C 1
ATOM 2750 O O . LEU B 1 132 ? -5.168 9.039 -4.996 1 96.31 132 LEU B O 1
ATOM 2754 N N . PRO B 1 133 ? -7.07 9.172 -6.176 1 95.94 133 PRO B N 1
ATOM 2755 C CA . PRO B 1 133 ? -7.477 7.84 -5.719 1 95.94 133 PRO B CA 1
ATOM 2756 C C . PRO B 1 133 ? -6.465 6.758 -6.09 1 95.94 133 PRO B C 1
ATOM 2758 O O . PRO B 1 133 ? -6.008 6.699 -7.234 1 95.94 133 PRO B O 1
ATOM 2761 N N . GLY B 1 134 ? -6.066 5.914 -5.086 1 96.19 134 GLY B N 1
ATOM 2762 C CA . GLY B 1 134 ? -5.203 4.77 -5.328 1 96.19 134 GLY B CA 1
ATOM 2763 C C . GLY B 1 134 ? -3.732 5.141 -5.422 1 96.19 134 GLY B C 1
ATOM 2764 O O . GLY B 1 134 ? -2.875 4.266 -5.566 1 96.19 134 GLY B O 1
ATOM 2765 N N . ASN B 1 135 ? -3.385 6.402 -5.301 1 97.12 135 ASN B N 1
ATOM 2766 C CA . ASN B 1 135 ? -2.025 6.859 -5.574 1 97.12 135 ASN B CA 1
ATOM 2767 C C . ASN B 1 135 ? -1.136 6.73 -4.34 1 97.12 135 ASN B C 1
ATOM 2769 O O . ASN B 1 135 ? -1.608 6.871 -3.211 1 97.12 135 ASN B O 1
ATOM 2773 N N . TRP B 1 136 ? 0.085 6.477 -4.637 1 98 136 TRP B N 1
ATOM 2774 C CA . TRP B 1 136 ? 1.128 6.688 -3.637 1 98 136 TRP B CA 1
ATOM 2775 C C . TRP B 1 136 ? 1.349 8.172 -3.387 1 98 136 TRP B C 1
ATOM 2777 O O . TRP B 1 136 ? 1.126 9 -4.277 1 98 136 TRP B O 1
ATOM 2787 N N . THR B 1 137 ? 1.724 8.516 -2.178 1 97.62 137 THR B N 1
ATOM 2788 C CA . THR B 1 137 ? 2.271 9.836 -1.866 1 97.62 137 THR B CA 1
ATOM 2789 C C . THR B 1 137 ? 3.596 9.703 -1.119 1 97.62 137 THR B C 1
ATOM 2791 O O . THR B 1 137 ? 4.008 8.594 -0.765 1 97.62 137 THR B O 1
ATOM 2794 N N . SER B 1 138 ? 4.281 10.867 -0.972 1 96.38 138 SER B N 1
ATOM 2795 C CA . SER B 1 138 ? 5.613 10.883 -0.37 1 96.38 138 SER B CA 1
ATOM 2796 C C . SER B 1 138 ? 6.566 9.953 -1.114 1 96.38 138 SER B C 1
ATOM 2798 O O . SER B 1 138 ? 7.363 9.25 -0.493 1 96.38 138 SER B O 1
ATOM 2800 N N . TRP B 1 139 ? 6.34 9.898 -2.393 1 96.31 139 TRP B N 1
ATOM 2801 C CA . TRP B 1 139 ? 7.145 9.141 -3.342 1 96.31 139 TRP B CA 1
ATOM 2802 C C . TRP B 1 139 ? 7.852 10.062 -4.324 1 96.31 139 TRP B C 1
ATOM 2804 O O . TRP B 1 139 ? 7.242 10.992 -4.859 1 96.31 139 TRP B O 1
ATOM 2814 N N . PRO B 1 140 ? 9.148 9.875 -4.77 1 95.56 140 PRO B N 1
ATOM 2815 C CA . PRO B 1 140 ? 9.984 8.805 -4.223 1 95.56 140 PRO B CA 1
ATOM 2816 C C . PRO B 1 140 ? 10.148 8.898 -2.705 1 95.56 140 PRO B C 1
ATOM 2818 O O . PRO B 1 140 ? 10.031 9.992 -2.139 1 95.56 140 PRO B O 1
ATOM 2821 N N . PRO B 1 141 ? 10.453 7.664 -2.131 1 95.88 141 PRO B N 1
ATOM 2822 C CA . PRO B 1 141 ? 10.625 7.719 -0.677 1 95.88 141 PRO B CA 1
ATOM 2823 C C . PRO B 1 141 ? 11.688 8.734 -0.247 1 95.88 141 PRO B C 1
ATOM 2825 O O . PRO B 1 141 ? 12.773 8.773 -0.824 1 95.88 141 PRO B O 1
ATOM 2828 N N . HIS B 1 142 ? 11.336 9.516 0.731 1 95 142 HIS B N 1
ATOM 2829 C CA . HIS B 1 142 ? 12.266 10.523 1.216 1 95 142 HIS B CA 1
ATOM 2830 C C . HIS B 1 142 ? 12.125 10.727 2.723 1 95 142 HIS B C 1
ATOM 2832 O O . HIS B 1 142 ? 11.18 10.227 3.334 1 95 142 HIS B O 1
ATOM 2838 N N . GLU B 1 143 ? 13.156 11.328 3.271 1 92.5 143 GLU B N 1
ATOM 2839 C CA . GLU B 1 143 ? 13.156 11.672 4.691 1 92.5 143 GLU B CA 1
ATOM 2840 C C . GLU B 1 143 ? 13.82 13.023 4.938 1 92.5 143 GLU B C 1
ATOM 2842 O O . GLU B 1 143 ? 14.461 13.578 4.039 1 92.5 143 GLU B O 1
ATOM 2847 N N . HIS B 1 144 ? 13.562 13.562 6.121 1 90.19 144 HIS B N 1
ATOM 2848 C CA . HIS B 1 144 ? 14.055 14.883 6.5 1 90.19 144 HIS B CA 1
ATOM 2849 C C . HIS B 1 144 ? 14.742 14.852 7.859 1 90.19 144 HIS B C 1
ATOM 2851 O O . HIS B 1 144 ? 14.891 15.883 8.516 1 90.19 144 HIS B O 1
ATOM 2857 N N . ALA B 1 145 ? 15.203 13.758 8.328 1 88.19 145 ALA B N 1
ATOM 2858 C CA . ALA B 1 145 ? 15.547 13.586 9.742 1 88.19 145 ALA B CA 1
ATOM 2859 C C . ALA B 1 145 ? 16.797 14.375 10.094 1 88.19 145 ALA B C 1
ATOM 2861 O O . ALA B 1 145 ? 17.047 14.656 11.266 1 88.19 145 ALA B O 1
ATOM 2862 N N . ALA B 1 146 ? 17.578 14.742 9.125 1 88.81 146 ALA B N 1
ATOM 2863 C CA . ALA B 1 146 ? 18.797 15.5 9.391 1 88.81 146 ALA B CA 1
ATOM 2864 C C . ALA B 1 146 ? 18.469 16.891 9.922 1 88.81 146 ALA B C 1
ATOM 2866 O O . ALA B 1 146 ? 19.219 17.453 10.727 1 88.81 146 ALA B O 1
ATOM 2867 N N . MET B 1 147 ? 17.297 17.375 9.523 1 92.5 147 MET B N 1
ATOM 2868 C CA . MET B 1 147 ? 17.031 18.781 9.844 1 92.5 147 MET B CA 1
ATOM 2869 C C . MET B 1 147 ? 15.672 18.938 10.508 1 92.5 147 MET B C 1
ATOM 2871 O O . MET B 1 147 ? 15.414 19.922 11.195 1 92.5 147 MET B O 1
ATOM 2875 N N . LEU B 1 148 ? 14.852 17.953 10.25 1 93.38 148 LEU B N 1
ATOM 2876 C CA . LEU B 1 148 ? 13.461 18.125 10.648 1 93.38 148 LEU B CA 1
ATOM 2877 C C . LEU B 1 148 ? 12.906 16.828 11.227 1 93.38 148 LEU B C 1
ATOM 2879 O O . LEU B 1 148 ? 13.398 15.734 10.914 1 93.38 148 LEU B O 1
ATOM 2883 N N . GLU B 1 149 ? 11.961 16.984 12.094 1 94.06 149 GLU B N 1
ATOM 2884 C CA . GLU B 1 149 ? 11.062 15.883 12.445 1 94.06 149 GLU B CA 1
ATOM 2885 C C . GLU B 1 149 ? 9.656 16.141 11.922 1 94.06 149 GLU B C 1
ATOM 2887 O O . GLU B 1 149 ? 9.281 17.281 11.656 1 94.06 149 GLU B O 1
ATOM 2892 N N . GLU B 1 150 ? 8.906 15.031 11.789 1 95.56 150 GLU B N 1
ATOM 2893 C CA . GLU B 1 150 ? 7.652 15.195 11.062 1 95.56 150 GLU B CA 1
ATOM 2894 C C . GLU B 1 150 ? 6.543 14.344 11.664 1 95.56 150 GLU B C 1
ATOM 2896 O O . GLU B 1 150 ? 6.805 13.281 12.227 1 95.56 150 GLU B O 1
ATOM 2901 N N . ILE B 1 151 ? 5.355 14.883 11.656 1 97.44 151 ILE B N 1
ATOM 2902 C CA . ILE B 1 151 ? 4.137 14.156 12 1 97.44 151 ILE B CA 1
ATOM 2903 C C . ILE B 1 151 ? 3.146 14.234 10.836 1 97.44 151 ILE B C 1
ATOM 2905 O O . ILE B 1 151 ? 2.969 15.297 10.234 1 97.44 151 ILE B O 1
ATOM 2909 N N . TYR B 1 152 ? 2.586 13.078 10.453 1 98.38 152 TYR B N 1
ATOM 2910 C CA . TYR B 1 152 ? 1.425 13.062 9.57 1 98.38 152 TYR B CA 1
ATOM 2911 C C . TYR B 1 152 ? 0.134 12.93 10.375 1 98.38 152 TYR B C 1
ATOM 2913 O O . TYR B 1 152 ? 0.034 12.086 11.266 1 98.38 152 TYR B O 1
ATOM 2921 N N . VAL B 1 153 ? -0.821 13.758 10.094 1 98.62 153 VAL B N 1
ATOM 2922 C CA . VAL B 1 153 ? -2.188 13.586 10.578 1 98.62 153 VAL B CA 1
ATOM 2923 C C . VAL B 1 153 ? -3.131 13.359 9.398 1 98.62 153 VAL B C 1
ATOM 2925 O O . VAL B 1 153 ? -3.393 14.281 8.617 1 98.62 153 VAL B O 1
ATOM 2928 N N . TYR B 1 154 ? -3.719 12.18 9.312 1 98.69 154 TYR B N 1
ATOM 2929 C CA . TYR B 1 154 ? -4.543 11.859 8.156 1 98.69 154 TYR B CA 1
ATOM 2930 C C . TYR B 1 154 ? -5.938 12.461 8.289 1 98.69 154 TYR B C 1
ATOM 2932 O O . TYR B 1 154 ? -6.551 12.391 9.359 1 98.69 154 TYR B O 1
ATOM 2940 N N . ILE B 1 155 ? -6.355 13.07 7.207 1 98.38 155 ILE B N 1
ATOM 2941 C CA . ILE B 1 155 ? -7.613 13.812 7.203 1 98.38 155 ILE B CA 1
ATOM 2942 C C . ILE B 1 155 ? -8.375 13.523 5.914 1 98.38 155 ILE B C 1
ATOM 2944 O O . ILE B 1 155 ? -7.805 13.031 4.941 1 98.38 155 ILE B O 1
ATOM 2948 N N . ASP B 1 156 ? -9.656 13.773 5.941 1 97.56 156 ASP B N 1
ATOM 2949 C CA . ASP B 1 156 ? -10.5 13.727 4.75 1 97.56 156 ASP B CA 1
ATOM 2950 C C . ASP B 1 156 ? -10.398 12.367 4.062 1 97.56 156 ASP B C 1
ATOM 2952 O O . ASP B 1 156 ? -10.18 12.289 2.85 1 97.56 156 ASP B O 1
ATOM 2956 N N . MET B 1 157 ? -10.516 11.32 4.816 1 97.62 157 MET B N 1
ATOM 2957 C CA . MET B 1 157 ? -10.531 9.938 4.359 1 97.62 157 MET B CA 1
ATOM 2958 C C . MET B 1 157 ? -11.742 9.195 4.918 1 97.62 157 MET B C 1
ATOM 2960 O O . MET B 1 157 ? -11.602 8.297 5.75 1 97.62 157 MET B O 1
ATOM 2964 N N . PRO B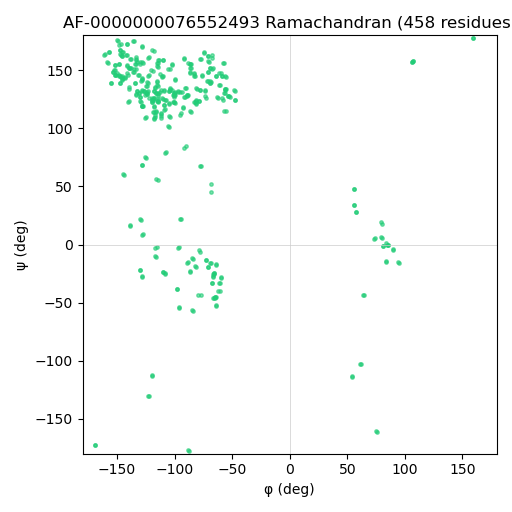 1 158 ? -12.852 9.555 4.48 1 95.25 158 PRO B N 1
ATOM 2965 C CA . PRO B 1 158 ? -14.055 8.938 5.055 1 95.25 158 PRO B CA 1
ATOM 2966 C C . PRO B 1 158 ? -14.07 7.422 4.895 1 95.25 158 PRO B C 1
ATOM 2968 O O . PRO B 1 158 ? -13.633 6.898 3.867 1 95.25 158 PRO B O 1
ATOM 2971 N N . ALA B 1 159 ? -14.633 6.758 5.906 1 93.75 159 ALA B N 1
ATOM 2972 C CA . ALA B 1 159 ? -14.828 5.312 5.812 1 93.75 159 ALA B CA 1
ATOM 2973 C C . ALA B 1 159 ? -15.625 4.945 4.566 1 93.75 159 ALA B C 1
ATOM 2975 O O . ALA B 1 159 ? -16.531 5.676 4.16 1 93.75 159 ALA B O 1
ATOM 2976 N N . PRO B 1 160 ? -15.289 3.828 3.969 1 94.56 160 PRO B N 1
ATOM 2977 C CA . PRO B 1 160 ? -14.359 2.818 4.48 1 94.56 160 PRO B CA 1
ATOM 2978 C C . PRO B 1 160 ? -12.938 3 3.949 1 94.56 160 PRO B C 1
ATOM 2980 O O . PRO B 1 160 ? -12.156 2.045 3.918 1 94.56 160 PRO B O 1
ATOM 2983 N N . SER B 1 161 ? -12.633 4.246 3.516 1 95.69 161 SER B N 1
ATOM 2984 C CA . SER B 1 161 ? -11.312 4.492 2.949 1 95.69 161 SER B CA 1
ATOM 2985 C C . SER B 1 161 ? -10.219 4.289 3.992 1 95.69 161 SER B C 1
ATOM 2987 O O . SER B 1 161 ? -10.438 4.52 5.184 1 95.69 161 SER B O 1
ATOM 2989 N N . PHE B 1 162 ? -9.086 3.785 3.518 1 97.19 162 PHE B N 1
ATOM 2990 C CA . PHE B 1 162 ? -7.867 3.682 4.316 1 97.19 162 PHE B CA 1
ATOM 2991 C C . PHE B 1 162 ? -6.629 3.791 3.436 1 97.19 162 PHE B C 1
ATOM 2993 O O . PHE B 1 162 ? -6.738 4.012 2.229 1 97.19 162 PHE B O 1
ATOM 3000 N N . GLY B 1 163 ? -5.484 3.795 4.031 1 97.81 163 GLY B N 1
ATOM 3001 C CA . GLY B 1 163 ? -4.199 3.736 3.355 1 97.81 163 GLY B CA 1
ATOM 3002 C C . GLY B 1 163 ? -3.184 2.871 4.078 1 97.81 163 GLY B C 1
ATOM 3003 O O . GLY B 1 163 ? -3.477 2.316 5.141 1 97.81 163 GLY B O 1
ATOM 3004 N N . LEU B 1 164 ? -2.098 2.689 3.422 1 98.44 164 LEU B N 1
ATOM 3005 C CA . LEU B 1 164 ? -0.961 2.031 4.059 1 98.44 164 LEU B CA 1
ATOM 3006 C C . LEU B 1 164 ? 0.214 2.992 4.199 1 98.44 164 LEU B C 1
ATOM 3008 O O . LEU B 1 164 ? 0.59 3.666 3.236 1 98.44 164 LEU B O 1
ATOM 3012 N N . GLN B 1 165 ? 0.768 3.08 5.375 1 98.44 165 GLN B N 1
ATOM 3013 C CA . GLN B 1 165 ? 1.941 3.9 5.656 1 98.44 165 GLN B CA 1
ATOM 3014 C C . GLN B 1 165 ? 3.174 3.035 5.902 1 98.44 165 GLN B C 1
ATOM 3016 O O . GLN B 1 165 ? 3.184 2.209 6.82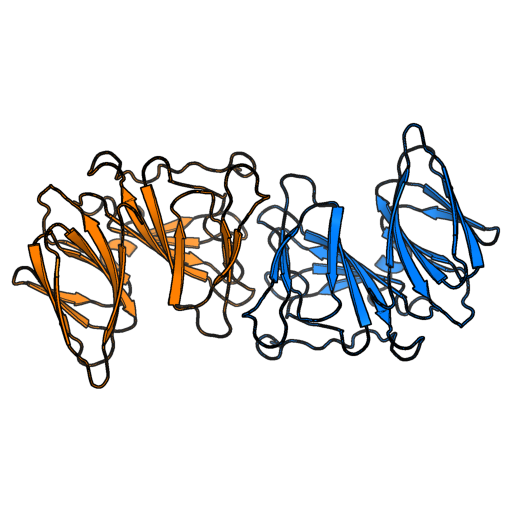 1 98.44 165 GLN B O 1
ATOM 3021 N N . LEU B 1 166 ? 4.176 3.205 5.098 1 98.12 166 LEU B N 1
ATOM 3022 C CA . LEU B 1 166 ? 5.449 2.514 5.242 1 98.12 166 LEU B CA 1
ATOM 3023 C C . LEU B 1 166 ? 6.516 3.449 5.801 1 98.12 166 LEU B C 1
ATOM 3025 O O . LEU B 1 166 ? 6.625 4.602 5.375 1 98.12 166 LEU B O 1
ATOM 3029 N N . VAL B 1 167 ? 7.254 3.008 6.812 1 97.38 167 VAL B N 1
ATOM 3030 C CA . VAL B 1 167 ? 8.406 3.725 7.34 1 97.38 167 VAL B CA 1
ATOM 3031 C C . VAL B 1 167 ? 9.602 2.777 7.441 1 97.38 167 VAL B C 1
ATOM 3033 O O . VAL B 1 167 ? 9.492 1.687 8.008 1 97.38 167 VAL B O 1
ATOM 3036 N N . TYR B 1 168 ? 10.703 3.156 6.867 1 96.38 168 TYR B N 1
ATOM 3037 C CA . TYR B 1 168 ? 11.906 2.34 6.973 1 96.38 168 TYR B CA 1
ATOM 3038 C C . TYR B 1 168 ? 13.156 3.211 6.969 1 96.38 168 TYR B C 1
ATOM 3040 O O . TYR B 1 168 ? 13.117 4.363 6.527 1 96.38 168 TYR B O 1
ATOM 3048 N N . THR B 1 169 ? 14.188 2.637 7.555 1 91.31 169 THR B N 1
ATOM 3049 C CA . THR B 1 169 ? 15.492 3.287 7.562 1 91.31 169 THR B CA 1
ATOM 3050 C C . THR B 1 169 ? 16.516 2.445 6.812 1 91.31 169 THR B C 1
ATOM 3052 O O . THR B 1 169 ? 16.578 1.226 6.988 1 91.31 169 THR B O 1
ATOM 3055 N N . GLY B 1 170 ? 17.281 3.033 6.008 1 87.06 170 GLY B N 1
ATOM 3056 C CA . GLY B 1 170 ? 18.266 2.254 5.262 1 87.06 170 GLY B CA 1
ATOM 3057 C C . GLY B 1 170 ? 17.625 1.216 4.355 1 87.06 170 GLY B C 1
ATOM 3058 O O . GLY B 1 170 ? 16.953 1.562 3.377 1 87.06 170 GLY B O 1
ATOM 3059 N N . GLU B 1 171 ? 17.75 -0.032 4.945 1 86.69 171 GLU B N 1
ATOM 3060 C CA . GLU B 1 171 ? 17.109 -1.111 4.211 1 86.69 171 GLU B CA 1
ATOM 3061 C C . GLU B 1 171 ? 15.609 -1.176 4.531 1 86.69 171 GLU B C 1
ATOM 3063 O O . GLU B 1 171 ? 15.195 -0.843 5.641 1 86.69 171 GLU B O 1
ATOM 3068 N N . ILE B 1 172 ? 14.781 -1.512 3.625 1 85 172 ILE B N 1
ATOM 3069 C CA . ILE B 1 172 ? 13.336 -1.554 3.797 1 85 172 ILE B CA 1
ATOM 3070 C C . ILE B 1 172 ? 12.969 -2.656 4.785 1 85 172 ILE B C 1
ATOM 3072 O O . ILE B 1 172 ? 11.938 -2.572 5.465 1 85 172 ILE B O 1
ATOM 3076 N N . SER B 1 173 ? 13.781 -3.674 4.93 1 70.75 173 SER B N 1
ATOM 3077 C CA . SER B 1 173 ? 13.586 -4.68 5.969 1 70.75 173 SER B CA 1
ATOM 3078 C C . SER B 1 173 ? 14.68 -4.605 7.027 1 70.75 173 SER B C 1
ATOM 3080 O O . SER B 1 173 ? 15.859 -4.805 6.723 1 70.75 173 SER B O 1
ATOM 3082 N N . PRO B 1 174 ? 14.359 -4.23 8.234 1 75.19 174 PRO B N 1
ATOM 3083 C CA . PRO B 1 174 ? 13.008 -4.145 8.797 1 75.19 174 PRO B CA 1
ATOM 3084 C C . PRO B 1 174 ? 12.305 -2.838 8.438 1 75.19 174 PRO B C 1
ATOM 3086 O O . PRO B 1 174 ? 12.969 -1.837 8.148 1 75.19 174 PRO B O 1
ATOM 3089 N N . ALA B 1 175 ? 11.016 -2.891 8.266 1 85.75 175 ALA B N 1
ATOM 3090 C CA . ALA B 1 175 ? 10.156 -1.73 8.039 1 85.75 175 ALA B CA 1
ATOM 3091 C C . ALA B 1 175 ? 8.906 -1.795 8.914 1 85.75 175 ALA B C 1
ATOM 3093 O O . ALA B 1 175 ? 8.578 -2.848 9.469 1 85.75 175 ALA B O 1
ATOM 3094 N N . GLU B 1 176 ? 8.391 -0.679 9.141 1 92.62 176 GLU B N 1
ATOM 3095 C CA . GLU B 1 176 ? 7.062 -0.592 9.734 1 92.62 176 GLU B CA 1
ATOM 3096 C C . GLU B 1 176 ? 6.016 -0.207 8.688 1 92.62 176 GLU B C 1
ATOM 3098 O O . GLU B 1 176 ? 6.188 0.776 7.965 1 92.62 176 GLU B O 1
ATOM 3103 N N . VAL B 1 177 ? 5.074 -1.021 8.523 1 95.69 177 VAL B N 1
ATOM 3104 C CA . VAL B 1 177 ? 3.947 -0.724 7.645 1 95.69 177 VAL B CA 1
ATOM 3105 C C . VAL B 1 177 ? 2.637 -0.88 8.414 1 95.69 177 VAL B C 1
ATOM 3107 O O . VAL B 1 177 ? 2.414 -1.897 9.07 1 95.69 177 VAL B O 1
ATOM 3110 N N . GLU B 1 178 ? 1.78 0.153 8.344 1 96 178 GLU B N 1
ATOM 3111 C CA . GLU B 1 178 ? 0.531 0.138 9.094 1 96 178 GLU B CA 1
ATOM 3112 C C . GLU B 1 178 ? -0.626 0.674 8.258 1 96 178 GLU B C 1
ATOM 3114 O O . GLU B 1 178 ? -0.421 1.483 7.352 1 96 178 GLU B O 1
ATOM 3119 N N . VAL B 1 179 ? -1.824 0.192 8.586 1 97.44 179 VAL B N 1
ATOM 3120 C CA . VAL B 1 179 ? -3.039 0.783 8.031 1 97.44 179 VAL B CA 1
ATOM 3121 C C . VAL B 1 179 ? -3.301 2.137 8.688 1 97.44 179 VAL B C 1
ATOM 3123 O O . VAL B 1 179 ? -3.18 2.277 9.906 1 97.44 179 VAL B O 1
ATOM 3126 N N . VAL B 1 180 ? -3.582 3.133 7.891 1 97.69 180 VAL B N 1
ATOM 3127 C CA . VAL B 1 180 ? -3.922 4.445 8.43 1 97.69 180 VAL B CA 1
ATOM 3128 C C . VAL B 1 180 ? -5.305 4.867 7.934 1 97.69 180 VAL B C 1
ATOM 3130 O O . VAL B 1 180 ? -5.676 4.582 6.793 1 97.69 180 VAL B O 1
ATOM 3133 N N . ARG B 1 181 ? -6.027 5.562 8.766 1 97 181 ARG B N 1
ATOM 3134 C CA . ARG B 1 181 ? -7.383 6.035 8.484 1 97 181 ARG B CA 1
ATOM 3135 C C . ARG B 1 181 ? -7.555 7.484 8.922 1 97 181 ARG B C 1
ATOM 3137 O O . ARG B 1 181 ? -6.645 8.078 9.5 1 97 181 ARG B O 1
ATOM 3144 N N . GLU B 1 182 ? -8.75 7.98 8.594 1 97 182 GLU B N 1
ATOM 3145 C CA . GLU B 1 182 ? -9.125 9.312 9.047 1 97 182 GLU B CA 1
ATOM 3146 C C . GLU B 1 182 ? -8.836 9.5 10.531 1 97 182 GLU B C 1
ATOM 3148 O O . GLU B 1 182 ? -9.281 8.703 11.359 1 97 182 GLU B O 1
ATOM 3153 N N . GLY B 1 183 ? -8.07 10.508 10.836 1 96.5 183 GLY B N 1
ATOM 3154 C CA . GLY B 1 183 ? -7.844 10.867 12.227 1 96.5 183 GLY B CA 1
ATOM 3155 C C . GLY B 1 183 ? -6.59 10.242 12.812 1 96.5 183 GLY B C 1
ATOM 3156 O O . GLY B 1 183 ? -6.129 10.656 13.875 1 96.5 183 GLY B O 1
ATOM 3157 N N . ASP B 1 184 ? -6.027 9.219 12.133 1 97.12 184 ASP B N 1
ATOM 3158 C CA . ASP B 1 184 ? -4.785 8.617 12.617 1 97.12 184 ASP B CA 1
ATOM 3159 C C . ASP B 1 184 ? -3.621 9.594 12.508 1 97.12 184 ASP B C 1
ATOM 3161 O O . ASP B 1 184 ? -3.65 10.516 11.688 1 97.12 184 ASP B O 1
ATOM 3165 N N . ALA B 1 185 ? -2.648 9.461 13.367 1 97.88 185 ALA B N 1
ATOM 3166 C CA . ALA B 1 185 ? -1.4 10.219 13.297 1 97.88 185 ALA B CA 1
ATOM 3167 C C . ALA B 1 185 ? -0.195 9.289 13.25 1 97.88 185 ALA B C 1
ATOM 3169 O O . ALA B 1 185 ? -0.165 8.266 13.938 1 97.88 185 ALA B O 1
ATOM 3170 N N . VAL B 1 186 ? 0.754 9.555 12.406 1 97.38 186 VAL B N 1
ATOM 3171 C CA . VAL B 1 186 ? 2.014 8.82 12.312 1 97.38 186 VAL B CA 1
ATOM 3172 C C . VAL B 1 186 ? 3.172 9.734 12.703 1 97.38 186 VAL B C 1
ATOM 3174 O O . VAL B 1 186 ? 3.33 10.82 12.141 1 97.38 186 VAL B O 1
ATOM 3177 N N . LEU B 1 187 ? 3.939 9.336 13.68 1 96.25 187 LEU B N 1
ATOM 3178 C CA . LEU B 1 187 ? 5.121 10.07 14.117 1 96.25 187 LEU B CA 1
ATOM 3179 C C . LEU B 1 187 ? 6.355 9.625 13.336 1 96.25 187 LEU B C 1
ATOM 3181 O O . LEU B 1 187 ? 6.637 8.43 13.242 1 96.25 187 LEU B O 1
ATOM 3185 N N . LEU B 1 188 ? 7.078 10.555 12.766 1 94.06 188 LEU B N 1
ATOM 3186 C CA . LEU B 1 188 ? 8.203 10.289 11.867 1 94.06 188 LEU B CA 1
ATOM 3187 C C . LEU B 1 188 ? 9.461 10.992 12.359 1 94.06 188 LEU B C 1
ATOM 3189 O O . LEU B 1 188 ? 9.93 11.945 11.727 1 94.06 188 LEU B O 1
ATOM 3193 N N . PRO B 1 189 ? 10.047 10.453 13.406 1 91.31 189 PRO B N 1
ATOM 3194 C CA . PRO B 1 189 ? 11.312 11.047 13.836 1 91.31 189 PRO B CA 1
ATOM 3195 C C . PRO B 1 189 ? 12.445 10.844 12.828 1 91.31 189 PRO B C 1
ATOM 3197 O O . PRO B 1 189 ? 13.375 11.656 12.766 1 91.31 189 PRO B O 1
ATOM 3200 N N . GLU B 1 190 ? 12.352 9.672 12.172 1 91.56 190 GLU B N 1
ATOM 3201 C CA . GLU B 1 190 ? 13.289 9.383 11.094 1 91.56 190 GLU B CA 1
ATOM 3202 C C . GLU B 1 190 ? 12.719 8.352 10.133 1 91.56 190 GLU B C 1
ATOM 3204 O O . GLU B 1 190 ? 11.68 7.746 10.398 1 91.56 190 GLU B O 1
ATOM 3209 N N . GLY B 1 191 ? 13.469 8.305 8.891 1 94.69 191 GLY B N 1
ATOM 3210 C CA . GLY B 1 191 ? 13.164 7.238 7.953 1 94.69 191 GLY B CA 1
ATOM 3211 C C . GLY B 1 191 ? 12.406 7.723 6.73 1 94.69 191 GLY B C 1
ATOM 3212 O O . GLY B 1 191 ? 11.719 8.742 6.785 1 94.69 191 GLY B O 1
ATOM 3213 N N . TYR B 1 192 ? 12.523 6.91 5.699 1 96.88 192 TYR B N 1
ATOM 3214 C CA . TYR B 1 192 ? 11.711 7.102 4.504 1 96.88 192 TYR B CA 1
ATOM 3215 C C . TYR B 1 192 ? 10.258 6.727 4.762 1 96.88 192 TYR B C 1
ATOM 3217 O O . TYR B 1 192 ? 9.977 5.766 5.484 1 96.88 192 TYR B O 1
ATOM 3225 N N . HIS B 1 193 ? 9.305 7.473 4.23 1 97 193 HIS B N 1
ATOM 3226 C CA . HIS B 1 193 ? 7.945 7.266 4.723 1 97 193 HIS B CA 1
ATOM 3227 C C . HIS B 1 193 ? 6.926 7.418 3.6 1 97 193 HIS B C 1
ATOM 3229 O O . HIS B 1 193 ? 6.023 8.258 3.686 1 97 193 HIS B O 1
ATOM 3235 N N . PRO B 1 194 ? 7.035 6.613 2.594 1 97.38 194 PRO B N 1
ATOM 3236 C CA . PRO B 1 194 ? 5.98 6.609 1.575 1 97.38 194 PRO B CA 1
ATOM 3237 C C . PRO B 1 194 ? 4.672 6.008 2.08 1 97.38 194 PRO B C 1
ATOM 3239 O O . PRO B 1 194 ? 4.668 5.289 3.084 1 97.38 194 PRO B O 1
ATOM 3242 N N . ASN B 1 195 ? 3.568 6.383 1.422 1 98.5 195 ASN B N 1
ATOM 3243 C CA . ASN B 1 195 ? 2.264 5.824 1.76 1 98.5 195 ASN B CA 1
ATOM 3244 C C . ASN B 1 195 ? 1.368 5.707 0.529 1 98.5 195 ASN B C 1
ATOM 3246 O O . ASN B 1 195 ? 1.69 6.242 -0.532 1 98.5 195 ASN B O 1
ATOM 3250 N N . VAL B 1 196 ? 0.266 4.992 0.646 1 98.62 196 VAL B N 1
ATOM 3251 C CA . VAL B 1 196 ? -0.522 4.723 -0.553 1 98.62 196 VAL B CA 1
ATOM 3252 C C . VAL B 1 196 ? -2.004 4.648 -0.191 1 98.62 196 VAL B C 1
ATOM 3254 O O . VAL B 1 196 ? -2.367 4.09 0.846 1 98.62 196 VAL B O 1
ATOM 3257 N N . ALA B 1 197 ? -2.811 5.238 -1.068 1 98.31 197 ALA B N 1
ATOM 3258 C CA . ALA B 1 197 ? -4.266 5.191 -0.953 1 98.31 197 ALA B CA 1
ATOM 3259 C C . ALA B 1 197 ? -4.828 3.936 -1.608 1 98.31 197 ALA B C 1
ATOM 3261 O O . ALA B 1 197 ? -4.215 3.373 -2.518 1 98.31 197 ALA B O 1
ATOM 3262 N N . ILE B 1 198 ? -5.988 3.533 -1.161 1 97.44 198 ILE B N 1
ATOM 3263 C CA . ILE B 1 198 ? -6.656 2.398 -1.789 1 97.44 198 ILE B CA 1
ATOM 3264 C C . ILE B 1 198 ? -7.309 2.84 -3.096 1 97.44 198 ILE B C 1
ATOM 3266 O O . ILE B 1 198 ? -7.574 4.027 -3.295 1 97.44 198 ILE B O 1
ATOM 3270 N N . PRO B 1 199 ? -7.586 1.833 -4.008 1 96.56 199 PRO B N 1
ATOM 3271 C CA . PRO B 1 199 ? -8.367 2.188 -5.199 1 96.56 199 PRO B CA 1
ATOM 3272 C C . PRO B 1 199 ? -9.703 2.838 -4.859 1 96.56 199 PRO B C 1
ATOM 3274 O O . PRO B 1 199 ? -10.406 2.375 -3.957 1 96.56 199 PRO B O 1
ATOM 3277 N N . GLY B 1 200 ? -10.016 3.924 -5.539 1 94.94 200 GLY B N 1
ATOM 3278 C CA . GLY B 1 200 ? -11.289 4.598 -5.332 1 94.94 200 GLY B CA 1
ATOM 3279 C C . GLY B 1 200 ? -11.273 5.559 -4.156 1 94.94 200 GLY B C 1
ATOM 3280 O O . GLY B 1 200 ? -12.203 6.348 -3.975 1 94.94 200 GLY B O 1
ATOM 3281 N N . GLY B 1 201 ? -10.242 5.426 -3.303 1 96.12 201 GLY B N 1
ATOM 3282 C CA . GLY B 1 201 ? -10.102 6.312 -2.16 1 96.12 201 GLY B CA 1
ATOM 3283 C C . GLY B 1 201 ? -8.875 7.203 -2.24 1 96.12 201 GLY B C 1
ATOM 3284 O O . GLY B 1 201 ? -7.902 6.867 -2.922 1 96.12 201 GLY B O 1
ATOM 3285 N N . THR B 1 202 ? -8.961 8.344 -1.523 1 97.69 202 THR B N 1
ATOM 3286 C CA . THR B 1 202 ? -7.809 9.234 -1.436 1 97.69 202 THR B CA 1
ATOM 3287 C C . THR B 1 202 ? -7.105 9.078 -0.09 1 97.69 202 THR B C 1
ATOM 3289 O O . THR B 1 202 ? -7.672 8.523 0.851 1 97.69 202 THR B O 1
ATOM 3292 N N . LEU B 1 203 ? -5.871 9.414 -0.103 1 98.56 203 LEU B N 1
ATOM 3293 C CA . LEU B 1 203 ? -5.07 9.516 1.11 1 98.56 203 LEU B CA 1
ATOM 3294 C C . LEU B 1 203 ? -4.559 10.938 1.306 1 98.56 203 LEU B C 1
ATOM 3296 O O . LEU B 1 203 ? -3.752 11.43 0.51 1 98.56 203 LEU B O 1
ATOM 3300 N N . ASN B 1 204 ? -5.023 11.594 2.363 1 98.75 204 ASN B N 1
ATOM 3301 C CA . ASN B 1 204 ? -4.77 13.008 2.635 1 98.75 204 ASN B CA 1
ATOM 3302 C C . ASN B 1 204 ? -4.246 13.219 4.055 1 98.75 204 ASN B C 1
ATOM 3304 O O . ASN B 1 204 ? -4.703 12.562 4.992 1 98.75 204 ASN B O 1
ATOM 3308 N N . PHE B 1 205 ? -3.295 14.148 4.141 1 98.81 205 PHE B N 1
ATOM 3309 C CA . PHE B 1 205 ? -2.766 14.352 5.484 1 98.81 205 PHE B CA 1
ATOM 3310 C C . PHE B 1 205 ? -2.223 15.766 5.648 1 98.81 205 PHE B C 1
ATOM 3312 O O . PHE B 1 205 ? -1.764 16.375 4.68 1 98.81 205 PHE B O 1
ATOM 3319 N N . VAL B 1 206 ? -2.354 16.219 6.867 1 98.69 206 VAL B N 1
ATOM 3320 C CA . VAL B 1 206 ? -1.554 17.359 7.312 1 98.69 206 VAL B CA 1
ATOM 3321 C C . VAL B 1 206 ? -0.158 16.891 7.711 1 98.69 206 VAL B C 1
ATOM 3323 O O . VAL B 1 206 ? -0.015 16 8.555 1 98.69 206 VAL B O 1
ATOM 3326 N N . TRP B 1 207 ? 0.845 17.406 7.078 1 97.5 207 TRP B N 1
ATOM 3327 C CA . TRP B 1 207 ? 2.209 17.141 7.531 1 97.5 207 TRP B CA 1
ATOM 3328 C C . TRP B 1 207 ? 2.75 18.328 8.328 1 97.5 207 TRP B C 1
ATOM 3330 O O . TRP B 1 207 ? 2.58 19.484 7.926 1 97.5 207 TRP B O 1
ATOM 3340 N N . ILE B 1 208 ? 3.25 18 9.484 1 97.5 208 ILE B N 1
ATOM 3341 C CA . ILE B 1 208 ? 3.801 18.969 10.43 1 97.5 208 ILE B CA 1
ATOM 3342 C C . ILE B 1 208 ? 5.285 18.688 10.656 1 97.5 208 ILE B C 1
ATOM 3344 O O . ILE B 1 208 ? 5.648 17.609 11.148 1 97.5 208 ILE B O 1
ATOM 3348 N N . MET B 1 209 ? 6.059 19.656 10.297 1 96.62 209 MET B N 1
ATOM 3349 C CA . MET B 1 209 ? 7.492 19.5 10.531 1 96.62 209 MET B CA 1
ATOM 3350 C C . MET B 1 209 ? 8.016 20.578 11.461 1 96.62 209 MET B C 1
ATOM 3352 O O . MET B 1 209 ? 7.461 21.672 11.531 1 96.62 209 MET B O 1
ATOM 3356 N N . ALA B 1 210 ? 8.984 20.188 12.148 1 96.69 210 ALA B N 1
ATOM 3357 C CA . ALA B 1 210 ? 9.695 21.141 12.984 1 96.69 210 ALA B CA 1
ATOM 3358 C C . ALA B 1 210 ? 11.203 21.016 12.797 1 96.69 210 ALA B C 1
ATOM 3360 O O . ALA B 1 210 ? 11.758 19.922 12.859 1 96.69 210 ALA B O 1
ATOM 3361 N N . ALA B 1 211 ? 11.797 22.141 12.609 1 96.62 211 ALA B N 1
ATOM 3362 C CA . ALA B 1 211 ? 13.25 22.203 12.453 1 96.62 211 ALA B CA 1
ATOM 3363 C C . ALA B 1 211 ? 13.953 21.859 13.766 1 96.62 211 ALA B C 1
ATOM 3365 O O . ALA B 1 211 ? 13.516 22.266 14.844 1 96.62 211 ALA B O 1
ATOM 3366 N N . HIS B 1 212 ? 15.086 21.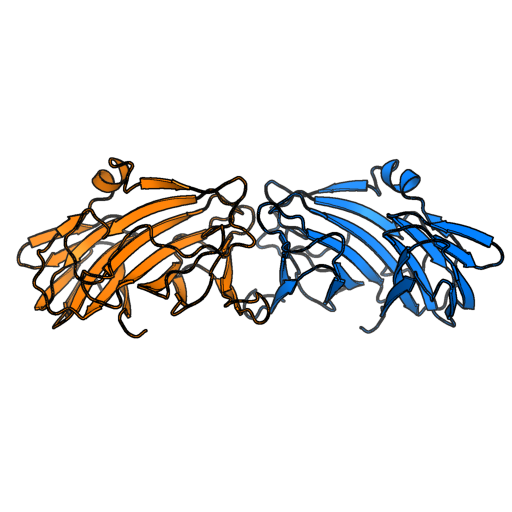078 13.633 1 95.31 212 HIS B N 1
ATOM 3367 C CA . HIS B 1 212 ? 15.883 20.797 14.828 1 95.31 212 HIS B CA 1
ATOM 3368 C C . HIS B 1 212 ? 16.484 22.078 15.398 1 95.31 212 HIS B C 1
ATOM 3370 O O . HIS B 1 212 ? 16.422 22.312 16.609 1 95.31 212 HIS B O 1
ATOM 3376 N N . ARG B 1 213 ? 17.172 22.859 14.523 1 96 213 ARG B N 1
ATOM 3377 C CA . ARG B 1 213 ? 17.688 24.156 14.922 1 96 213 ARG B CA 1
ATOM 3378 C C . ARG B 1 213 ? 16.797 25.281 14.406 1 96 213 ARG B C 1
ATOM 3380 O O . ARG B 1 213 ? 16.531 25.375 13.211 1 96 213 ARG B O 1
ATOM 3387 N N . GLU B 1 214 ? 16.344 26.047 15.305 1 97 214 GLU B N 1
ATOM 3388 C CA . GLU B 1 214 ? 15.445 27.156 15 1 97 214 GLU B CA 1
ATOM 3389 C C . GLU B 1 214 ? 15.984 28 13.844 1 97 214 GLU B C 1
ATOM 3391 O O . GLU B 1 214 ? 17.156 28.391 13.844 1 97 214 GLU B O 1
ATOM 3396 N N . VAL B 1 215 ? 15.172 28.297 12.93 1 95.31 215 VAL B N 1
ATOM 3397 C CA . VAL B 1 215 ? 15.391 29.109 11.734 1 95.31 215 VAL B CA 1
ATOM 3398 C C . VAL B 1 215 ? 16.422 28.438 10.836 1 95.31 215 VAL B C 1
ATOM 3400 O O . VAL B 1 215 ? 16.203 28.281 9.641 1 95.31 215 VAL B O 1
ATOM 3403 N N . VAL B 1 216 ? 17.531 27.906 11.352 1 94.62 216 VAL B N 1
ATOM 3404 C CA . VAL B 1 216 ? 18.656 27.375 10.594 1 94.62 216 VAL B CA 1
ATOM 3405 C C . VAL B 1 216 ? 18.219 26.156 9.789 1 94.62 216 VAL B C 1
ATOM 3407 O O . VAL B 1 216 ? 18.547 26.031 8.609 1 94.62 216 VAL B O 1
ATOM 3410 N N . ASP B 1 217 ? 17.484 25.297 10.445 1 94.94 217 ASP B N 1
ATOM 3411 C CA . ASP B 1 217 ? 17.109 24.047 9.812 1 94.94 217 ASP B CA 1
ATOM 3412 C C . ASP B 1 217 ? 15.711 24.141 9.195 1 94.94 217 ASP B C 1
ATOM 3414 O O . ASP B 1 217 ? 15.211 23.172 8.625 1 94.94 217 ASP B O 1
ATOM 3418 N N . ARG B 1 218 ? 15.062 25.297 9.383 1 94.62 218 ARG B N 1
ATOM 3419 C CA . ARG B 1 218 ? 13.75 25.453 8.773 1 94.62 218 ARG B CA 1
ATOM 3420 C C . ARG B 1 218 ? 13.867 25.734 7.277 1 94.62 218 ARG B C 1
ATOM 3422 O O . ARG B 1 218 ? 13.602 26.859 6.832 1 94.62 218 ARG B O 1
ATOM 3429 N N . LYS B 1 219 ? 14.32 24.75 6.574 1 83.31 219 LYS B N 1
ATOM 3430 C CA . LYS B 1 219 ? 14.531 24.844 5.133 1 83.31 219 LYS B CA 1
ATOM 3431 C C . LYS B 1 219 ? 13.539 23.969 4.375 1 83.31 219 LYS B C 1
ATOM 3433 O O . LYS B 1 219 ? 13.133 22.906 4.871 1 83.31 219 LYS B O 1
ATOM 3438 N N . TRP B 1 220 ? 13.203 24.547 3.279 1 72.56 220 TRP B N 1
ATOM 3439 C CA . TRP B 1 220 ? 12.234 23.875 2.426 1 72.56 220 TRP B CA 1
ATOM 3440 C C . TRP B 1 220 ? 12.93 23.141 1.288 1 72.56 220 TRP B C 1
ATOM 3442 O O . TRP B 1 220 ? 13.938 23.609 0.761 1 72.56 220 TRP B O 1
ATOM 3452 N N . GLY B 1 221 ? 12.438 22.047 0.991 1 69.38 221 GLY B N 1
ATOM 3453 C CA . GLY B 1 221 ? 12.898 21.328 -0.18 1 69.38 221 GLY B CA 1
ATOM 3454 C C . GLY B 1 221 ? 14.133 20.484 0.086 1 69.38 221 GLY B C 1
ATOM 3455 O O . GLY B 1 221 ? 14.648 19.828 -0.819 1 69.38 221 GLY B O 1
ATOM 3456 N N . VAL B 1 222 ? 14.586 20.547 1.297 1 74.31 222 VAL B N 1
ATOM 3457 C CA . VAL B 1 222 ? 15.773 19.75 1.58 1 74.31 222 VAL B CA 1
ATOM 3458 C C . VAL B 1 222 ? 15.367 18.359 2.047 1 74.31 222 VAL B C 1
ATOM 3460 O O . VAL B 1 222 ? 15.078 18.141 3.227 1 74.31 222 VAL B O 1
ATOM 3463 N N . VAL B 1 223 ? 15.141 17.531 1.063 1 83.56 223 VAL B N 1
ATOM 3464 C CA . VAL B 1 223 ? 14.789 16.156 1.368 1 83.56 223 VAL B CA 1
ATOM 3465 C C . VAL B 1 223 ? 15.93 15.227 0.953 1 83.56 223 VAL B C 1
ATOM 3467 O O . VAL B 1 223 ? 16.688 15.539 0.041 1 83.56 223 VAL B O 1
ATOM 3470 N N . GLN B 1 224 ? 16.078 14.219 1.738 1 90.25 224 GLN B N 1
ATOM 3471 C CA . GLN B 1 224 ? 16.906 13.094 1.318 1 90.25 224 GLN B CA 1
ATOM 3472 C C . GLN B 1 224 ? 16.062 12 0.682 1 90.25 224 GLN B C 1
ATOM 3474 O O . GLN B 1 224 ? 15.281 11.336 1.367 1 90.25 224 GLN B O 1
ATOM 3479 N N . VAL B 1 225 ? 16.266 11.805 -0.606 1 94.19 225 VAL B N 1
ATOM 3480 C CA . VAL B 1 225 ? 15.508 10.82 -1.361 1 94.19 225 VAL B CA 1
ATOM 3481 C C . VAL B 1 225 ? 16.25 9.477 -1.343 1 94.19 225 VAL B C 1
ATOM 3483 O O . VAL B 1 225 ? 17.469 9.43 -1.488 1 94.19 225 VAL B O 1
ATOM 3486 N N . ASP B 1 226 ? 15.57 8.375 -1.104 1 95.19 226 ASP B N 1
ATOM 3487 C CA . ASP B 1 226 ? 16.172 7.059 -1.285 1 95.19 226 ASP B CA 1
ATOM 3488 C C . ASP B 1 226 ? 16.688 6.887 -2.707 1 95.19 226 ASP B C 1
ATOM 3490 O O . ASP B 1 226 ? 15.914 6.824 -3.66 1 95.19 226 ASP B O 1
ATOM 3494 N N . ARG B 1 227 ? 17.938 6.758 -2.811 1 93.12 227 ARG B N 1
ATOM 3495 C CA . ARG B 1 227 ? 18.609 6.77 -4.105 1 93.12 227 ARG B CA 1
ATOM 3496 C C . ARG B 1 227 ? 18.109 5.645 -5 1 93.12 227 ARG B C 1
ATOM 3498 O O . ARG B 1 227 ? 18.109 5.773 -6.227 1 93.12 227 ARG B O 1
ATOM 3505 N N . ARG B 1 228 ? 17.656 4.562 -4.434 1 94.38 228 ARG B N 1
ATOM 3506 C CA . ARG B 1 228 ? 17.172 3.41 -5.191 1 94.38 228 ARG B CA 1
ATOM 3507 C C . ARG B 1 228 ? 15.938 3.766 -6.016 1 94.38 228 ARG B C 1
ATOM 3509 O O . ARG B 1 228 ? 15.617 3.082 -6.992 1 94.38 228 ARG B O 1
ATOM 3516 N N . TYR B 1 229 ? 15.297 4.891 -5.656 1 94.12 229 TYR B N 1
ATOM 3517 C CA . TYR B 1 229 ? 14.039 5.238 -6.309 1 94.12 229 TYR B CA 1
ATOM 3518 C C . TYR B 1 229 ? 14.078 6.66 -6.855 1 94.12 229 TYR B C 1
ATOM 3520 O O . TYR B 1 229 ? 13.039 7.246 -7.168 1 94.12 229 TYR B O 1
ATOM 3528 N N . ALA B 1 230 ? 15.242 7.348 -6.855 1 87.25 230 ALA B N 1
ATOM 3529 C CA . ALA B 1 230 ? 15.43 8.734 -7.281 1 87.25 230 ALA B CA 1
ATOM 3530 C C . ALA B 1 230 ? 15.242 8.875 -8.789 1 87.25 230 ALA B C 1
ATOM 3532 O O . ALA B 1 230 ? 15.898 8.18 -9.57 1 87.25 230 ALA B O 1
ATOM 3533 N N . SER B 1 231 ? 14.117 8.406 -9.531 1 62.25 231 SER B N 1
ATOM 3534 C CA . SER B 1 231 ? 14.109 8.547 -10.984 1 62.25 231 SER B CA 1
ATOM 3535 C C . SER B 1 231 ? 14.281 10.008 -11.398 1 62.25 231 SER B C 1
ATOM 3537 O O . SER B 1 231 ? 13.922 10.914 -10.648 1 62.25 231 SER B O 1
#